Protein AF-0000000079732522 (afdb_homodimer)

Solvent-accessible surface area (backbone atoms only — not comparable to full-atom values): 24934 Å² total; per-residue (Å²): 119,47,48,35,18,36,36,26,45,53,72,59,28,36,17,46,43,41,9,50,35,70,76,63,56,43,46,35,34,41,27,30,88,47,67,70,50,46,62,77,43,44,94,44,33,78,41,73,39,66,51,74,73,66,42,64,78,26,55,31,31,35,44,37,48,55,53,92,46,47,66,64,51,39,73,71,49,79,53,50,64,85,23,36,37,34,36,50,32,72,46,61,52,63,68,67,50,45,75,56,46,57,27,44,72,42,42,36,39,53,33,62,28,15,41,77,35,33,13,15,28,40,29,42,66,68,89,74,46,71,61,55,49,53,56,49,56,58,17,22,50,73,38,79,38,58,72,89,43,49,35,37,42,36,15,44,22,44,28,25,31,34,58,42,32,54,52,39,45,22,44,17,50,31,27,34,75,55,64,39,52,68,69,52,15,40,49,32,26,22,32,19,37,24,17,34,18,48,45,58,73,72,42,90,65,50,51,69,56,51,30,51,71,66,38,47,93,92,38,30,32,47,50,15,46,50,46,47,72,71,50,59,43,51,60,41,49,22,49,14,35,50,39,9,15,51,42,33,49,53,51,23,50,59,54,68,73,100,120,49,48,34,18,35,35,25,46,52,71,61,28,35,16,46,42,40,10,49,34,71,76,65,55,44,46,35,34,40,27,29,85,47,67,69,49,46,62,76,44,45,93,44,32,78,40,75,39,66,52,74,72,66,42,64,79,25,54,31,32,34,43,37,48,57,54,90,47,47,67,64,51,39,74,72,50,78,54,50,63,84,23,36,37,34,35,48,31,72,44,59,50,64,67,67,51,44,76,56,47,57,28,43,72,43,42,35,40,53,33,62,28,15,39,77,35,32,12,14,29,39,28,43,65,69,90,74,45,70,62,54,49,53,55,48,57,57,17,23,50,75,40,78,36,57,73,88,43,48,35,35,42,35,15,44,22,45,30,24,33,35,58,41,33,53,52,40,46,23,44,17,49,31,29,34,74,55,66,39,53,68,68,52,14,41,51,32,26,23,33,17,37,24,16,34,18,49,45,57,73,72,40,88,65,52,52,67,54,51,29,50,72,65,38,46,92,93,39,30,33,48,50,14,46,51,46,46,74,72,50,61,43,51,60,43,48,22,48,14,34,50,39,9,17,53,43,31,48,53,51,24,50,59,55,67,74,97

Radius of gyration: 24.95 Å; Cα contacts (8 Å, |Δi|>4): 1191; chains: 2; bounding box: 40×78×57 Å

Secondary structure (DSSP, 8-state):
--EEEEE--SHHHHHHHHHHHHSS-SEEEEE-S-HHHHHTTGGG-SEEES-GGGGGG-SEEEE-S-HHHHHHHHHH----TTSEEEE--TT--HHHHHTT-SSEEEEEE--GGGGGT-EEEEEESS---HHHHHHHHHHEEEEEE-GGGHHHHIIIIISHHHHHHHHHHHHHHHHHHTT--HHHHHHHHHHHHHHHHHHHHH--S-HHHHHHHH--TT-HHHHHHHHHHTSSHHHHHHHHHHHHHHHHHHHHHHHH--/--EEEEE--SHHHHHHHHHHHHSS-SEEEEE-S-HHHHHTTGGG-SEEES-GGGGGG-SEEEE-S-HHHHHHHHHH----TTSEEEE--TT--HHHHHTT-SSEEEEEE--GGGGGT-EEEEEESS---HHHHHHHHHHEEEEEE-GGGHHHHIIIIISHHHHHHHHHHHHHHHHHHTT--HHHHHHHHHHHHHHHHHHHHH--S-HHHHHHHH--TT-HHHHHHHHHHTSSHHHHHHHHHHHHHHHHHHHHHHHH--

pLDDT: mean 94.99, std 5.72, range [52.25, 98.94]

Foldseek 3Di:
DFEEEEEDCPQQSVLLLLLLLVVVPYAYEYEYCDVVSCVVRVVSHPYYYPDLVVRQVGQEYEYDDEPVCLLVSLQRHAHAQSHEYEYAYQLQAQVNSVVRYNYHYKYKHWENQLNVLAIEMEIEDDDDDPNNVVSNNSRHDYDYDHRVCVLLRCLCRVVVVVVVVVVLVVQLVVCVVVPDDSVVSSVVSVVVVVVVVVCVVPPPDDPVVVLVVVDDVVDDSVVVVCVVVVDCPVVVVVVSSVVSSVVSNVSNVVVVVD/DFEEEEEDCPQQSVLLLLLLLVVVPYAYEYEYCDVVSCVVRVVSHPYYYPDLVVRQPGQEYEYDDEPVCLLVSLQRHAHAQSHEYEYAYQLQAQVNSVVRYNYHYKYKHWESQLNVLAIEMEIEDDDDDPNNVVSNNSRHDYDYDHRVCVLLRCLCRVVVVVVVVVVLVVQLVVVVVVPDDSVVSSVVSVVVVVVVVVCVVPPPDDPVVVLVVVDDVVDPSVVVVCVVVVDCVVVVSVVSSVVSSVVSNVSNVVVVVD

Organism: NCBI:txid1457250

InterPro domains:
  IPR000304 Pyrroline-5-carboxylate reductase-like [MF_01925] (2-251)
  IPR000304 Pyrroline-5-carboxylate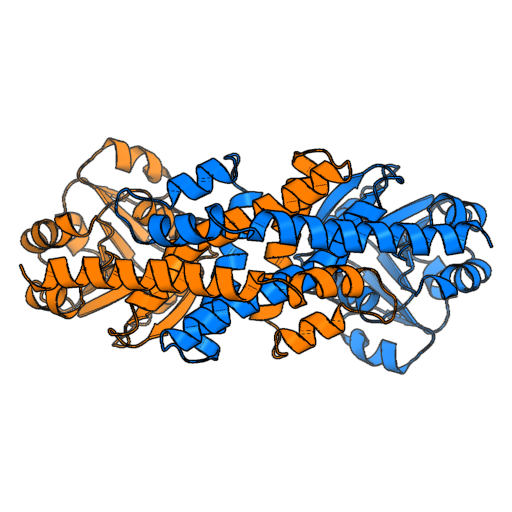 reductase-like [PIRSF000193] (3-253)
  IPR000304 Pyrroline-5-carboxylate reductase-like [TIGR00112] (4-251)
  IPR008927 6-phosphogluconate dehydrogenase-like, C-terminal domain superfamily [SSF48179] (146-255)
  IPR028939 Pyrroline-5-carboxylate reductase, catalytic, N-terminal [PF03807] (4-91)
  IPR029036 Pyrroline-5-carboxylate reductase, dimerisation domain [PF14748] (147-250)
  IPR036291 NAD(P)-binding domain superfamily [SSF51735] (4-144)

Structure (mmCIF, N/CA/C/O backbone):
data_AF-0000000079732522-model_v1
#
loop_
_entity.id
_entity.type
_entity.pdbx_description
1 polymer 'Pyrroline-5-carboxylate reductase'
#
loop_
_atom_site.group_PDB
_atom_site.id
_atom_site.type_symbol
_atom_site.label_atom_id
_atom_site.label_alt_id
_atom_site.label_comp_id
_atom_site.label_asym_id
_atom_site.label_entity_id
_atom_site.label_seq_id
_atom_site.pdbx_PDB_ins_code
_atom_site.Cartn_x
_atom_site.Cartn_y
_atom_site.Cartn_z
_atom_site.occupancy
_atom_site.B_iso_or_equiv
_atom_site.auth_seq_id
_atom_site.auth_comp_id
_atom_site.auth_asym_id
_atom_site.auth_atom_id
_atom_site.pdbx_PDB_model_num
ATOM 1 N N . MET A 1 1 ? 13.75 -6.344 -25.297 1 87.38 1 MET A N 1
ATOM 2 C CA . MET A 1 1 ? 12.453 -6.676 -25.875 1 87.38 1 MET A CA 1
ATOM 3 C C . MET A 1 1 ? 12.25 -8.188 -25.938 1 87.38 1 MET A C 1
ATOM 5 O O . MET A 1 1 ? 13.102 -8.906 -26.469 1 87.38 1 MET A O 1
ATOM 9 N N . VAL A 1 2 ? 11.266 -8.719 -25.188 1 93.56 2 VAL A N 1
ATOM 10 C CA . VAL A 1 2 ? 10.992 -10.148 -25.109 1 93.56 2 VAL A CA 1
ATOM 11 C C . VAL A 1 2 ? 9.656 -10.445 -25.797 1 93.56 2 VAL A C 1
ATOM 13 O O . VAL A 1 2 ? 8.688 -9.703 -25.641 1 93.56 2 VAL A O 1
ATOM 16 N N . HIS A 1 3 ? 9.688 -11.5 -26.656 1 96.69 3 HIS A N 1
ATOM 17 C CA . HIS A 1 3 ? 8.422 -12.023 -27.172 1 96.69 3 HIS A CA 1
ATOM 18 C C . HIS A 1 3 ? 7.832 -13.062 -26.234 1 96.69 3 HIS A C 1
ATOM 20 O O . HIS A 1 3 ? 8.461 -14.094 -25.953 1 96.69 3 HIS A O 1
ATOM 26 N N . VAL A 1 4 ? 6.617 -12.805 -25.75 1 97.88 4 VAL A N 1
ATOM 27 C CA . VAL A 1 4 ? 5.984 -13.695 -24.781 1 97.88 4 VAL A CA 1
ATOM 28 C C . VAL A 1 4 ? 4.566 -14.031 -25.234 1 97.88 4 VAL A C 1
ATOM 30 O O . VAL A 1 4 ? 3.838 -13.164 -25.719 1 97.88 4 VAL A O 1
ATOM 33 N N . SER A 1 5 ? 4.266 -15.312 -25.203 1 98.19 5 SER A N 1
ATOM 34 C CA . SER A 1 5 ? 2.895 -15.773 -25.406 1 98.19 5 SER A CA 1
ATOM 35 C C . SER A 1 5 ? 2.221 -16.094 -24.078 1 98.19 5 SER A C 1
ATOM 37 O O . SER A 1 5 ? 2.801 -16.781 -23.234 1 98.19 5 SER A O 1
ATOM 39 N N . ILE A 1 6 ? 1.02 -15.602 -23.891 1 98.38 6 ILE A N 1
ATOM 40 C CA . ILE A 1 6 ? 0.251 -15.859 -22.688 1 98.38 6 ILE A CA 1
ATOM 41 C C . ILE A 1 6 ? -0.992 -16.672 -23.016 1 98.38 6 ILE A C 1
ATOM 43 O O . ILE A 1 6 ? -1.862 -16.219 -23.766 1 98.38 6 ILE A O 1
ATOM 47 N N . ILE A 1 7 ? -0.99 -17.891 -22.469 1 98 7 ILE A N 1
ATOM 48 C CA . ILE A 1 7 ? -2.107 -18.812 -22.688 1 98 7 ILE A CA 1
ATOM 49 C C . ILE A 1 7 ? -3.094 -18.703 -21.516 1 98 7 ILE A C 1
ATOM 51 O O . ILE A 1 7 ? -2.758 -19.031 -20.375 1 98 7 ILE A O 1
ATOM 55 N N . GLY A 1 8 ? -4.34 -18.359 -21.812 1 96.81 8 GLY A N 1
ATOM 56 C CA . GLY A 1 8 ? -5.312 -18.016 -20.781 1 96.81 8 GLY A CA 1
ATOM 57 C C . GLY A 1 8 ? -5.348 -16.531 -20.484 1 96.81 8 GLY A C 1
ATOM 58 O O . GLY A 1 8 ? -4.395 -15.977 -19.922 1 96.81 8 GLY A O 1
ATOM 59 N N . THR A 1 9 ? -6.469 -15.898 -20.859 1 96 9 THR A N 1
ATOM 60 C CA . THR A 1 9 ? -6.535 -14.453 -20.688 1 96 9 THR A CA 1
ATOM 61 C C . THR A 1 9 ? -7.668 -14.078 -19.734 1 96 9 THR A C 1
ATOM 63 O O . THR A 1 9 ? -8.367 -13.086 -19.953 1 96 9 THR A O 1
ATOM 66 N N . GLY A 1 10 ? -7.875 -15 -18.75 1 91.5 10 GLY A N 1
ATOM 67 C CA . GLY A 1 10 ? -8.766 -14.625 -17.672 1 91.5 10 GLY A CA 1
ATOM 68 C C . GLY A 1 10 ? -8.219 -13.5 -16.812 1 91.5 10 GLY A C 1
ATOM 69 O O . GLY A 1 10 ? -7.527 -12.609 -17.312 1 91.5 10 GLY A O 1
ATOM 70 N N . ASN A 1 11 ? -8.508 -13.453 -15.539 1 89 11 ASN A N 1
ATOM 71 C CA . ASN A 1 11 ? -8.109 -12.352 -14.672 1 89 11 ASN A CA 1
ATOM 72 C C . ASN A 1 11 ? -6.594 -12.203 -14.602 1 89 11 ASN A C 1
ATOM 74 O O . ASN A 1 11 ? -6.051 -11.156 -14.953 1 89 11 ASN A O 1
ATOM 78 N N . MET A 1 12 ? -5.906 -13.312 -14.266 1 92.81 12 MET A N 1
ATOM 79 C CA . MET A 1 12 ? -4.461 -13.219 -14.062 1 92.81 12 MET A CA 1
ATOM 80 C C . MET A 1 12 ? -3.734 -13.078 -15.398 1 92.81 12 MET A C 1
ATOM 82 O O . MET A 1 12 ? -2.83 -12.258 -15.531 1 92.81 12 MET A O 1
ATOM 86 N N . GLY A 1 13 ? -4.129 -13.938 -16.406 1 95.62 13 GLY A N 1
ATOM 87 C CA . GLY A 1 13 ? -3.527 -13.812 -17.719 1 95.62 13 GLY A CA 1
ATOM 88 C C . GLY A 1 13 ? -3.74 -12.445 -18.344 1 95.62 13 GLY A C 1
ATOM 89 O O . GLY A 1 13 ? -2.814 -11.867 -18.922 1 95.62 13 GLY A O 1
ATOM 90 N N . GLY A 1 14 ? -4.965 -11.961 -18.203 1 95.56 14 GLY A N 1
ATOM 91 C CA . GLY A 1 14 ? -5.262 -10.625 -18.688 1 95.56 14 GLY A CA 1
ATOM 92 C C . GLY A 1 14 ? -4.434 -9.547 -18.016 1 95.56 14 GLY A C 1
ATOM 93 O O . GLY A 1 14 ? -3.955 -8.617 -18.672 1 95.56 14 GLY A O 1
ATOM 94 N N . ALA A 1 15 ? -4.254 -9.625 -16.719 1 94.69 15 ALA A N 1
ATOM 95 C CA . ALA A 1 15 ? -3.447 -8.68 -15.961 1 94.69 15 ALA A CA 1
ATOM 96 C C . ALA A 1 15 ? -2.002 -8.672 -16.453 1 94.69 15 ALA A C 1
ATOM 98 O O . ALA A 1 15 ? -1.383 -7.609 -16.562 1 94.69 15 ALA A O 1
ATOM 99 N N . LEU A 1 16 ? -1.5 -9.828 -16.75 1 96.88 16 LEU A N 1
ATOM 100 C CA . LEU A 1 16 ? -0.135 -9.93 -17.266 1 96.88 16 LEU A CA 1
ATOM 101 C C . LEU A 1 16 ? -0.023 -9.312 -18.656 1 96.88 16 LEU A C 1
ATOM 103 O O . LEU A 1 16 ? 0.938 -8.594 -18.938 1 96.88 16 LEU A O 1
ATOM 107 N N . VAL A 1 17 ? -1.032 -9.57 -19.5 1 97.38 17 VAL A N 1
ATOM 108 C CA . VAL A 1 17 ? -1.043 -8.984 -20.844 1 97.38 17 VAL A CA 1
ATOM 109 C C . VAL A 1 17 ? -1.032 -7.465 -20.75 1 97.38 17 VAL A C 1
ATOM 111 O O . VAL A 1 17 ? -0.179 -6.805 -21.344 1 97.38 17 VAL A O 1
ATOM 114 N N . LYS A 1 18 ? -1.931 -6.949 -19.969 1 96.12 18 LYS A N 1
ATOM 115 C CA . LYS A 1 18 ? -2.049 -5.5 -19.812 1 96.12 18 LYS A CA 1
ATOM 116 C C . LYS A 1 18 ? -0.79 -4.91 -19.188 1 96.12 18 LYS A C 1
ATOM 118 O O . LYS A 1 18 ? -0.302 -3.867 -19.625 1 96.12 18 LYS A O 1
ATOM 123 N N . GLY A 1 19 ? -0.28 -5.574 -18.156 1 96.5 19 GLY A N 1
ATOM 124 C CA . GLY A 1 19 ? 0.922 -5.105 -17.484 1 96.5 19 GLY A CA 1
ATOM 125 C C . GLY A 1 19 ? 2.133 -5.047 -18.391 1 96.5 19 GLY A C 1
ATOM 126 O O . GLY A 1 19 ? 2.887 -4.07 -18.375 1 96.5 19 GLY A O 1
ATOM 127 N N . LEU A 1 20 ? 2.332 -6.047 -19.172 1 96.62 20 LEU A N 1
ATOM 128 C CA . LEU A 1 20 ? 3.492 -6.129 -20.062 1 96.62 20 LEU A CA 1
ATOM 129 C C . LEU A 1 20 ? 3.35 -5.164 -21.234 1 96.62 20 LEU A C 1
ATOM 131 O O . LEU A 1 20 ? 4.348 -4.742 -21.812 1 96.62 20 LEU A O 1
ATOM 135 N N . ALA A 1 21 ? 2.143 -4.828 -21.547 1 94.25 21 ALA A N 1
ATOM 136 C CA . ALA A 1 21 ? 1.886 -3.898 -22.641 1 94.25 21 ALA A CA 1
ATOM 137 C C . ALA A 1 21 ? 2.154 -2.457 -22.219 1 94.25 21 ALA A C 1
ATOM 139 O O . ALA A 1 21 ? 2.383 -1.587 -23.062 1 94.25 21 ALA A O 1
ATOM 140 N N . ARG A 1 22 ? 2.064 -2.154 -20.953 1 90.12 22 ARG A N 1
ATOM 141 C CA . ARG A 1 22 ? 2.213 -0.803 -20.422 1 90.12 22 ARG A CA 1
ATOM 142 C C . ARG A 1 22 ? 3.543 -0.191 -20.844 1 90.12 22 ARG A C 1
ATOM 144 O O . ARG A 1 22 ? 3.609 0.993 -21.172 1 90.12 22 ARG A O 1
ATOM 151 N N . GLY A 1 23 ? 4.59 -0.958 -20.734 1 82.62 23 GLY A N 1
ATOM 152 C CA . GLY A 1 23 ? 5.906 -0.437 -21.062 1 82.62 23 GLY A CA 1
ATOM 153 C C . GLY A 1 23 ? 6.148 -0.316 -22.562 1 82.62 23 GLY A C 1
ATOM 154 O O . GLY A 1 23 ? 7.031 0.427 -22.984 1 82.62 23 GLY A O 1
ATOM 155 N N . GLY A 1 24 ? 5.395 -1.09 -23.359 1 82.38 24 GLY A N 1
ATOM 156 C CA . GLY A 1 24 ? 5.523 -1.068 -24.812 1 82.38 24 GLY A CA 1
ATOM 157 C C . GLY A 1 24 ? 6.789 -1.732 -25.312 1 82.38 24 GLY A C 1
ATOM 158 O O . GLY A 1 24 ? 7.125 -1.633 -26.484 1 82.38 24 GLY A O 1
ATOM 159 N N . ASP A 1 25 ? 7.512 -2.389 -24.469 1 88.31 25 ASP A N 1
ATOM 160 C CA . ASP A 1 25 ? 8.836 -2.895 -24.812 1 88.31 25 ASP A CA 1
ATOM 161 C C . ASP A 1 25 ? 8.781 -4.367 -25.203 1 88.31 25 ASP A C 1
ATOM 163 O O . ASP A 1 25 ? 9.75 -4.914 -25.734 1 88.31 25 ASP A O 1
ATOM 167 N N . HIS A 1 26 ? 7.68 -5.051 -24.969 1 95.56 26 HIS A N 1
ATOM 168 C CA . HIS A 1 26 ? 7.586 -6.484 -25.219 1 95.56 26 HIS A CA 1
ATOM 169 C C . HIS A 1 26 ? 6.547 -6.797 -26.281 1 95.56 26 HIS A C 1
ATOM 171 O O . HIS A 1 26 ? 5.617 -6.016 -26.5 1 95.56 26 HIS A O 1
ATOM 177 N N . ARG A 1 27 ? 6.785 -7.867 -27.016 1 96 27 ARG A N 1
ATOM 178 C CA . ARG A 1 27 ? 5.777 -8.43 -27.922 1 96 27 ARG A CA 1
ATOM 179 C C . ARG A 1 27 ? 4.934 -9.477 -27.203 1 96 27 ARG A C 1
ATOM 181 O O . ARG A 1 27 ? 5.449 -10.516 -26.781 1 96 27 ARG A O 1
ATOM 188 N N . VAL A 1 28 ? 3.643 -9.148 -27.141 1 97.38 28 VAL A N 1
ATOM 189 C CA . VAL A 1 28 ? 2.77 -10.039 -26.391 1 97.38 28 VAL A CA 1
ATOM 190 C C . VAL A 1 28 ? 1.763 -10.695 -27.328 1 97.38 28 VAL A C 1
ATOM 192 O O . VAL A 1 28 ? 1.02 -10.008 -28.031 1 97.38 28 VAL A O 1
ATOM 195 N N . THR A 1 29 ? 1.766 -12.023 -27.359 1 97.56 29 THR A N 1
ATOM 196 C CA . THR A 1 29 ? 0.731 -12.805 -28.031 1 97.56 29 THR A CA 1
ATOM 197 C C . THR A 1 29 ? -0.225 -13.414 -27 1 97.56 29 THR A C 1
ATOM 199 O O . THR A 1 29 ? 0.194 -14.172 -26.125 1 97.56 29 THR A O 1
ATOM 202 N N . ALA A 1 30 ? -1.497 -13.023 -27.125 1 98.19 30 ALA A N 1
ATOM 203 C CA . ALA A 1 30 ? -2.512 -13.562 -26.219 1 98.19 30 ALA A CA 1
ATOM 204 C C . ALA A 1 30 ? -3.242 -14.742 -26.859 1 98.19 30 ALA A C 1
ATOM 206 O O . ALA A 1 30 ? -3.691 -14.656 -28.016 1 98.19 30 ALA A O 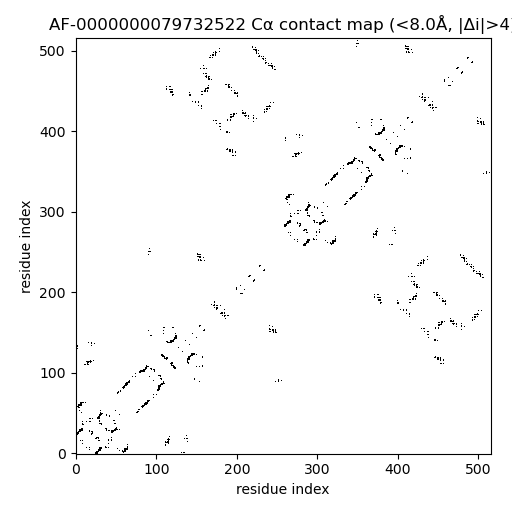1
ATOM 207 N N . ILE A 1 31 ? -3.307 -15.844 -26.109 1 97.94 31 ILE A N 1
ATOM 208 C CA . ILE A 1 31 ? -3.93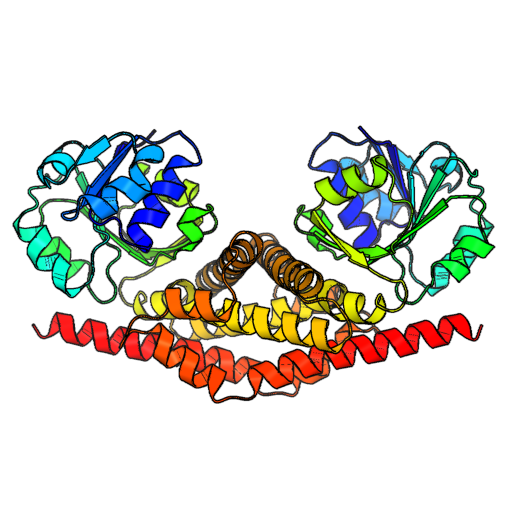2 -17.062 -26.609 1 97.94 31 ILE A CA 1
ATOM 209 C C . ILE A 1 31 ? -5.031 -17.516 -25.656 1 97.94 31 ILE A C 1
ATOM 211 O O . ILE A 1 31 ? -4.805 -17.625 -24.453 1 97.94 31 ILE A O 1
ATOM 215 N N . ASP A 1 32 ? -6.211 -17.719 -26.125 1 97.62 32 ASP A N 1
ATOM 216 C CA . ASP A 1 32 ? -7.355 -18.172 -25.344 1 97.62 32 ASP A CA 1
ATOM 217 C C . ASP A 1 32 ? -8.344 -18.938 -26.219 1 97.62 32 ASP A C 1
ATOM 219 O O . ASP A 1 32 ? -8.539 -18.594 -27.391 1 97.62 32 ASP A O 1
ATOM 223 N N . ALA A 1 33 ? -8.945 -19.969 -25.594 1 94.69 33 ALA A N 1
ATOM 224 C CA . ALA A 1 33 ? -9.938 -20.75 -26.344 1 94.69 33 ALA A CA 1
ATOM 225 C C . ALA A 1 33 ? -11.203 -19.938 -26.578 1 94.69 33 ALA A C 1
ATOM 227 O O . ALA A 1 33 ? -11.953 -20.188 -27.531 1 94.69 33 ALA A O 1
ATOM 228 N N . ASP A 1 34 ? -11.445 -18.969 -25.719 1 95 34 ASP A N 1
ATOM 229 C CA . ASP A 1 34 ? -12.633 -18.125 -25.781 1 95 34 ASP A CA 1
ATOM 230 C C . ASP A 1 34 ? -12.344 -16.828 -26.531 1 95 34 ASP A C 1
ATOM 232 O O . ASP A 1 34 ? -11.688 -15.93 -26 1 95 34 ASP A O 1
ATOM 236 N N . PRO A 1 35 ? -12.992 -16.594 -27.703 1 94.25 35 PRO A N 1
ATOM 237 C CA . PRO A 1 35 ? -12.742 -15.367 -28.469 1 94.25 35 PRO A CA 1
ATOM 238 C C . PRO A 1 35 ? -13.172 -14.102 -27.719 1 94.25 35 PRO A C 1
ATOM 240 O O . PRO A 1 35 ? -12.57 -13.039 -27.891 1 94.25 35 PRO A O 1
ATOM 243 N N . ASP A 1 36 ? -14.164 -14.242 -26.875 1 94.62 36 ASP A N 1
ATOM 244 C CA . ASP A 1 36 ? -14.633 -13.086 -26.125 1 94.62 36 ASP A CA 1
ATOM 245 C C . ASP A 1 36 ? -13.57 -12.617 -25.125 1 94.62 36 ASP A C 1
ATOM 247 O O . ASP A 1 36 ? -13.422 -11.414 -24.891 1 94.62 36 ASP A O 1
ATOM 251 N N . ALA A 1 37 ? -12.867 -13.57 -24.578 1 93.56 37 ALA A N 1
ATOM 252 C CA . ALA A 1 37 ? -11.789 -13.227 -23.656 1 93.56 37 ALA A CA 1
ATOM 253 C C . ALA A 1 37 ? -10.672 -12.469 -24.375 1 93.56 37 ALA A C 1
ATOM 255 O O . ALA A 1 37 ? -10.062 -11.555 -23.812 1 93.56 37 ALA A O 1
ATOM 256 N N . LEU A 1 38 ? -10.461 -12.797 -25.625 1 95.5 38 LEU A N 1
ATOM 257 C CA . LEU A 1 38 ? -9.414 -12.164 -26.422 1 95.5 38 LEU A CA 1
ATOM 258 C C . LEU A 1 38 ? -9.805 -10.742 -26.812 1 95.5 38 LEU A C 1
ATOM 260 O O . LEU A 1 38 ? -8.953 -9.852 -26.875 1 95.5 38 LEU A O 1
ATOM 264 N N . ASP A 1 39 ? -11.07 -10.516 -27.031 1 94.06 39 ASP A N 1
ATOM 265 C CA . ASP A 1 39 ? -11.555 -9.195 -27.391 1 94.06 39 ASP A CA 1
ATOM 266 C C . ASP A 1 39 ? -11.266 -8.18 -26.281 1 94.06 39 ASP A C 1
ATOM 268 O O . ASP A 1 39 ? -10.938 -7.027 -26.547 1 94.06 39 ASP A O 1
ATOM 272 N N . ALA A 1 40 ? -11.32 -8.641 -25.078 1 90.75 40 ALA A N 1
ATOM 273 C CA . ALA A 1 40 ? -11.164 -7.773 -23.922 1 90.75 40 ALA A CA 1
ATOM 274 C C . ALA A 1 40 ? -9.727 -7.293 -23.781 1 90.75 40 ALA A C 1
ATOM 276 O O . ALA A 1 40 ? -9.461 -6.273 -23.125 1 90.75 40 ALA A O 1
ATOM 277 N N . ILE A 1 41 ? -8.766 -7.98 -24.422 1 94.25 41 ILE A N 1
ATOM 278 C CA . ILE A 1 41 ? -7.367 -7.641 -24.203 1 94.25 41 ILE A CA 1
ATOM 279 C C . ILE A 1 41 ? -6.707 -7.309 -25.547 1 94.25 41 ILE A C 1
ATOM 281 O O . ILE A 1 41 ? -5.5 -7.051 -25.609 1 94.25 41 ILE A O 1
ATOM 285 N N . ASP A 1 42 ? -7.395 -7.332 -26.625 1 92.88 42 ASP A N 1
ATOM 286 C CA . ASP A 1 42 ? -6.879 -7.188 -27.984 1 92.88 42 ASP A CA 1
ATOM 287 C C . ASP A 1 42 ? -6.039 -5.922 -28.125 1 92.88 42 ASP A C 1
ATOM 289 O O . ASP A 1 42 ? -4.945 -5.953 -28.688 1 92.88 42 ASP A O 1
ATOM 293 N N . GLU A 1 43 ? -6.508 -4.828 -27.531 1 92.75 43 GLU A N 1
ATOM 294 C CA . GLU A 1 43 ? -5.828 -3.545 -27.672 1 92.75 43 GLU A CA 1
ATOM 295 C C . GLU A 1 43 ? -4.488 -3.547 -26.938 1 92.75 43 GLU A C 1
ATOM 297 O O . GLU A 1 43 ? -3.639 -2.689 -27.188 1 92.75 43 GLU A O 1
ATOM 302 N N . HIS A 1 44 ? -4.277 -4.531 -26.109 1 94.44 44 HIS A N 1
ATOM 303 C CA . HIS A 1 44 ? -3.062 -4.605 -25.297 1 94.44 44 HIS A CA 1
ATOM 304 C C . HIS A 1 44 ? -2.115 -5.676 -25.828 1 94.44 44 HIS A C 1
ATOM 306 O O . HIS A 1 44 ? -1.064 -5.934 -25.25 1 94.44 44 HIS A O 1
ATOM 312 N N . SER A 1 45 ? -2.469 -6.312 -26.906 1 94.94 45 SER A N 1
ATOM 313 C CA . SER A 1 45 ? -1.683 -7.41 -27.453 1 94.94 45 SER A CA 1
ATOM 314 C C . SER A 1 45 ? -1.218 -7.105 -28.875 1 94.94 45 SER A C 1
ATOM 316 O O . SER A 1 45 ? -1.911 -6.414 -29.625 1 94.94 45 SER A O 1
ATOM 318 N N . GLU A 1 46 ? -0.066 -7.598 -29.156 1 94.62 46 GLU A N 1
ATOM 319 C CA . GLU A 1 46 ? 0.399 -7.508 -30.547 1 94.62 46 GLU A CA 1
ATOM 320 C C . GLU A 1 46 ? -0.384 -8.453 -31.453 1 94.62 46 GLU A C 1
ATOM 322 O O . GLU A 1 46 ? -0.652 -8.133 -32.594 1 94.62 46 GLU A O 1
ATOM 327 N N . ALA A 1 47 ? -0.669 -9.656 -30.922 1 95.69 47 ALA A N 1
ATOM 328 C CA . ALA A 1 47 ? -1.447 -10.656 -31.641 1 95.69 47 ALA A CA 1
ATOM 329 C C . ALA A 1 47 ? -2.316 -11.469 -30.688 1 95.69 47 ALA A C 1
ATOM 331 O O . ALA A 1 47 ? -2.004 -11.594 -29.5 1 95.69 47 ALA A O 1
ATOM 332 N N . THR A 1 48 ? -3.418 -11.883 -31.219 1 97.44 48 THR A N 1
ATOM 333 C CA . THR A 1 48 ? -4.289 -12.805 -30.5 1 97.44 48 THR A CA 1
ATOM 334 C C . THR A 1 48 ? -4.543 -14.062 -31.312 1 97.44 48 THR A C 1
ATOM 336 O O . THR A 1 48 ? -4.453 -14.047 -32.531 1 97.44 48 THR A O 1
ATOM 339 N N . SER A 1 49 ? -4.75 -15.203 -30.641 1 97.44 49 SER A N 1
ATOM 340 C CA . SER A 1 49 ? -5.027 -16.453 -31.328 1 97.44 49 SER A CA 1
ATOM 341 C C . SER A 1 49 ? -5.863 -17.391 -30.469 1 97.44 49 SER A C 1
ATOM 343 O O . SER A 1 49 ? -5.773 -17.359 -29.234 1 97.44 49 SER A O 1
ATOM 345 N N . THR A 1 50 ? -6.676 -18.188 -31.109 1 96.81 50 THR A N 1
ATOM 346 C CA . THR A 1 50 ? -7.379 -19.25 -30.406 1 96.81 50 THR A CA 1
ATOM 347 C C . THR A 1 50 ? -6.637 -20.578 -30.562 1 96.81 50 THR A C 1
ATOM 349 O O . THR A 1 50 ? -7.039 -21.594 -30 1 96.81 50 THR A O 1
ATOM 352 N N . ASP A 1 51 ? -5.539 -20.562 -31.312 1 96.12 51 ASP A N 1
ATOM 353 C CA . ASP A 1 51 ? -4.734 -21.734 -31.609 1 96.12 51 ASP A CA 1
ATOM 354 C C . ASP A 1 51 ? -3.471 -21.766 -30.75 1 96.12 51 ASP A C 1
ATOM 356 O O . ASP A 1 51 ? -2.631 -20.875 -30.844 1 96.12 51 ASP A O 1
ATOM 360 N N . LEU A 1 52 ? -3.297 -22.844 -30 1 96.56 52 LEU A N 1
ATOM 361 C CA . LEU A 1 52 ? -2.174 -22.984 -29.094 1 96.56 52 LEU A CA 1
ATOM 362 C C . LEU A 1 52 ? -0.851 -23 -29.844 1 96.56 52 LEU A C 1
ATOM 364 O O . LEU A 1 52 ? 0.204 -22.734 -29.266 1 96.56 52 LEU A O 1
ATOM 368 N N . THR A 1 53 ? -0.844 -23.344 -31.125 1 95.38 53 THR A N 1
ATOM 369 C CA . THR A 1 53 ? 0.378 -23.453 -31.922 1 95.38 53 THR A CA 1
ATOM 370 C C . THR A 1 53 ? 1.061 -22.094 -32.031 1 95.38 53 THR A C 1
ATOM 372 O O . THR A 1 53 ? 2.252 -22.016 -32.344 1 95.38 53 THR A O 1
ATOM 375 N N . ALA A 1 54 ? 0.295 -21.031 -31.781 1 96.12 54 ALA A N 1
ATOM 376 C CA . ALA A 1 54 ? 0.858 -19.688 -31.828 1 96.12 54 ALA A CA 1
ATOM 377 C C . ALA A 1 54 ? 1.954 -19.516 -30.781 1 96.12 54 ALA A C 1
ATOM 379 O O . ALA A 1 54 ? 2.799 -18.625 -30.906 1 96.12 54 ALA A O 1
ATOM 380 N N . ALA A 1 55 ? 1.938 -20.312 -29.75 1 96.69 55 ALA A N 1
ATOM 381 C CA . ALA A 1 55 ? 2.9 -20.203 -28.656 1 96.69 55 ALA A CA 1
ATOM 382 C C . ALA A 1 55 ? 4.281 -20.688 -29.094 1 96.69 55 ALA A C 1
ATOM 384 O O . ALA A 1 55 ? 5.281 -20.391 -28.438 1 96.69 55 ALA A O 1
ATOM 385 N N . GLN A 1 56 ? 4.344 -21.469 -30.156 1 93.62 56 GLN A N 1
ATOM 386 C CA . GLN A 1 56 ? 5.586 -22.109 -30.594 1 93.62 56 GLN A CA 1
ATOM 387 C C . GLN A 1 56 ? 6.605 -21.062 -31.047 1 93.62 56 GLN A C 1
ATOM 389 O O . GLN A 1 56 ? 7.805 -21.344 -31.094 1 93.62 56 GLN A O 1
ATOM 394 N N . ASP A 1 57 ? 6.176 -19.859 -31.297 1 90.31 57 ASP A N 1
ATOM 395 C CA . ASP A 1 57 ? 7.039 -18.844 -31.875 1 90.31 57 ASP A CA 1
ATOM 396 C C . ASP A 1 57 ? 7.656 -17.969 -30.781 1 90.31 57 ASP A C 1
ATOM 398 O O . ASP A 1 57 ? 8.508 -17.125 -31.062 1 90.31 57 ASP A O 1
ATOM 402 N N . SER A 1 58 ? 7.254 -18.109 -29.562 1 96.31 58 SER A N 1
ATOM 403 C CA . SER A 1 58 ? 7.715 -17.25 -28.484 1 96.31 58 SER A CA 1
ATOM 404 C C . SER A 1 58 ? 8.758 -17.953 -27.625 1 96.31 58 SER A C 1
ATOM 406 O O . SER A 1 58 ? 8.562 -19.109 -27.219 1 96.31 58 SER A O 1
ATOM 408 N N . PRO A 1 59 ? 9.867 -17.25 -27.328 1 96.88 59 PRO A N 1
ATOM 409 C CA . PRO A 1 59 ? 10.844 -17.844 -26.422 1 96.88 59 PRO A CA 1
ATOM 410 C C . PRO A 1 59 ? 10.281 -18.094 -25.016 1 96.88 59 PRO A C 1
ATOM 412 O O . PRO A 1 59 ? 10.734 -19.016 -24.328 1 96.88 59 PRO A O 1
ATOM 415 N N . VAL A 1 60 ? 9.312 -17.328 -24.594 1 97.62 60 VAL A N 1
ATOM 416 C CA . VAL A 1 60 ? 8.672 -17.453 -23.297 1 97.62 60 VAL A CA 1
ATOM 417 C C . VAL A 1 60 ? 7.172 -17.672 -23.469 1 97.62 60 VAL A C 1
ATOM 419 O O . VAL A 1 60 ? 6.52 -16.938 -24.219 1 97.62 60 VAL A O 1
ATOM 422 N N . VAL A 1 61 ? 6.695 -18.688 -22.828 1 98.12 61 VAL A N 1
ATOM 423 C CA . VAL A 1 61 ? 5.27 -19 -22.828 1 98.12 61 VAL A CA 1
ATOM 424 C C . VAL A 1 61 ? 4.754 -19.047 -21.391 1 98.12 61 VAL A C 1
ATOM 426 O O . VAL A 1 61 ? 5.332 -19.719 -20.531 1 98.12 61 VAL A O 1
ATOM 429 N N . VAL A 1 62 ? 3.691 -18.266 -21.109 1 98.31 62 VAL A N 1
ATOM 430 C CA . VAL A 1 62 ? 3.072 -18.266 -19.781 1 98.31 62 VAL A CA 1
ATOM 431 C C . VAL A 1 62 ? 1.762 -19.047 -19.828 1 98.31 62 VAL A C 1
ATOM 433 O O . VAL A 1 62 ? 0.884 -18.766 -20.641 1 98.31 62 VAL A O 1
ATOM 436 N N . LEU A 1 63 ? 1.686 -20 -19.031 1 97.88 63 LEU A N 1
ATOM 437 C CA . LEU A 1 63 ? 0.465 -20.781 -18.875 1 97.88 63 LEU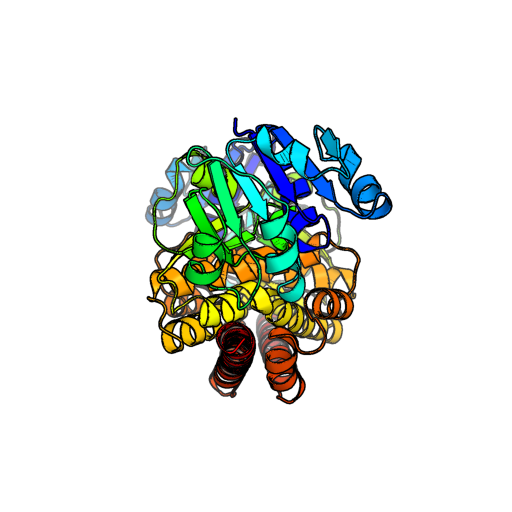 A CA 1
ATOM 438 C C . LEU A 1 63 ? -0.387 -20.25 -17.734 1 97.88 63 LEU A C 1
ATOM 440 O O . LEU A 1 63 ? -0.147 -20.578 -16.562 1 97.88 63 LEU A O 1
ATOM 444 N N . ALA A 1 64 ? -1.386 -19.438 -18.047 1 96.56 64 ALA A N 1
ATOM 445 C CA . ALA A 1 64 ? -2.248 -18.766 -17.078 1 96.56 64 ALA A CA 1
ATOM 446 C C . ALA A 1 64 ? -3.66 -19.344 -17.109 1 96.56 64 ALA A C 1
ATOM 448 O O . ALA A 1 64 ? -4.629 -18.625 -17.328 1 96.56 64 ALA A O 1
ATOM 449 N N . VAL A 1 65 ? -3.785 -20.625 -16.828 1 93.88 65 VAL A N 1
ATOM 450 C CA . VAL A 1 65 ? -5.066 -21.312 -16.812 1 93.88 65 VAL A CA 1
ATOM 451 C C . VAL A 1 65 ? -5.312 -21.906 -15.422 1 93.88 65 VAL A C 1
ATOM 453 O O . VAL A 1 65 ? -4.414 -21.906 -14.578 1 93.88 65 VAL A O 1
ATOM 456 N N . LYS A 1 66 ? -6.492 -22.297 -15.211 1 88.19 66 LYS A N 1
ATOM 457 C CA . LYS A 1 66 ? -6.844 -22.922 -13.93 1 88.19 66 LYS A CA 1
ATOM 458 C C . LYS A 1 66 ? -6.062 -24.219 -13.711 1 88.19 66 LYS A C 1
ATOM 460 O O . LYS A 1 66 ? -5.684 -24.891 -14.672 1 88.19 66 LYS A O 1
ATOM 465 N N . PRO A 1 67 ? -5.902 -24.562 -12.461 1 89 67 PRO A N 1
ATOM 466 C CA . PRO A 1 67 ? -5.109 -25.75 -12.148 1 89 67 PRO A CA 1
ATOM 467 C C . PRO A 1 67 ? -5.648 -27.016 -12.828 1 89 67 PRO A C 1
ATOM 469 O O . PRO A 1 67 ? -4.871 -27.812 -13.352 1 89 67 PRO A O 1
ATOM 472 N N . ASP A 1 68 ? -6.945 -27.156 -12.938 1 86.75 68 ASP A N 1
ATOM 473 C CA . ASP A 1 68 ? -7.555 -28.375 -13.477 1 86.75 68 ASP A CA 1
ATOM 474 C C . ASP A 1 68 ? -7.422 -28.422 -14.992 1 86.75 68 ASP A C 1
ATOM 476 O O . ASP A 1 68 ? -7.633 -29.484 -15.602 1 86.75 68 ASP A O 1
ATOM 480 N N . THR A 1 69 ? -6.941 -27.359 -15.602 1 92.25 69 THR A N 1
ATOM 481 C CA . THR A 1 69 ? -6.832 -27.281 -17.047 1 92.25 69 THR A CA 1
ATOM 482 C C . THR A 1 69 ? -5.379 -27.438 -17.484 1 92.25 69 THR A C 1
ATOM 484 O O . THR A 1 69 ? -5.098 -27.609 -18.672 1 92.25 69 THR A O 1
ATOM 487 N N . VAL A 1 70 ? -4.457 -27.422 -16.609 1 93.75 70 VAL A N 1
ATOM 488 C CA . VAL A 1 70 ? -3.029 -27.375 -16.906 1 93.75 70 VAL A CA 1
ATOM 489 C C . VAL A 1 70 ? -2.629 -28.625 -17.688 1 93.75 70 VAL A C 1
ATOM 491 O O . VAL A 1 70 ? -2.02 -28.531 -18.75 1 93.75 70 VAL A O 1
ATOM 494 N N . ALA A 1 71 ? -3.039 -29.766 -17.234 1 92.5 71 ALA A N 1
ATOM 495 C CA . ALA A 1 71 ? -2.641 -31.016 -17.859 1 92.5 71 ALA A CA 1
ATOM 496 C C . ALA A 1 71 ? -3.154 -31.094 -19.297 1 92.5 71 ALA A C 1
ATOM 498 O O . ALA A 1 71 ? -2.424 -31.516 -20.203 1 92.5 71 ALA A O 1
ATOM 499 N N . VAL A 1 72 ? -4.359 -30.672 -19.484 1 93.69 72 VAL A N 1
ATOM 500 C CA . VAL A 1 72 ? -5.004 -30.75 -20.781 1 93.69 72 VAL A CA 1
ATOM 501 C C . VAL A 1 72 ? -4.281 -29.828 -21.766 1 93.69 72 VAL A C 1
ATOM 503 O O . VAL A 1 72 ? -4.016 -30.219 -22.906 1 93.69 72 VAL A O 1
ATOM 506 N N . VAL A 1 73 ? -3.934 -28.672 -21.375 1 95.81 73 VAL A N 1
ATOM 507 C CA . VAL A 1 73 ? -3.262 -27.719 -22.234 1 95.81 73 VAL A CA 1
ATOM 508 C C . VAL A 1 73 ? -1.852 -28.203 -22.562 1 95.81 73 VAL A C 1
ATOM 510 O O . VAL A 1 73 ? -1.392 -28.078 -23.703 1 95.81 73 VAL A O 1
ATOM 513 N N . LEU A 1 74 ? -1.2 -28.781 -21.594 1 95.5 74 LEU A N 1
ATOM 514 C CA . LEU A 1 74 ? 0.172 -29.234 -21.781 1 95.5 74 LEU A CA 1
ATOM 515 C C . LEU A 1 74 ? 0.234 -30.359 -22.812 1 95.5 74 LEU A C 1
ATOM 517 O O . LEU A 1 74 ? 1.221 -30.5 -23.531 1 95.5 74 LEU A O 1
ATOM 521 N N . GLU A 1 75 ? -0.789 -31.141 -22.859 1 93.88 75 GLU A N 1
ATOM 522 C CA . GLU A 1 75 ? -0.847 -32.25 -23.812 1 93.88 75 GLU A CA 1
ATOM 523 C C . GLU A 1 75 ? -0.9 -31.734 -25.25 1 93.88 75 GLU A C 1
ATOM 525 O O . GLU A 1 75 ? -0.413 -32.406 -26.172 1 93.88 75 GLU A O 1
ATOM 530 N N . GLU A 1 76 ? -1.417 -30.594 -25.344 1 94.12 76 GLU A N 1
ATOM 531 C CA . GLU A 1 76 ? -1.612 -30.031 -26.672 1 94.12 76 GLU A CA 1
ATOM 532 C C . GLU A 1 76 ? -0.46 -29.109 -27.062 1 94.12 76 GLU A C 1
ATOM 534 O O . GLU A 1 76 ? -0.285 -28.781 -28.234 1 94.12 76 GLU A O 1
ATOM 539 N N . LEU A 1 77 ? 0.268 -28.719 -26.094 1 94.81 77 LEU A N 1
ATOM 540 C CA . LEU A 1 77 ? 1.347 -27.766 -26.297 1 94.81 77 LEU A CA 1
ATOM 541 C C . LEU A 1 77 ? 2.646 -28.469 -26.656 1 94.81 77 LEU A C 1
ATOM 543 O O . LEU A 1 77 ? 3.066 -29.391 -25.953 1 94.81 77 LEU A O 1
ATOM 547 N N . ASP A 1 78 ? 3.191 -28.25 -27.812 1 94.19 78 ASP A N 1
ATOM 548 C CA . ASP A 1 78 ? 4.48 -28.797 -28.234 1 94.19 78 ASP A CA 1
ATOM 549 C C . ASP A 1 78 ? 5.562 -27.719 -28.203 1 94.19 78 ASP A C 1
ATOM 551 O O . ASP A 1 78 ? 5.793 -27.031 -29.203 1 94.19 78 ASP A O 1
ATOM 555 N N . LEU A 1 79 ? 6.227 -27.625 -27.031 1 96.88 79 LEU A N 1
ATOM 556 C CA . LEU A 1 79 ? 7.273 -26.625 -26.875 1 96.88 79 LEU A CA 1
ATOM 557 C C . LEU A 1 79 ? 8.656 -27.266 -26.938 1 96.88 79 LEU A C 1
ATOM 559 O O . LEU A 1 79 ? 8.844 -28.391 -26.484 1 96.88 79 LEU A O 1
ATOM 563 N N . SER A 1 80 ? 9.562 -26.562 -27.469 1 95.25 80 SER A N 1
ATOM 564 C CA . SER A 1 80 ? 10.922 -27.078 -27.594 1 95.25 80 SER A CA 1
ATOM 565 C C . SER A 1 80 ? 11.727 -26.812 -26.328 1 95.25 80 SER A C 1
ATOM 567 O O . SER A 1 80 ? 11.328 -26.016 -25.484 1 95.25 80 SER A O 1
ATOM 569 N N . GLY A 1 81 ? 12.852 -27.438 -26.234 1 94.81 81 GLY A N 1
ATOM 570 C CA . GLY A 1 81 ? 13.75 -27.266 -25.109 1 94.81 81 GLY A CA 1
ATOM 571 C C . GLY A 1 81 ? 14.383 -25.891 -25.047 1 94.81 81 GLY A C 1
ATOM 572 O O . GLY A 1 81 ? 14.945 -25.5 -24.016 1 94.81 81 GLY A O 1
ATOM 573 N N . ASP A 1 82 ? 14.25 -25.141 -26.109 1 94.88 82 ASP A N 1
ATOM 574 C CA . ASP A 1 82 ? 14.828 -23.797 -26.172 1 94.88 82 ASP A CA 1
ATOM 575 C C . ASP A 1 82 ? 13.867 -22.766 -25.594 1 94.88 82 ASP A C 1
ATOM 577 O O . ASP A 1 82 ? 14.242 -21.609 -25.375 1 94.88 82 ASP A O 1
ATOM 581 N N . GLN A 1 83 ? 12.609 -23.172 -25.312 1 96.56 83 GLN A N 1
ATOM 582 C CA . GLN A 1 83 ? 11.602 -22.266 -24.781 1 96.56 83 GLN A CA 1
ATOM 583 C C . GLN A 1 83 ? 11.477 -22.406 -23.266 1 96.56 83 GLN A C 1
ATOM 585 O O . GLN A 1 83 ? 11.914 -23.422 -22.703 1 96.56 83 GLN A O 1
ATOM 590 N N . THR A 1 84 ? 11.055 -21.391 -22.688 1 96.81 84 THR A N 1
ATOM 591 C CA . THR A 1 84 ? 10.734 -21.406 -21.266 1 96.81 84 THR A CA 1
ATOM 592 C C . THR A 1 84 ? 9.227 -21.328 -21.047 1 96.81 84 THR A C 1
ATOM 594 O O . THR A 1 84 ? 8.562 -20.453 -21.594 1 96.81 84 THR A O 1
ATOM 597 N N . LEU A 1 85 ? 8.711 -22.328 -20.297 1 97.06 85 LEU A N 1
ATOM 598 C CA . LEU A 1 85 ? 7.305 -22.328 -19.906 1 97.06 85 LEU A CA 1
ATOM 599 C C . LEU A 1 85 ? 7.141 -21.828 -18.469 1 97.06 85 LEU A C 1
ATOM 601 O O . LEU A 1 85 ? 7.66 -22.438 -17.531 1 97.06 85 LEU A O 1
ATOM 605 N N . VAL A 1 86 ? 6.414 -20.719 -18.328 1 97.44 86 VAL A N 1
ATOM 606 C CA . VAL A 1 86 ? 6.117 -20.141 -17.031 1 97.44 86 VAL A CA 1
ATOM 607 C C . VAL A 1 86 ? 4.715 -20.562 -16.594 1 97.44 86 VAL A C 1
ATOM 609 O O . VAL A 1 86 ? 3.732 -20.266 -17.281 1 97.44 86 VAL A O 1
ATOM 612 N N . THR A 1 87 ? 4.637 -21.203 -15.508 1 96.5 87 THR A N 1
ATOM 613 C CA . THR A 1 87 ? 3.34 -21.625 -14.992 1 96.5 87 THR A CA 1
ATOM 614 C C . THR A 1 87 ? 2.965 -20.797 -13.758 1 96.5 87 THR A C 1
ATOM 616 O O . THR A 1 87 ? 3.836 -20.406 -12.984 1 96.5 87 THR A O 1
ATOM 619 N N . ILE A 1 88 ? 1.634 -20.531 -13.555 1 95.12 88 ILE A N 1
ATOM 620 C CA . ILE A 1 88 ? 1.211 -19.703 -12.438 1 95.12 88 ILE A CA 1
ATOM 621 C C . ILE A 1 88 ? 0.047 -20.359 -11.711 1 95.12 88 ILE A C 1
ATOM 623 O O . ILE A 1 88 ? -0.592 -19.734 -10.859 1 95.12 88 ILE A O 1
ATOM 627 N N . ALA A 1 89 ? -0.295 -21.625 -12.062 1 88.75 89 ALA A N 1
ATOM 628 C CA . ALA A 1 89 ? -1.446 -22.312 -11.484 1 88.75 89 ALA A CA 1
ATOM 629 C C . ALA A 1 89 ? -1.163 -22.734 -10.047 1 88.75 89 ALA A C 1
ATOM 631 O O . ALA A 1 89 ? -0.182 -23.422 -9.781 1 88.75 89 ALA A O 1
ATOM 632 N N . ALA A 1 90 ? -2.107 -22.344 -9.172 1 85.12 90 ALA A N 1
ATOM 633 C CA . ALA A 1 90 ? -1.979 -22.719 -7.762 1 85.12 90 ALA A CA 1
ATOM 634 C C . ALA A 1 90 ? -2.051 -24.234 -7.586 1 85.12 90 ALA A C 1
ATOM 636 O O . ALA A 1 90 ? -2.877 -24.906 -8.211 1 85.12 90 ALA A O 1
ATOM 637 N N . GLY A 1 91 ? -1.098 -24.766 -6.844 1 88 91 GLY A N 1
ATOM 638 C CA . GLY A 1 91 ? -1.158 -26.156 -6.449 1 88 91 GLY A CA 1
ATOM 639 C C . GLY A 1 91 ? -0.501 -27.094 -7.445 1 88 91 GLY A C 1
ATOM 640 O O . GLY A 1 91 ? -0.369 -28.297 -7.191 1 88 91 GLY A O 1
ATOM 641 N N . VAL A 1 92 ? -0.125 -26.609 -8.633 1 91.69 92 VAL A N 1
ATOM 642 C CA . VAL A 1 92 ? 0.505 -27.438 -9.648 1 91.69 92 VAL A CA 1
ATOM 643 C C . VAL A 1 92 ? 2.023 -27.312 -9.562 1 91.69 92 VAL A C 1
ATOM 645 O O . VAL A 1 92 ? 2.576 -26.234 -9.812 1 91.69 92 VAL A O 1
ATOM 648 N N . SER A 1 93 ? 2.654 -28.328 -9.273 1 93.31 93 SER A N 1
ATOM 649 C CA . SER A 1 93 ? 4.086 -28.281 -9 1 93.31 93 SER A CA 1
ATOM 650 C C . SER A 1 93 ? 4.895 -28.203 -10.289 1 93.31 93 SER A C 1
ATOM 652 O O . SER A 1 93 ? 4.402 -28.562 -11.367 1 93.31 93 SER A O 1
ATOM 654 N N . THR A 1 94 ? 6.102 -27.734 -10.164 1 94.5 94 THR A N 1
ATOM 655 C CA . THR A 1 94 ? 7.027 -27.688 -11.289 1 94.5 94 THR A CA 1
ATOM 656 C C . THR A 1 94 ? 7.305 -29.094 -11.82 1 94.5 94 THR A C 1
ATOM 658 O O . THR A 1 94 ? 7.438 -29.297 -13.031 1 94.5 94 THR A O 1
ATOM 661 N N . ASP A 1 95 ? 7.441 -30.078 -10.906 1 93.19 95 ASP A N 1
ATOM 662 C CA . ASP A 1 95 ? 7.691 -31.453 -11.305 1 93.19 95 ASP A CA 1
ATOM 663 C C . ASP A 1 95 ? 6.566 -31.984 -12.188 1 93.19 95 ASP A C 1
ATOM 665 O O . ASP A 1 95 ? 6.824 -32.656 -13.188 1 93.19 95 ASP A O 1
ATOM 669 N N . PHE A 1 96 ? 5.383 -31.688 -11.789 1 93.31 96 PHE A N 1
ATOM 670 C CA . PHE A 1 96 ? 4.211 -32.125 -12.555 1 93.31 96 PHE A CA 1
ATOM 671 C C . PHE A 1 96 ? 4.27 -31.578 -13.977 1 93.31 96 PHE A C 1
ATOM 673 O O . PHE A 1 96 ? 4.027 -32.312 -14.93 1 93.31 96 PHE A O 1
ATOM 680 N N . VAL A 1 97 ? 4.617 -30.344 -14.133 1 95.06 97 VAL A N 1
ATOM 681 C CA . VAL A 1 97 ? 4.637 -29.672 -15.422 1 95.06 97 VAL A CA 1
ATOM 682 C C . VAL A 1 97 ? 5.844 -30.156 -16.234 1 95.06 97 VAL A C 1
ATOM 684 O O . VAL A 1 97 ? 5.719 -30.469 -17.422 1 95.06 97 VAL A O 1
ATOM 687 N N . SER A 1 98 ? 6.98 -30.234 -15.586 1 95 98 SER A N 1
ATOM 688 C CA . SER A 1 98 ? 8.227 -30.609 -16.25 1 95 98 SER A CA 1
ATOM 689 C C . SER A 1 98 ? 8.133 -32 -16.859 1 95 98 SER A C 1
ATOM 691 O O . SER A 1 98 ? 8.758 -32.312 -17.875 1 95 98 SER A O 1
ATOM 693 N N . ALA A 1 99 ? 7.344 -32.844 -16.312 1 94.62 99 ALA A N 1
ATOM 694 C CA . ALA A 1 99 ? 7.172 -34.219 -16.781 1 94.62 99 ALA A CA 1
ATOM 695 C C . ALA A 1 99 ? 6.383 -34.25 -18.094 1 94.62 99 ALA A C 1
ATOM 697 O O . ALA A 1 99 ? 6.355 -35.25 -18.781 1 94.62 99 ALA A O 1
ATOM 698 N N . ARG A 1 100 ? 5.875 -33.125 -18.516 1 95.44 100 ARG A N 1
ATOM 699 C CA . ARG A 1 100 ? 4.93 -33.125 -19.625 1 95.44 100 ARG A CA 1
ATOM 700 C C . ARG A 1 100 ? 5.367 -32.188 -20.734 1 95.44 100 ARG A C 1
ATOM 702 O O . ARG A 1 100 ? 4.605 -31.906 -21.656 1 95.44 100 ARG A O 1
ATOM 709 N N . THR A 1 101 ? 6.5 -31.641 -20.625 1 96.44 101 THR A N 1
ATOM 710 C CA . THR A 1 101 ? 6.992 -30.719 -21.625 1 96.44 101 THR A CA 1
ATOM 711 C C . THR A 1 101 ? 8.516 -30.781 -21.734 1 96.44 101 THR A C 1
ATOM 713 O O . THR A 1 101 ? 9.188 -31.188 -20.797 1 96.44 101 THR A O 1
ATOM 716 N N . ASP A 1 102 ? 9.055 -30.438 -22.891 1 96.25 102 ASP A N 1
ATOM 717 C CA . ASP A 1 102 ? 10.5 -30.375 -23.094 1 96.25 102 ASP A CA 1
ATOM 718 C C . ASP A 1 102 ? 11.047 -29 -22.734 1 96.25 102 ASP A C 1
ATOM 720 O O . ASP A 1 102 ? 12.258 -28.828 -22.609 1 96.25 102 ASP A O 1
ATOM 724 N N . ALA A 1 103 ? 10.141 -28.047 -22.562 1 96.19 103 ALA A N 1
ATOM 725 C CA . ALA A 1 103 ? 10.562 -26.672 -22.25 1 96.19 103 ALA A CA 1
ATOM 726 C C . ALA A 1 103 ? 11.125 -26.578 -20.844 1 96.19 103 ALA A C 1
ATOM 728 O O . ALA A 1 103 ? 10.852 -27.438 -20 1 96.19 103 ALA A O 1
ATOM 729 N N . THR A 1 104 ? 12.008 -25.594 -20.672 1 95.62 104 THR A N 1
ATOM 730 C CA . THR A 1 104 ? 12.406 -25.25 -19.312 1 95.62 104 THR A CA 1
ATOM 731 C C . THR A 1 104 ? 11.219 -24.672 -18.547 1 95.62 104 THR A C 1
ATOM 733 O O . THR A 1 104 ? 10.523 -23.781 -19.031 1 95.62 104 THR A O 1
ATOM 736 N N . VAL A 1 105 ? 11 -25.219 -17.297 1 96.38 105 VAL A N 1
ATOM 737 C CA . VAL A 1 105 ? 9.797 -24.844 -16.562 1 96.38 105 VAL A CA 1
ATOM 738 C C . VAL A 1 105 ? 10.164 -23.922 -15.398 1 96.38 105 VAL A C 1
ATOM 740 O O . VAL A 1 105 ? 11.109 -24.203 -14.656 1 96.38 105 VAL A O 1
ATOM 743 N N . VAL A 1 106 ? 9.484 -22.797 -15.305 1 96.56 106 VAL A N 1
ATOM 744 C CA . VAL A 1 106 ? 9.562 -21.859 -14.18 1 96.56 106 VAL A CA 1
ATOM 745 C C . VAL A 1 106 ? 8.172 -21.656 -13.586 1 96.56 106 VAL A C 1
ATOM 747 O O . VAL A 1 106 ? 7.195 -21.469 -14.32 1 96.56 106 VAL A O 1
ATOM 750 N N . ARG A 1 107 ? 8.031 -21.75 -12.297 1 96.94 107 ARG A N 1
ATOM 751 C CA . ARG A 1 107 ? 6.758 -21.531 -11.625 1 96.94 107 ARG A CA 1
ATOM 752 C C . ARG A 1 107 ? 6.754 -20.188 -10.891 1 96.94 107 ARG A C 1
ATOM 754 O O . ARG A 1 107 ? 7.715 -19.859 -10.195 1 96.94 107 ARG A O 1
ATOM 761 N N . ILE A 1 108 ? 5.672 -19.438 -11.078 1 97.25 108 ILE A N 1
ATOM 762 C CA . ILE A 1 108 ? 5.551 -18.156 -10.422 1 97.25 108 ILE A CA 1
ATOM 763 C C . ILE A 1 108 ? 4.195 -18.047 -9.719 1 97.25 108 ILE A C 1
ATOM 765 O O . ILE A 1 108 ? 3.205 -18.609 -10.188 1 97.25 108 ILE A O 1
ATOM 769 N N . MET A 1 109 ? 4.18 -17.469 -8.57 1 97.12 109 MET A N 1
ATOM 770 C CA . MET A 1 109 ? 2.949 -17.047 -7.906 1 97.12 109 MET A CA 1
ATOM 771 C C . MET A 1 109 ? 2.768 -15.539 -8 1 97.12 109 MET A C 1
ATOM 773 O O . MET A 1 109 ? 3.279 -14.797 -7.16 1 97.12 109 MET A O 1
ATOM 777 N N . PRO A 1 110 ? 2.082 -15.117 -8.984 1 97.44 110 PRO A N 1
ATOM 778 C CA . PRO A 1 110 ? 1.851 -13.68 -9.164 1 97.44 110 PRO A CA 1
ATOM 779 C C . PRO A 1 110 ? 0.552 -13.203 -8.516 1 97.44 110 PRO A C 1
ATOM 781 O O . PRO A 1 110 ? -0.105 -13.969 -7.809 1 97.44 110 PRO A O 1
ATOM 784 N N . ASN A 1 111 ? 0.239 -11.945 -8.656 1 96.94 111 ASN A N 1
ATOM 785 C CA . ASN A 1 111 ? -1.076 -11.43 -8.289 1 96.94 111 ASN A CA 1
ATOM 786 C C . ASN A 1 111 ? -1.564 -10.383 -9.289 1 96.94 111 ASN A C 1
ATOM 788 O O . ASN A 1 111 ? -0.844 -10.023 -10.219 1 96.94 111 ASN A O 1
ATOM 792 N N . LEU A 1 112 ? -2.732 -9.969 -9.188 1 94.94 112 LEU A N 1
ATOM 793 C CA . LEU A 1 112 ? -3.447 -9.188 -10.18 1 94.94 112 LEU A CA 1
ATOM 794 C C . LEU A 1 112 ? -2.832 -7.797 -10.32 1 94.94 112 LEU A C 1
ATOM 796 O O . LEU A 1 112 ? -3.078 -7.098 -11.305 1 94.94 112 LEU A O 1
ATOM 800 N N . ALA A 1 113 ? -2.051 -7.395 -9.391 1 97.25 113 ALA A N 1
ATOM 801 C CA . ALA A 1 113 ? -1.446 -6.066 -9.438 1 97.25 113 ALA A CA 1
ATOM 802 C C . ALA A 1 113 ? -0.436 -5.961 -10.578 1 97.25 113 ALA A C 1
ATOM 804 O O . ALA A 1 113 ? 0.078 -4.879 -10.867 1 97.25 113 ALA A O 1
ATOM 805 N N . ALA A 1 114 ? -0.194 -7.098 -11.281 1 96.69 114 ALA A N 1
ATOM 806 C CA . ALA A 1 114 ? 0.63 -7.086 -12.484 1 96.69 114 ALA A CA 1
ATOM 807 C C . ALA A 1 114 ? 0.086 -6.098 -13.508 1 96.69 114 ALA A C 1
ATOM 809 O O . ALA A 1 114 ? 0.852 -5.488 -14.258 1 96.69 114 ALA A O 1
ATOM 810 N N . GLU A 1 115 ? -1.207 -5.934 -13.516 1 94.88 115 GLU A N 1
ATOM 811 C CA . GLU A 1 115 ? -1.882 -5.07 -14.477 1 94.88 115 GLU A CA 1
ATOM 812 C C . GLU A 1 115 ? -1.337 -3.646 -14.414 1 94.88 115 GLU A C 1
ATOM 814 O O . GLU A 1 115 ? -1.226 -2.975 -15.445 1 94.88 115 GLU A O 1
ATOM 819 N N . THR A 1 116 ? -0.894 -3.209 -13.203 1 94.69 116 THR A N 1
ATOM 820 C CA . THR A 1 116 ? -0.472 -1.826 -13.016 1 94.69 116 THR A CA 1
ATOM 821 C C . THR A 1 116 ? 1.035 -1.746 -12.789 1 94.69 116 THR A C 1
ATOM 823 O O . THR A 1 116 ? 1.555 -0.696 -12.406 1 94.69 116 THR A O 1
ATOM 826 N N . GLY A 1 117 ? 1.659 -2.844 -12.906 1 96.25 117 GLY A N 1
ATOM 827 C CA . GLY A 1 117 ? 3.104 -2.854 -12.727 1 96.25 117 GLY A CA 1
ATOM 828 C C . GLY A 1 117 ? 3.521 -2.945 -11.266 1 96.25 117 GLY A C 1
ATOM 829 O O . GLY A 1 117 ? 4.668 -2.652 -10.93 1 96.25 117 GLY A O 1
ATOM 830 N N . ASP A 1 118 ? 2.576 -3.295 -10.352 1 97.62 118 ASP A N 1
ATOM 831 C CA . ASP A 1 118 ? 2.848 -3.354 -8.922 1 97.62 118 ASP A CA 1
ATOM 832 C C . ASP A 1 118 ? 2.76 -4.789 -8.398 1 97.62 118 ASP A C 1
ATOM 834 O O . ASP A 1 118 ? 2.447 -5.016 -7.23 1 97.62 118 ASP A O 1
ATOM 838 N N . MET A 1 119 ? 3.053 -5.746 -9.219 1 98.31 119 MET A N 1
ATOM 839 C CA . MET A 1 119 ? 2.941 -7.172 -8.914 1 98.31 119 MET A CA 1
ATOM 840 C C . MET A 1 119 ? 3.893 -7.562 -7.789 1 98.31 119 MET A C 1
ATOM 842 O O . MET A 1 119 ? 5.035 -7.102 -7.75 1 98.31 119 MET A O 1
ATOM 846 N N . ALA A 1 120 ? 3.395 -8.312 -6.852 1 98.81 120 ALA A N 1
ATOM 847 C CA . ALA A 1 120 ? 4.223 -9.141 -5.984 1 98.81 120 ALA A CA 1
ATOM 848 C C . ALA A 1 120 ? 4.215 -10.594 -6.445 1 98.81 120 ALA A C 1
ATOM 850 O O . ALA A 1 120 ? 3.148 -11.195 -6.605 1 98.81 120 ALA A O 1
ATOM 851 N N . ALA A 1 121 ? 5.414 -11.133 -6.656 1 98.5 121 ALA A N 1
ATOM 852 C CA . ALA A 1 121 ? 5.457 -12.5 -7.168 1 98.5 121 ALA A CA 1
ATOM 853 C C . ALA A 1 121 ? 6.555 -13.305 -6.48 1 98.5 121 ALA A C 1
ATOM 855 O O . ALA A 1 121 ? 7.594 -12.758 -6.102 1 98.5 121 ALA A O 1
ATOM 856 N N . ALA A 1 122 ? 6.301 -14.539 -6.262 1 98.38 122 ALA A N 1
ATOM 857 C CA . ALA A 1 122 ? 7.316 -15.531 -5.914 1 98.38 122 ALA A CA 1
ATOM 858 C C . ALA A 1 122 ? 7.633 -16.438 -7.102 1 98.38 122 ALA A C 1
ATOM 860 O O . ALA A 1 122 ? 6.73 -16.828 -7.848 1 98.38 122 ALA A O 1
ATOM 861 N N . VAL A 1 123 ? 8.859 -16.641 -7.309 1 97.81 123 VAL A N 1
ATOM 862 C CA . VAL A 1 123 ? 9.32 -17.469 -8.422 1 97.81 123 VAL A CA 1
ATOM 863 C C . VAL A 1 123 ? 10.188 -18.594 -7.891 1 97.81 123 VAL A C 1
ATOM 865 O O . VAL A 1 123 ? 11.039 -18.391 -7.02 1 97.81 123 VAL A O 1
ATOM 868 N N . THR A 1 124 ? 9.922 -19.781 -8.383 1 95.62 124 THR A N 1
ATOM 869 C CA . THR A 1 124 ? 10.742 -20.906 -7.934 1 95.62 124 THR A CA 1
ATOM 870 C C . THR A 1 124 ? 12.195 -20.719 -8.383 1 95.62 124 THR A C 1
ATOM 872 O O . THR A 1 124 ? 12.453 -20.234 -9.477 1 95.62 124 THR A O 1
ATOM 875 N N . GLN A 1 125 ? 13.047 -21.156 -7.457 1 88.75 125 GLN A N 1
ATOM 876 C CA . GLN A 1 125 ? 14.461 -21.141 -7.809 1 88.75 125 GLN A CA 1
ATOM 877 C C . GLN A 1 125 ? 14.734 -21.984 -9.047 1 88.75 125 GLN A C 1
ATOM 879 O O . GLN A 1 125 ? 14.047 -22.984 -9.273 1 88.75 125 GLN A O 1
ATOM 884 N N . GLY A 1 126 ? 15.531 -21.625 -9.82 1 79.81 126 GLY A N 1
ATOM 885 C CA . GLY A 1 126 ? 15.898 -22.297 -11.055 1 79.81 126 GLY A CA 1
ATOM 886 C C . GLY A 1 126 ? 16.547 -21.375 -12.07 1 79.81 126 GLY A C 1
ATOM 887 O O . GLY A 1 126 ? 17.156 -20.359 -11.703 1 79.81 126 GLY A O 1
ATOM 888 N N . GLU A 1 127 ? 16.547 -21.781 -13.195 1 78.38 127 GLU A N 1
ATOM 889 C CA . GLU A 1 127 ? 17.156 -20.969 -14.242 1 78.38 127 GLU A CA 1
ATOM 890 C C . GLU A 1 127 ? 16.234 -19.828 -14.656 1 78.38 127 GLU A C 1
ATOM 892 O O . GLU A 1 127 ? 15.375 -20 -15.531 1 78.38 127 GLU A O 1
ATOM 897 N N . LEU A 1 128 ? 16.281 -18.797 -13.922 1 88.81 128 LEU A N 1
ATOM 898 C CA . LEU A 1 128 ? 15.617 -17.578 -14.375 1 88.81 128 LEU A CA 1
ATOM 899 C C . LEU A 1 128 ? 16.406 -16.906 -15.492 1 88.81 128 LEU A C 1
ATOM 901 O O . LEU A 1 128 ? 17.469 -16.344 -15.25 1 88.81 128 LEU A O 1
ATOM 905 N N . THR A 1 129 ? 15.945 -17.094 -16.688 1 91.31 129 THR A N 1
ATOM 906 C CA . THR A 1 129 ? 16.625 -16.453 -17.812 1 91.31 129 THR A CA 1
ATOM 907 C C . THR A 1 129 ? 16.5 -14.938 -17.734 1 91.31 129 THR A C 1
ATOM 909 O O . THR A 1 129 ? 15.664 -14.414 -17 1 91.31 129 THR A O 1
ATOM 912 N N . ASP A 1 130 ? 17.328 -14.266 -18.453 1 93.06 130 ASP A N 1
ATOM 913 C CA . ASP A 1 130 ? 17.281 -12.812 -18.516 1 93.06 130 ASP A CA 1
ATOM 914 C C . ASP A 1 130 ? 15.93 -12.336 -19.047 1 93.06 130 ASP A C 1
ATOM 916 O O . ASP A 1 130 ? 15.414 -11.305 -18.609 1 93.06 130 ASP A O 1
ATOM 920 N N . ASP A 1 131 ? 15.383 -13.125 -19.922 1 94.5 131 ASP A N 1
ATOM 921 C CA . ASP A 1 131 ? 14.078 -12.773 -20.484 1 94.5 131 ASP A CA 1
ATOM 922 C C . ASP A 1 131 ? 13 -12.773 -19.422 1 94.5 131 ASP A C 1
ATOM 924 O O . ASP A 1 131 ? 12.203 -11.836 -19.328 1 94.5 131 ASP A O 1
ATOM 928 N N . ILE A 1 132 ? 13.016 -13.789 -18.594 1 94.81 132 ILE A N 1
ATOM 929 C CA . ILE A 1 132 ? 12 -13.914 -17.562 1 94.81 132 ILE A CA 1
ATOM 930 C C . ILE A 1 132 ? 12.164 -12.789 -16.531 1 94.81 132 ILE A C 1
ATOM 932 O O . ILE A 1 132 ? 11.18 -12.172 -16.125 1 94.81 132 ILE A O 1
ATOM 936 N N . ARG A 1 133 ? 13.391 -12.531 -16.219 1 95.44 133 ARG A N 1
ATOM 937 C CA . ARG A 1 133 ? 13.672 -11.461 -15.266 1 95.44 133 ARG A CA 1
ATOM 938 C C . ARG A 1 133 ? 13.18 -10.117 -15.789 1 95.44 133 ARG A C 1
ATOM 940 O O . ARG A 1 133 ? 12.547 -9.352 -15.062 1 95.44 133 ARG A O 1
ATOM 947 N N . GLU A 1 134 ? 13.492 -9.891 -17.016 1 95.44 134 GLU A N 1
ATOM 948 C CA . GLU A 1 134 ? 13.062 -8.641 -17.641 1 95.44 134 GLU A CA 1
ATOM 949 C C . GLU A 1 134 ? 11.547 -8.508 -17.641 1 95.44 134 GLU A C 1
ATOM 951 O O . GLU A 1 134 ? 11.016 -7.434 -17.344 1 95.44 134 GLU A O 1
ATOM 956 N N . LEU A 1 135 ? 10.844 -9.562 -17.938 1 96.25 135 LEU A N 1
ATOM 957 C CA . LEU A 1 135 ? 9.391 -9.555 -17.953 1 96.25 135 LEU A CA 1
ATOM 958 C C . LEU A 1 135 ? 8.828 -9.289 -16.547 1 96.25 135 LEU A C 1
ATOM 960 O O . LEU A 1 135 ? 7.934 -8.461 -16.391 1 96.25 135 LEU A O 1
ATOM 964 N N . LEU A 1 136 ? 9.398 -9.992 -15.555 1 96.38 136 LEU A N 1
ATOM 965 C CA . LEU A 1 136 ? 8.914 -9.867 -14.18 1 96.38 136 LEU A CA 1
ATOM 966 C C . LEU A 1 136 ? 9.211 -8.484 -13.617 1 96.38 136 LEU A C 1
ATOM 968 O O . LEU A 1 136 ? 8.375 -7.891 -12.938 1 96.38 136 LEU A O 1
ATOM 972 N N . ASP A 1 137 ? 10.383 -7.926 -13.992 1 96 137 ASP A N 1
ATOM 973 C CA . ASP A 1 137 ? 10.781 -6.594 -13.547 1 96 137 ASP A CA 1
ATOM 974 C C . ASP A 1 137 ? 9.836 -5.527 -14.086 1 96 137 ASP A C 1
ATOM 976 O O . ASP A 1 137 ? 9.602 -4.504 -13.43 1 96 137 ASP A O 1
ATOM 980 N N . ASP A 1 138 ? 9.312 -5.797 -15.219 1 96.44 138 ASP A N 1
ATOM 981 C CA . ASP A 1 138 ? 8.461 -4.805 -15.875 1 96.44 138 ASP A CA 1
ATOM 982 C C . ASP A 1 138 ? 7.078 -4.758 -15.234 1 96.44 138 ASP A C 1
ATOM 984 O O . ASP A 1 138 ? 6.348 -3.775 -15.398 1 96.44 138 ASP A O 1
ATOM 988 N N . VAL A 1 139 ? 6.707 -5.832 -14.492 1 97.06 139 VAL A N 1
ATOM 989 C CA . VAL A 1 139 ? 5.332 -5.859 -14.008 1 97.06 139 VAL A CA 1
ATOM 990 C C . VAL A 1 139 ? 5.328 -5.824 -12.477 1 97.06 139 VAL A C 1
ATOM 992 O O . VAL A 1 139 ? 4.266 -5.84 -11.852 1 97.06 139 VAL A O 1
ATOM 995 N N . GLY A 1 140 ? 6.477 -5.824 -11.836 1 97.56 140 GLY A N 1
ATOM 996 C CA . GLY A 1 140 ? 6.488 -5.707 -10.383 1 97.56 140 GLY A CA 1
ATOM 997 C C . GLY A 1 140 ? 7.773 -6.215 -9.758 1 97.56 140 GLY A C 1
ATOM 998 O O . GLY A 1 140 ? 8.844 -6.148 -10.375 1 97.56 140 GLY A O 1
ATOM 999 N N . GLU A 1 141 ? 7.688 -6.594 -8.453 1 98.31 141 GLU A N 1
ATOM 1000 C CA . GLU A 1 141 ? 8.789 -7.168 -7.691 1 98.31 141 GLU A CA 1
ATOM 1001 C C . GLU A 1 141 ? 8.602 -8.672 -7.5 1 98.31 141 GLU A C 1
ATOM 1003 O O . GLU A 1 141 ? 7.473 -9.156 -7.434 1 98.31 141 GLU A O 1
ATOM 1008 N N . PHE A 1 142 ? 9.758 -9.336 -7.441 1 98.12 142 PHE A N 1
ATOM 1009 C CA . PHE A 1 142 ? 9.641 -10.773 -7.215 1 98.12 142 PHE A CA 1
ATOM 1010 C C . PHE A 1 142 ? 10.789 -11.273 -6.34 1 98.12 142 PHE A C 1
ATOM 1012 O O . PHE A 1 142 ? 11.828 -10.617 -6.234 1 98.12 142 PHE A O 1
ATOM 1019 N N . VAL A 1 143 ? 10.5 -12.398 -5.672 1 98.19 143 VAL A N 1
ATOM 1020 C CA . VAL A 1 143 ? 11.531 -13.086 -4.902 1 98.19 143 VAL A CA 1
ATOM 1021 C C . VAL A 1 143 ? 11.688 -14.516 -5.41 1 98.19 143 VAL A C 1
ATOM 1023 O O . VAL A 1 143 ? 10.727 -15.125 -5.883 1 98.19 143 VAL A O 1
ATOM 1026 N N . GLU A 1 144 ? 12.906 -15 -5.363 1 97.94 144 GLU A N 1
ATOM 1027 C CA . GLU A 1 144 ? 13.164 -16.391 -5.68 1 97.94 144 GLU A CA 1
ATOM 1028 C C . GLU A 1 144 ? 13.047 -17.281 -4.438 1 97.94 144 GLU A C 1
ATOM 1030 O O . GLU A 1 144 ? 13.664 -16.984 -3.408 1 97.94 144 GLU A O 1
ATOM 1035 N N . ILE A 1 145 ? 12.25 -18.344 -4.562 1 98.06 145 ILE A N 1
ATOM 1036 C CA . ILE A 1 145 ? 12 -19.203 -3.406 1 98.06 145 ILE A CA 1
ATOM 1037 C C . ILE A 1 145 ? 12.148 -20.672 -3.807 1 98.06 145 ILE A C 1
ATOM 1039 O O . ILE A 1 145 ? 12.227 -20.984 -4.996 1 98.06 145 ILE A O 1
ATOM 1043 N N . ASP A 1 146 ? 12.172 -21.516 -2.74 1 97.12 146 ASP A N 1
ATOM 1044 C CA . ASP A 1 146 ? 12.094 -22.953 -2.977 1 97.12 146 ASP A CA 1
ATOM 1045 C C . ASP A 1 146 ? 10.664 -23.375 -3.301 1 97.12 146 ASP A C 1
ATOM 1047 O O . ASP A 1 146 ? 9.703 -22.766 -2.824 1 97.12 146 ASP A O 1
ATOM 1051 N N . GLU A 1 147 ? 10.555 -24.453 -4.039 1 96.25 147 GLU A N 1
ATOM 1052 C CA . GLU A 1 147 ? 9.266 -25 -4.441 1 96.25 147 GLU A CA 1
ATOM 1053 C C . GLU A 1 147 ? 8.367 -25.266 -3.232 1 96.25 147 GLU A C 1
ATOM 1055 O O . GLU A 1 147 ? 7.152 -25.078 -3.301 1 96.25 147 GLU A O 1
ATOM 1060 N N . ASP A 1 148 ? 8.938 -25.625 -2.129 1 96.25 148 ASP A N 1
ATOM 1061 C CA . ASP A 1 148 ? 8.141 -26.031 -0.971 1 96.25 148 ASP A CA 1
ATOM 1062 C C . ASP A 1 148 ? 7.578 -24.812 -0.244 1 96.25 148 ASP A C 1
ATOM 1064 O O . ASP A 1 148 ? 6.785 -24.953 0.688 1 96.25 148 ASP A O 1
ATOM 1068 N N . LEU A 1 149 ? 7.953 -23.594 -0.703 1 98 149 LEU A N 1
ATOM 1069 C CA . LEU A 1 149 ? 7.477 -22.359 -0.076 1 98 149 LEU A CA 1
ATOM 1070 C C . LEU A 1 149 ? 6.387 -21.719 -0.92 1 98 149 LEU A C 1
ATOM 1072 O O . LEU A 1 149 ? 5.965 -20.594 -0.637 1 98 149 LEU A O 1
ATOM 1076 N N . MET A 1 150 ? 5.902 -22.406 -1.964 1 97.56 150 MET A N 1
ATOM 1077 C CA . MET A 1 150 ? 4.91 -21.844 -2.871 1 97.56 150 MET A CA 1
ATOM 1078 C C . MET A 1 150 ? 3.566 -21.672 -2.174 1 97.56 150 MET A C 1
ATOM 1080 O O . MET A 1 150 ? 2.822 -20.734 -2.465 1 97.56 150 MET A O 1
ATOM 1084 N N . ASP A 1 151 ? 3.301 -22.516 -1.204 1 97.69 151 ASP A N 1
ATOM 1085 C CA . ASP A 1 151 ? 2.018 -22.422 -0.518 1 97.69 151 ASP A CA 1
ATOM 1086 C C . ASP A 1 151 ? 1.954 -21.156 0.337 1 97.69 151 ASP A C 1
ATOM 1088 O O . ASP A 1 151 ? 0.961 -20.422 0.301 1 97.69 151 ASP A O 1
ATOM 1092 N N . ILE A 1 152 ? 3.025 -20.906 1.083 1 98.62 152 ILE A N 1
ATOM 1093 C CA . ILE A 1 152 ? 3.041 -19.703 1.912 1 98.62 152 ILE A CA 1
ATOM 1094 C C . ILE A 1 152 ? 3.076 -18.453 1.022 1 98.62 152 ILE A C 1
ATOM 1096 O O . ILE A 1 152 ? 2.457 -17.438 1.341 1 98.62 152 ILE A O 1
ATOM 1100 N N . SER A 1 153 ? 3.729 -18.516 -0.096 1 98.38 153 SER A N 1
ATOM 1101 C CA . SER A 1 153 ? 3.746 -17.406 -1.033 1 98.38 153 SER A CA 1
ATOM 1102 C C . SER A 1 153 ? 2.361 -17.156 -1.626 1 98.38 153 SER A C 1
ATOM 1104 O O . SER A 1 153 ? 1.946 -16.016 -1.791 1 98.38 153 SER A O 1
ATOM 1106 N N . THR A 1 154 ? 1.682 -18.219 -1.941 1 97 154 THR A N 1
ATOM 1107 C CA . THR A 1 154 ? 0.305 -18.094 -2.408 1 97 154 THR A CA 1
ATOM 1108 C C . THR A 1 154 ? -0.548 -17.344 -1.388 1 97 154 THR A C 1
ATOM 1110 O O . THR A 1 154 ? -1.366 -16.5 -1.755 1 97 154 THR A O 1
ATOM 1113 N N . ALA A 1 155 ? -0.296 -17.625 -0.145 1 98.38 155 ALA A N 1
ATOM 1114 C CA . ALA A 1 155 ? -1.053 -16.984 0.925 1 98.38 155 ALA A CA 1
ATOM 1115 C C . ALA A 1 155 ? -0.68 -15.508 1.047 1 98.38 155 ALA A C 1
ATOM 1117 O O . ALA A 1 155 ? -1.557 -14.641 1.118 1 98.38 155 ALA A O 1
ATOM 1118 N N . VAL A 1 156 ? 0.599 -15.172 1.008 1 98.75 156 VAL A N 1
ATOM 1119 C CA . VAL A 1 156 ? 1.096 -13.828 1.285 1 98.75 156 VAL A CA 1
ATOM 1120 C C . VAL A 1 156 ? 0.791 -12.914 0.104 1 98.75 156 VAL A C 1
ATOM 1122 O O . VAL A 1 156 ? 0.226 -11.828 0.28 1 98.75 156 VAL A O 1
ATOM 1125 N N . ASN A 1 157 ? 1.121 -13.328 -1.116 1 98.44 157 ASN A N 1
ATOM 1126 C CA . ASN A 1 157 ? 1.011 -12.383 -2.227 1 98.44 157 ASN A CA 1
ATOM 1127 C C . ASN A 1 157 ? -0.098 -12.789 -3.195 1 98.44 157 ASN A C 1
ATOM 1129 O O . ASN A 1 157 ? -0.566 -11.969 -3.986 1 98.44 157 ASN A O 1
ATOM 1133 N N . GLY A 1 158 ? -0.523 -14.008 -3.215 1 96.44 158 GLY A N 1
ATOM 1134 C CA . GLY A 1 158 ? -1.65 -14.406 -4.039 1 96.44 158 GLY A CA 1
ATOM 1135 C C . GLY A 1 158 ? -2.992 -14.016 -3.451 1 96.44 158 GLY A C 1
ATOM 1136 O O . GLY A 1 158 ? -3.771 -13.305 -4.09 1 96.44 158 GLY A O 1
ATOM 1137 N N . SER A 1 159 ? -3.189 -14.461 -2.229 1 97.06 159 SER A N 1
ATOM 1138 C CA . SER A 1 159 ? -4.414 -14.148 -1.501 1 97.06 159 SER A CA 1
ATOM 1139 C C . SER A 1 159 ? -4.309 -12.797 -0.796 1 97.06 159 SER A C 1
ATOM 1141 O O . SER A 1 159 ? -5.324 -12.156 -0.515 1 97.06 159 SER A O 1
ATOM 1143 N N . GLY A 1 160 ? -3.098 -12.391 -0.545 1 98.44 160 GLY A N 1
ATOM 1144 C CA . GLY A 1 160 ? -2.752 -11.219 0.25 1 98.44 160 GLY A CA 1
ATOM 1145 C C . GLY A 1 160 ? -3.527 -9.977 -0.148 1 98.44 160 GLY A C 1
ATOM 1146 O O . GLY A 1 160 ? -4.035 -9.258 0.711 1 98.44 160 GLY A O 1
ATOM 1147 N N . PRO A 1 161 ? -3.656 -9.703 -1.436 1 98.62 161 PRO A N 1
ATOM 1148 C CA . PRO A 1 161 ? -4.379 -8.5 -1.855 1 98.62 161 PRO A CA 1
ATOM 1149 C C . PRO A 1 161 ? -5.777 -8.406 -1.244 1 98.62 161 PRO A C 1
ATOM 1151 O O . PRO A 1 161 ? -6.219 -7.324 -0.863 1 98.62 161 PRO A O 1
ATOM 1154 N N . ALA A 1 162 ? -6.488 -9.477 -1.128 1 98.5 162 ALA A N 1
ATOM 1155 C CA . ALA A 1 162 ? -7.824 -9.469 -0.53 1 98.5 162 ALA A CA 1
ATOM 1156 C C . ALA A 1 162 ? -7.766 -9.016 0.926 1 98.5 162 ALA A C 1
ATOM 1158 O O . ALA A 1 162 ? -8.617 -8.25 1.375 1 98.5 162 ALA A O 1
ATOM 1159 N N . PHE A 1 163 ? -6.766 -9.516 1.7 1 98.88 163 PHE A N 1
ATOM 1160 C CA . PHE A 1 163 ? -6.594 -9.109 3.09 1 98.88 163 PHE A CA 1
ATOM 1161 C C . PHE A 1 163 ? -6.316 -7.613 3.186 1 98.88 163 PHE A C 1
ATOM 1163 O O . PHE A 1 163 ? -6.855 -6.934 4.062 1 98.88 163 PHE A O 1
ATOM 1170 N N . VAL A 1 164 ? -5.52 -7.148 2.266 1 98.94 164 VAL A N 1
ATOM 1171 C CA . VAL A 1 164 ? -5.148 -5.734 2.268 1 98.94 164 VAL A CA 1
ATOM 1172 C C . VAL A 1 164 ? -6.359 -4.883 1.901 1 98.94 164 VAL A C 1
ATOM 1174 O O . VAL A 1 164 ? -6.594 -3.832 2.504 1 98.94 164 VAL A O 1
ATOM 1177 N N . PHE A 1 165 ? -7.172 -5.332 0.867 1 98.81 165 PHE A N 1
ATOM 1178 C CA . PHE A 1 165 ? -8.414 -4.633 0.55 1 98.81 165 PHE A CA 1
ATOM 1179 C C . PHE A 1 165 ? -9.289 -4.492 1.79 1 98.81 165 PHE A C 1
ATOM 1181 O O . PHE A 1 165 ? -9.805 -3.408 2.068 1 98.81 165 PHE A O 1
ATOM 1188 N N . TYR A 1 166 ? -9.391 -5.543 2.518 1 98.88 166 TYR A N 1
ATOM 1189 C CA . TYR A 1 166 ? -10.18 -5.578 3.744 1 98.88 166 TYR A CA 1
ATOM 1190 C C . TYR A 1 166 ? -9.664 -4.555 4.75 1 98.88 166 TYR A C 1
ATOM 1192 O O . TYR A 1 166 ? -10.453 -3.824 5.359 1 98.88 166 TYR A O 1
ATOM 1200 N N . LEU A 1 167 ? -8.383 -4.438 4.93 1 98.94 167 LEU A N 1
ATOM 1201 C CA . LEU A 1 167 ? -7.766 -3.52 5.875 1 98.94 167 LEU A CA 1
ATOM 1202 C C . LEU A 1 167 ? -7.914 -2.076 5.41 1 98.94 167 LEU A C 1
ATOM 1204 O O . LEU A 1 167 ? -8.156 -1.18 6.223 1 98.94 167 LEU A O 1
ATOM 1208 N N . ILE A 1 168 ? -7.746 -1.826 4.082 1 98.88 168 ILE A N 1
ATOM 1209 C CA . ILE A 1 168 ? -7.992 -0.501 3.52 1 98.88 168 ILE A CA 1
ATOM 1210 C C . ILE A 1 168 ? -9.438 -0.088 3.783 1 98.88 168 ILE A C 1
ATOM 1212 O O . ILE A 1 168 ? -9.703 1.058 4.156 1 98.88 168 ILE A O 1
ATOM 1216 N N . GLY A 1 169 ? -10.367 -1.084 3.594 1 98.81 169 GLY A N 1
ATOM 1217 C CA . GLY A 1 169 ? -11.766 -0.828 3.879 1 98.81 169 GLY A CA 1
ATOM 1218 C C . GLY A 1 169 ? -12.016 -0.399 5.312 1 98.81 169 GLY A C 1
ATOM 1219 O O . GLY A 1 169 ? -12.836 0.486 5.566 1 98.81 169 GLY A O 1
ATOM 1220 N N . ALA A 1 170 ? -11.336 -1.001 6.25 1 98.81 170 ALA A N 1
ATOM 1221 C CA . ALA A 1 170 ? -11.477 -0.653 7.664 1 98.81 170 ALA A CA 1
ATOM 1222 C C . ALA A 1 170 ? -11.039 0.785 7.918 1 98.81 170 ALA A C 1
ATOM 1224 O O . ALA A 1 170 ? -11.727 1.54 8.609 1 98.81 170 ALA A O 1
ATOM 1225 N N . MET A 1 171 ? -9.891 1.186 7.402 1 98.81 171 MET A N 1
ATOM 1226 C CA . MET A 1 171 ? -9.398 2.549 7.586 1 98.81 171 MET A CA 1
ATOM 1227 C C . MET A 1 171 ? -10.312 3.555 6.891 1 98.81 171 MET A C 1
ATOM 1229 O O . MET A 1 171 ? -10.555 4.645 7.41 1 98.81 171 MET A O 1
ATOM 1233 N N . LYS A 1 172 ? -10.742 3.168 5.652 1 98.81 172 LYS A N 1
ATOM 1234 C CA . LYS A 1 172 ? -11.719 3.992 4.949 1 98.81 172 LYS A CA 1
ATOM 1235 C C . LYS A 1 172 ? -12.953 4.238 5.812 1 98.81 172 LYS A C 1
ATOM 1237 O O . LYS A 1 172 ? -13.414 5.375 5.938 1 98.81 172 LYS A O 1
ATOM 1242 N N . GLU A 1 173 ? -13.484 3.17 6.418 1 98.81 173 GLU A N 1
ATOM 1243 C CA . GLU A 1 173 ? -14.664 3.277 7.27 1 98.81 173 GLU A CA 1
ATOM 1244 C C . GLU A 1 173 ? -14.398 4.188 8.469 1 98.81 173 GLU A C 1
ATOM 1246 O O . GLU A 1 173 ? -15.273 4.965 8.867 1 98.81 173 GLU A O 1
ATOM 1251 N N . ALA A 1 174 ? -13.25 4.09 9.07 1 98.88 174 ALA A N 1
ATOM 1252 C CA . ALA A 1 174 ? -12.875 4.984 10.164 1 98.88 174 ALA A CA 1
ATOM 1253 C C . ALA A 1 174 ? -12.922 6.445 9.711 1 98.88 174 ALA A C 1
ATOM 1255 O O . ALA A 1 174 ? -13.406 7.309 10.445 1 98.88 174 ALA A O 1
ATOM 1256 N N . GLY A 1 175 ? -12.336 6.738 8.5 1 98.88 175 GLY A N 1
ATOM 1257 C CA . GLY A 1 175 ? -12.406 8.078 7.941 1 98.88 175 GLY A CA 1
ATOM 1258 C C . GLY A 1 175 ? -13.828 8.578 7.77 1 98.88 175 GLY A C 1
ATOM 1259 O O . GLY A 1 175 ? -14.133 9.727 8.102 1 98.88 175 GLY A O 1
ATOM 1260 N N . ILE A 1 176 ? -14.672 7.715 7.281 1 98.81 176 ILE A N 1
ATOM 1261 C CA . ILE A 1 176 ? -16.078 8.062 7.078 1 98.81 176 ILE A CA 1
ATOM 1262 C C . ILE A 1 176 ? -16.734 8.336 8.422 1 98.81 176 ILE A C 1
ATOM 1264 O O . ILE A 1 176 ? -17.469 9.32 8.57 1 98.81 176 ILE A O 1
ATOM 1268 N N . GLU A 1 177 ? -16.469 7.531 9.398 1 98.62 177 GLU A N 1
ATOM 1269 C CA . GLU A 1 177 ? -17.016 7.73 10.734 1 98.62 177 GLU A CA 1
ATOM 1270 C C . GLU A 1 177 ? -16.578 9.07 11.32 1 98.62 177 GLU A C 1
ATOM 1272 O O . GLU A 1 177 ? -17.312 9.703 12.07 1 98.62 177 GLU A O 1
ATOM 1277 N N . GLY A 1 178 ? -15.383 9.438 10.969 1 98.38 178 GLY A N 1
ATOM 1278 C CA . GLY A 1 178 ? -14.844 10.711 11.438 1 98.38 178 GLY A CA 1
ATOM 1279 C C . GLY A 1 178 ? -15.383 11.906 10.672 1 98.38 178 GLY A C 1
ATOM 1280 O O . GLY A 1 178 ? -15.094 13.047 11.016 1 98.38 178 GLY A O 1
ATOM 1281 N N . GLY A 1 179 ? -16.109 11.648 9.555 1 98.56 179 GLY A N 1
ATOM 1282 C CA . GLY A 1 179 ? -16.797 12.742 8.898 1 98.56 179 GLY A CA 1
ATOM 1283 C C . GLY A 1 179 ? -16.391 12.938 7.457 1 98.56 179 GLY A C 1
ATOM 1284 O O . GLY A 1 179 ? -17 13.727 6.73 1 98.56 179 GLY A O 1
ATOM 1285 N N . LEU A 1 180 ? -15.383 12.258 6.98 1 98.69 180 LEU A N 1
ATOM 1286 C CA . LEU A 1 180 ? -14.984 12.359 5.582 1 98.69 180 LEU A CA 1
ATOM 1287 C C . LEU A 1 180 ? -16.047 11.758 4.668 1 98.69 180 LEU A C 1
ATOM 1289 O O . LEU A 1 180 ? -16.703 10.789 5.035 1 98.69 180 LEU A O 1
ATOM 1293 N N . ASP A 1 181 ? -16.172 12.359 3.516 1 98 181 ASP A N 1
ATOM 1294 C CA . ASP A 1 181 ? -17.016 11.656 2.555 1 98 181 ASP A CA 1
ATOM 1295 C C . ASP A 1 181 ? -16.328 10.398 2.039 1 98 181 ASP A C 1
ATOM 1297 O O . ASP A 1 181 ? -15.109 10.242 2.186 1 98 181 ASP A O 1
ATOM 1301 N N . PRO A 1 182 ? -17.078 9.469 1.48 1 98 182 PRO A N 1
ATOM 1302 C CA . PRO A 1 182 ? -16.547 8.156 1.109 1 98 182 PRO A CA 1
ATOM 1303 C C . PRO A 1 182 ? -15.375 8.25 0.13 1 98 182 PRO A C 1
ATOM 1305 O O . PRO A 1 182 ? -14.391 7.512 0.261 1 98 182 PRO A O 1
ATOM 1308 N N . GLU A 1 183 ? -15.398 9.125 -0.821 1 97.75 183 GLU A N 1
ATOM 1309 C CA . GLU A 1 183 ? -14.336 9.258 -1.812 1 97.75 183 GLU A CA 1
ATOM 1310 C C . GLU A 1 183 ? -13.055 9.805 -1.183 1 97.75 183 GLU A C 1
ATOM 1312 O O . GLU A 1 183 ? -11.961 9.328 -1.479 1 97.75 183 GLU A O 1
ATOM 1317 N N . GLN A 1 184 ? -13.203 10.844 -0.302 1 98.31 184 GLN A N 1
ATOM 1318 C CA . GLN A 1 184 ? -12.07 11.391 0.439 1 98.31 184 GLN A CA 1
ATOM 1319 C C . GLN A 1 184 ? -11.406 10.328 1.303 1 98.31 184 GLN A C 1
ATOM 1321 O O . GLN A 1 184 ? -10.188 10.164 1.274 1 98.31 184 GLN A O 1
ATOM 1326 N N . ALA A 1 185 ? -12.281 9.602 2.002 1 98.81 185 ALA A N 1
ATOM 1327 C CA . ALA A 1 185 ? -11.797 8.578 2.926 1 98.81 185 ALA A CA 1
ATOM 1328 C C . ALA A 1 185 ? -11.055 7.477 2.182 1 98.81 185 ALA A C 1
ATOM 1330 O O . ALA A 1 185 ? -9.992 7.023 2.629 1 98.81 185 ALA A O 1
ATOM 1331 N N . GLU A 1 186 ? -11.594 7.059 1.05 1 98.62 186 GLU A N 1
ATOM 1332 C CA . GLU A 1 186 ? -10.977 5.996 0.262 1 98.62 186 GLU A CA 1
ATOM 1333 C C . GLU A 1 186 ? -9.617 6.434 -0.286 1 98.62 186 GLU A C 1
ATOM 1335 O O . GLU A 1 186 ? -8.641 5.688 -0.202 1 98.62 186 GLU A O 1
ATOM 1340 N N . THR A 1 187 ? -9.57 7.641 -0.819 1 98.62 187 THR A N 1
ATOM 1341 C CA . THR A 1 187 ? -8.328 8.164 -1.392 1 98.62 187 THR A CA 1
ATOM 1342 C C . THR A 1 187 ? -7.246 8.273 -0.325 1 98.62 187 THR A C 1
ATOM 1344 O O . THR A 1 187 ? -6.125 7.793 -0.521 1 98.62 187 THR A O 1
ATOM 1347 N N . LEU A 1 188 ? -7.586 8.836 0.819 1 98.88 188 LEU A N 1
ATOM 1348 C CA . LEU A 1 188 ? -6.602 9.016 1.881 1 98.88 188 LEU A CA 1
ATOM 1349 C C . LEU A 1 188 ? -6.129 7.676 2.424 1 98.88 188 LEU A C 1
ATOM 1351 O O . LEU A 1 188 ? -4.93 7.461 2.605 1 98.88 188 LEU A O 1
ATOM 1355 N N . ALA A 1 189 ? -7.078 6.758 2.645 1 98.88 189 ALA A N 1
ATOM 1356 C CA . ALA A 1 189 ? -6.727 5.449 3.191 1 98.88 189 ALA A CA 1
ATOM 1357 C C . ALA A 1 189 ? -5.828 4.676 2.229 1 98.88 189 ALA A C 1
ATOM 1359 O O . ALA A 1 189 ? -4.723 4.27 2.59 1 98.88 189 ALA A O 1
ATOM 1360 N N . ALA A 1 190 ? -6.281 4.535 0.96 1 98.88 190 ALA A N 1
ATOM 1361 C CA . ALA A 1 190 ? -5.555 3.738 -0.025 1 98.88 190 ALA A CA 1
ATOM 1362 C C . ALA A 1 190 ? -4.176 4.332 -0.3 1 98.88 190 ALA A C 1
ATOM 1364 O O . ALA A 1 190 ? -3.18 3.607 -0.359 1 98.88 190 ALA A O 1
ATOM 1365 N N . GLN A 1 191 ? -4.098 5.648 -0.439 1 98.88 191 GLN A N 1
ATOM 1366 C CA . GLN A 1 191 ? -2.822 6.305 -0.713 1 98.88 191 GLN A CA 1
ATOM 1367 C C . GLN A 1 191 ? -1.868 6.164 0.47 1 98.88 191 GLN A C 1
ATOM 1369 O O . GLN A 1 191 ? -0.655 6.051 0.285 1 98.88 191 GLN A O 1
ATOM 1374 N N . THR A 1 192 ? -2.43 6.227 1.696 1 98.88 192 THR A N 1
ATOM 1375 C CA . THR A 1 192 ? -1.614 6.012 2.887 1 98.88 192 THR A CA 1
ATOM 1376 C C . THR A 1 192 ? -1.021 4.605 2.889 1 98.88 192 THR A C 1
ATOM 1378 O O . THR A 1 192 ? 0.161 4.426 3.188 1 98.88 192 THR A O 1
ATOM 1381 N N . PHE A 1 193 ? -1.809 3.572 2.539 1 98.94 193 PHE A N 1
ATOM 1382 C CA . PHE A 1 193 ? -1.31 2.207 2.42 1 98.94 193 PHE A CA 1
ATOM 1383 C C . PHE A 1 193 ? -0.202 2.125 1.376 1 98.94 193 PHE A C 1
ATOM 1385 O O . PHE A 1 193 ? 0.844 1.519 1.62 1 98.94 193 PHE A O 1
ATOM 1392 N N . LYS A 1 194 ? -0.438 2.717 0.234 1 98.75 194 LYS A N 1
ATOM 1393 C CA . LYS A 1 194 ? 0.526 2.684 -0.862 1 98.75 194 LYS A CA 1
ATOM 1394 C C . LYS A 1 194 ? 1.853 3.314 -0.448 1 98.75 194 LYS A C 1
ATOM 1396 O O . LYS A 1 194 ? 2.914 2.713 -0.625 1 98.75 194 LYS A O 1
ATOM 1401 N N . GLY A 1 195 ? 1.791 4.508 0.12 1 98.56 195 GLY A N 1
ATOM 1402 C CA . GLY A 1 195 ? 2.994 5.207 0.537 1 98.56 195 GLY A CA 1
ATOM 1403 C C . GLY A 1 195 ? 3.76 4.484 1.63 1 98.56 195 GLY A C 1
ATOM 1404 O O . GLY A 1 195 ? 4.992 4.441 1.61 1 98.56 195 GLY A O 1
ATOM 1405 N N . ALA A 1 196 ? 3.037 3.951 2.621 1 98.62 196 ALA A N 1
ATOM 1406 C CA . ALA A 1 196 ? 3.68 3.203 3.697 1 98.62 196 ALA A CA 1
ATOM 1407 C C . ALA A 1 196 ? 4.391 1.964 3.158 1 98.62 196 ALA A C 1
ATOM 1409 O O . ALA A 1 196 ? 5.52 1.666 3.555 1 98.62 196 ALA A O 1
ATOM 1410 N N . ALA A 1 197 ? 3.709 1.279 2.254 1 98.75 197 ALA A N 1
ATOM 1411 C CA . ALA A 1 197 ? 4.305 0.087 1.655 1 98.75 197 ALA A CA 1
ATOM 1412 C C . ALA A 1 197 ? 5.57 0.436 0.879 1 98.75 197 ALA A C 1
ATOM 1414 O O . ALA A 1 197 ? 6.586 -0.256 0.99 1 98.75 197 ALA A O 1
ATOM 1415 N N . GLU A 1 198 ? 5.484 1.479 0.123 1 98.12 198 GLU A N 1
ATOM 1416 C CA . GLU A 1 198 ? 6.66 1.948 -0.607 1 98.12 198 GLU A CA 1
ATOM 1417 C C . GLU A 1 198 ? 7.809 2.264 0.343 1 98.12 198 GLU A C 1
ATOM 1419 O O . GLU A 1 198 ? 8.969 1.953 0.05 1 98.12 198 GLU A O 1
ATOM 1424 N N . THR A 1 199 ? 7.5 2.895 1.436 1 97.5 199 THR A N 1
ATOM 1425 C CA . THR A 1 199 ? 8.516 3.227 2.43 1 97.5 199 THR A CA 1
ATOM 1426 C C . THR A 1 199 ? 9.203 1.964 2.938 1 97.5 199 THR A C 1
ATOM 1428 O O . THR A 1 199 ? 10.438 1.914 3.02 1 97.5 199 THR A O 1
ATOM 1431 N N . VAL A 1 200 ? 8.445 0.914 3.23 1 98.06 200 VAL A N 1
ATOM 1432 C CA . VAL A 1 200 ? 9.008 -0.337 3.73 1 98.06 200 VAL A CA 1
ATOM 1433 C C . VAL A 1 200 ? 9.914 -0.959 2.67 1 98.06 200 VAL A C 1
ATOM 1435 O O . VAL A 1 200 ? 10.969 -1.515 2.99 1 98.06 200 VAL A O 1
ATOM 1438 N N . LEU A 1 201 ? 9.539 -0.848 1.363 1 97.62 201 LEU A N 1
ATOM 1439 C CA . LEU A 1 201 ? 10.289 -1.448 0.264 1 97.62 201 LEU A CA 1
ATOM 1440 C C . LEU A 1 201 ? 11.617 -0.731 0.056 1 97.62 201 LEU A C 1
ATOM 1442 O O . LEU A 1 201 ? 12.594 -1.339 -0.394 1 97.62 201 LEU A O 1
ATOM 1446 N N . ARG A 1 202 ? 11.664 0.546 0.444 1 95.25 202 ARG A N 1
ATOM 1447 C CA . ARG A 1 202 ? 12.812 1.354 0.05 1 95.25 202 ARG A CA 1
ATOM 1448 C C . ARG A 1 202 ? 13.695 1.67 1.252 1 95.25 202 ARG A C 1
ATOM 1450 O O . 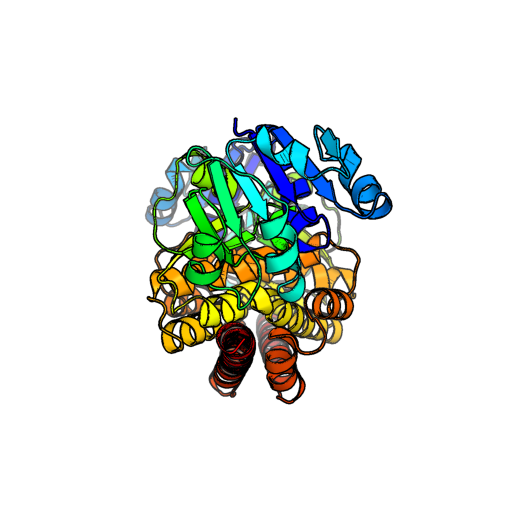ARG A 1 202 ? 14.828 2.127 1.093 1 95.25 202 ARG A O 1
ATOM 1457 N N . ASP A 1 203 ? 13.125 1.516 2.389 1 92.56 203 ASP A N 1
ATOM 1458 C CA . ASP A 1 203 ? 13.828 1.889 3.609 1 92.56 203 ASP A CA 1
ATOM 1459 C C . ASP A 1 203 ? 14.453 0.666 4.281 1 92.56 203 ASP A C 1
ATOM 1461 O O . ASP A 1 203 ? 13.82 -0.392 4.359 1 92.56 203 ASP A O 1
ATOM 1465 N N . ASP A 1 204 ? 15.664 0.754 4.797 1 93.19 204 ASP A N 1
ATOM 1466 C CA . ASP A 1 204 ? 16.359 -0.366 5.418 1 93.19 204 ASP A CA 1
ATOM 1467 C C . ASP A 1 204 ? 15.945 -0.532 6.879 1 93.19 204 ASP A C 1
ATOM 1469 O O . ASP A 1 204 ? 16.25 -1.553 7.504 1 93.19 204 ASP A O 1
ATOM 1473 N N . ARG A 1 205 ? 15.273 0.494 7.434 1 93.06 205 ARG A N 1
ATOM 1474 C CA . ARG A 1 205 ? 14.828 0.409 8.82 1 93.06 205 ARG A CA 1
ATOM 1475 C C . ARG A 1 205 ? 13.766 -0.669 8.984 1 93.06 205 ARG A C 1
ATOM 1477 O O . ARG A 1 205 ? 13.023 -0.972 8.047 1 93.06 205 ARG A O 1
ATOM 1484 N N . SER A 1 206 ? 13.703 -1.277 10.148 1 96.88 206 SER A N 1
ATOM 1485 C CA . SER A 1 206 ? 12.664 -2.25 10.484 1 96.88 206 SER A CA 1
ATOM 1486 C C . SER A 1 206 ? 11.297 -1.584 10.594 1 96.88 206 SER A C 1
ATOM 1488 O O . SER A 1 206 ? 11.203 -0.361 10.727 1 96.88 206 SER A O 1
ATOM 1490 N N . VAL A 1 207 ? 10.32 -2.381 10.531 1 96.38 207 VAL A N 1
ATOM 1491 C CA . VAL A 1 207 ? 8.945 -1.918 10.68 1 96.38 207 VAL A CA 1
ATOM 1492 C C . VAL A 1 207 ? 8.789 -1.174 12 1 96.38 207 VAL A C 1
ATOM 1494 O O . VAL A 1 207 ? 8.188 -0.1 12.055 1 96.38 207 VAL A O 1
ATOM 1497 N N . ASP A 1 208 ? 9.359 -1.694 13.047 1 96 208 ASP A N 1
ATOM 1498 C CA . ASP A 1 208 ? 9.266 -1.07 14.359 1 96 208 ASP A CA 1
ATOM 1499 C C . ASP A 1 208 ? 9.953 0.293 14.367 1 96 208 ASP A C 1
ATOM 1501 O O . ASP A 1 208 ? 9.453 1.242 14.977 1 96 208 ASP A O 1
ATOM 1505 N N . GLU A 1 209 ? 11.055 0.362 13.734 1 95.75 209 GLU A N 1
ATOM 1506 C CA . GLU A 1 209 ? 11.773 1.632 13.648 1 95.75 209 GLU A CA 1
ATOM 1507 C C . GLU A 1 209 ? 10.977 2.66 12.852 1 95.75 209 GLU A C 1
ATOM 1509 O O . GLU A 1 209 ? 10.984 3.848 13.18 1 95.75 209 GLU A O 1
ATOM 1514 N N . LEU A 1 210 ? 10.328 2.225 11.82 1 96.19 210 LEU A N 1
ATOM 1515 C CA . LEU A 1 210 ? 9.508 3.113 11.008 1 96.19 210 LEU A CA 1
ATOM 1516 C C . LEU A 1 210 ? 8.312 3.629 11.797 1 96.19 210 LEU A C 1
ATOM 1518 O O . LEU A 1 210 ? 7.953 4.805 11.695 1 96.19 210 LEU A O 1
ATOM 1522 N N . ILE A 1 211 ? 7.699 2.699 12.602 1 96.88 211 ILE A N 1
ATOM 1523 C CA . ILE A 1 211 ? 6.586 3.105 13.453 1 96.88 211 ILE A CA 1
ATOM 1524 C C . ILE A 1 211 ? 7.059 4.164 14.445 1 96.88 211 ILE A C 1
ATOM 1526 O O . ILE A 1 211 ? 6.391 5.188 14.633 1 96.88 211 ILE A O 1
ATOM 1530 N N . ASP A 1 212 ? 8.211 3.975 14.977 1 92.81 212 ASP A N 1
ATOM 1531 C CA . ASP A 1 212 ? 8.773 4.914 15.938 1 92.81 212 ASP A CA 1
ATOM 1532 C C . ASP A 1 212 ? 9.016 6.281 15.297 1 92.81 212 ASP A C 1
ATOM 1534 O O . ASP A 1 212 ? 8.836 7.316 15.945 1 92.81 212 ASP A O 1
ATOM 1538 N N . ALA A 1 213 ? 9.43 6.262 14.078 1 88.19 213 ALA A N 1
ATOM 1539 C CA . ALA A 1 213 ? 9.742 7.492 13.352 1 88.19 213 ALA A CA 1
ATOM 1540 C C . ALA A 1 213 ? 8.484 8.328 13.125 1 88.19 213 ALA A C 1
ATOM 1542 O O . ALA A 1 213 ? 8.562 9.555 13 1 88.19 213 ALA A O 1
ATOM 1543 N N . VAL A 1 214 ? 7.34 7.695 13.047 1 90.5 214 VAL A N 1
ATOM 1544 C CA . VAL A 1 214 ? 6.078 8.398 12.828 1 90.5 214 VAL A CA 1
ATOM 1545 C C . VAL A 1 214 ? 5.484 8.82 14.172 1 90.5 214 VAL A C 1
ATOM 1547 O O . VAL A 1 214 ? 4.684 9.75 14.234 1 90.5 214 VAL A O 1
ATOM 1550 N N . CYS A 1 215 ? 5.926 8.078 15.25 1 88.06 215 CYS A N 1
ATOM 1551 C CA . CYS A 1 215 ? 5.391 8.328 16.578 1 88.06 215 CYS A CA 1
ATOM 1552 C C . CYS A 1 215 ? 6.16 9.438 17.281 1 88.06 215 CYS A C 1
ATOM 1554 O O . CYS A 1 215 ? 7.391 9.406 17.344 1 88.06 215 CYS A O 1
ATOM 1556 N N . SER A 1 216 ? 5.543 10.531 17.672 1 79.56 216 SER A N 1
ATOM 1557 C CA . SER A 1 216 ? 6.121 11.539 18.562 1 79.56 216 SER A CA 1
ATOM 1558 C C . SER A 1 216 ? 5.527 11.438 19.969 1 79.56 216 SER A C 1
ATOM 1560 O O . SER A 1 216 ? 4.383 11.016 20.141 1 79.56 216 SER A O 1
ATOM 1562 N N . PRO A 1 217 ? 6.383 11.711 20.953 1 80.38 217 PRO A N 1
ATOM 1563 C CA . PRO A 1 217 ? 5.832 11.656 22.312 1 80.38 217 PRO A CA 1
ATOM 1564 C C . PRO A 1 217 ? 4.605 12.555 22.484 1 80.38 217 PRO A C 1
ATOM 1566 O O . PRO A 1 217 ? 4.648 13.742 22.156 1 80.38 217 PRO A O 1
ATOM 1569 N N . GLY A 1 218 ? 3.514 11.914 22.969 1 81.75 218 GLY A N 1
ATOM 1570 C CA . GLY A 1 218 ? 2.289 12.656 23.219 1 81.75 218 GLY A CA 1
ATOM 1571 C C . GLY A 1 218 ? 1.521 12.977 21.953 1 81.75 218 GLY A C 1
ATOM 1572 O O . GLY A 1 218 ? 0.545 13.734 21.984 1 81.75 218 GLY A O 1
ATOM 1573 N N . GLY A 1 219 ? 1.984 12.391 20.844 1 88.5 219 GLY A N 1
ATOM 1574 C CA . GLY A 1 219 ? 1.34 12.672 19.562 1 88.5 219 GLY A CA 1
ATOM 1575 C C . GLY A 1 219 ? 0.1 11.828 19.328 1 88.5 219 GLY A C 1
ATOM 1576 O O . GLY A 1 219 ? -0.368 11.133 20.234 1 88.5 219 GLY A O 1
ATOM 1577 N N . THR A 1 220 ? -0.503 11.961 18.188 1 94.06 220 THR A N 1
ATOM 1578 C CA . THR A 1 220 ? -1.74 11.273 17.844 1 94.06 220 THR A CA 1
ATOM 1579 C C . THR A 1 220 ? -1.475 9.805 17.547 1 94.06 220 THR A C 1
ATOM 1581 O O . THR A 1 220 ? -2.234 8.93 17.969 1 94.06 220 THR A O 1
ATOM 1584 N N . THR A 1 221 ? -0.379 9.516 16.906 1 95.81 221 THR A N 1
ATOM 1585 C CA . THR A 1 221 ? -0.053 8.188 16.406 1 95.81 221 THR A CA 1
ATOM 1586 C C . THR A 1 221 ? 0.053 7.18 17.547 1 95.81 221 THR A C 1
ATOM 1588 O O . THR A 1 221 ? -0.417 6.043 17.422 1 95.81 221 THR A O 1
ATOM 1591 N N . ILE A 1 222 ? 0.682 7.598 18.672 1 95.88 222 ILE A N 1
ATOM 1592 C CA . ILE A 1 222 ? 0.942 6.688 19.781 1 95.88 222 ILE A CA 1
ATOM 1593 C C . ILE A 1 222 ? -0.38 6.195 20.359 1 95.88 222 ILE A C 1
ATOM 1595 O O . ILE A 1 222 ? -0.481 5.047 20.812 1 95.88 222 ILE A O 1
ATOM 1599 N N . GLU A 1 223 ? -1.405 7.004 20.375 1 96.81 223 GLU A N 1
ATOM 1600 C CA . GLU A 1 223 ? -2.701 6.613 20.922 1 96.81 223 GLU A CA 1
ATOM 1601 C C . GLU A 1 223 ? -3.359 5.535 20.062 1 96.81 223 GLU A C 1
ATOM 1603 O O . GLU A 1 223 ? -3.945 4.586 20.594 1 96.81 223 GLU A O 1
ATOM 1608 N N . GLY A 1 224 ? -3.289 5.684 18.75 1 98.19 224 GLY A N 1
ATOM 1609 C CA . GLY A 1 224 ? -3.787 4.641 17.859 1 98.19 224 GLY A CA 1
ATOM 1610 C C . GLY A 1 224 ? -2.996 3.352 17.953 1 98.19 224 GLY A C 1
ATOM 1611 O O . GLY A 1 224 ? -3.572 2.262 17.953 1 98.19 224 GLY A O 1
ATOM 1612 N N . MET A 1 225 ? -1.669 3.469 18.109 1 98.31 225 MET A N 1
ATOM 1613 C CA . MET A 1 225 ? -0.8 2.297 18.188 1 98.31 225 MET A CA 1
ATOM 1614 C C . MET A 1 225 ? -1.065 1.509 19.469 1 98.31 225 MET A C 1
ATOM 1616 O O . MET A 1 225 ? -0.966 0.281 19.469 1 98.31 225 MET A O 1
ATOM 1620 N N . LYS A 1 226 ? -1.384 2.229 20.562 1 97.75 226 LYS A N 1
ATOM 1621 C CA . LYS A 1 226 ? -1.744 1.551 21.812 1 97.75 226 LYS A CA 1
ATOM 1622 C C . LYS A 1 226 ? -2.922 0.604 21.594 1 97.75 226 LYS A C 1
ATOM 1624 O O . LYS A 1 226 ? -2.928 -0.515 22.109 1 97.75 226 LYS A O 1
ATOM 1629 N N . VAL A 1 227 ? -3.891 1.04 20.812 1 98.62 227 VAL A N 1
ATOM 1630 C CA . VAL A 1 227 ? -5.066 0.226 20.531 1 98.62 227 VAL A CA 1
ATOM 1631 C C . VAL A 1 227 ? -4.652 -1.025 19.766 1 98.62 227 VAL A C 1
ATOM 1633 O O . VAL A 1 227 ? -5 -2.145 20.141 1 98.62 227 VAL A O 1
ATOM 1636 N N . LEU A 1 228 ? -3.848 -0.884 18.703 1 98.69 228 LEU A N 1
ATOM 1637 C CA . LEU A 1 228 ? -3.445 -2.002 17.844 1 98.69 228 LEU A CA 1
ATOM 1638 C C . LEU A 1 228 ? -2.559 -2.975 18.625 1 98.69 228 LEU A C 1
ATOM 1640 O O . LEU A 1 228 ? -2.785 -4.188 18.594 1 98.69 228 LEU A O 1
ATOM 1644 N N . ARG A 1 229 ? -1.578 -2.42 19.344 1 98.12 229 ARG A N 1
ATOM 1645 C CA . ARG A 1 229 ? -0.63 -3.26 20.062 1 98.12 229 ARG A CA 1
ATOM 1646 C C . ARG A 1 229 ? -1.309 -3.967 21.234 1 98.12 229 ARG A C 1
ATOM 1648 O O . ARG A 1 229 ? -0.856 -5.023 21.672 1 98.12 229 ARG A O 1
ATOM 1655 N N . GLY A 1 230 ? -2.355 -3.373 21.734 1 98.31 230 GLY A N 1
ATOM 1656 C CA . GLY A 1 230 ? -3.105 -3.98 22.828 1 98.31 230 GLY A CA 1
ATOM 1657 C C . GLY A 1 230 ? -4.184 -4.934 22.344 1 98.31 230 GLY A C 1
ATOM 1658 O O . GLY A 1 230 ? -4.922 -5.5 23.156 1 98.31 230 GLY A O 1
ATOM 1659 N N . SER A 1 231 ? -4.352 -5.172 21.062 1 98.5 231 SER A N 1
ATOM 1660 C CA . SER A 1 231 ? -5.383 -6.016 20.469 1 98.5 231 SER A CA 1
ATOM 1661 C C . SER A 1 231 ? -4.785 -7.301 19.906 1 98.5 231 SER A C 1
ATOM 1663 O O . SER A 1 231 ? -3.596 -7.566 20.078 1 98.5 231 SER A O 1
ATOM 1665 N N . ASP A 1 232 ? -5.625 -8.078 19.203 1 98.38 232 ASP A N 1
ATOM 1666 C CA . ASP A 1 232 ? -5.16 -9.312 18.578 1 98.38 232 ASP A CA 1
ATOM 1667 C C . ASP A 1 232 ? -5.07 -9.164 17.062 1 98.38 232 ASP A C 1
ATOM 1669 O O . ASP A 1 232 ? -5.109 -10.164 16.344 1 98.38 232 ASP A O 1
ATOM 1673 N N . VAL A 1 233 ? -4.988 -7.957 16.641 1 98.81 233 VAL A N 1
ATOM 1674 C CA . VAL A 1 233 ? -5.004 -7.695 15.211 1 98.81 233 VAL A CA 1
ATOM 1675 C C . VAL A 1 233 ? -3.838 -8.422 14.539 1 98.81 233 VAL A C 1
ATOM 1677 O O . VAL A 1 233 ? -4.027 -9.133 13.547 1 98.81 233 VAL A O 1
ATOM 1680 N N . GLU A 1 234 ? -2.621 -8.25 15.094 1 98.69 234 GLU A N 1
ATOM 1681 C CA . GLU A 1 234 ? -1.45 -8.906 14.523 1 98.69 234 GLU A CA 1
ATOM 1682 C C . GLU A 1 234 ? -1.651 -10.422 14.438 1 98.69 234 GLU A C 1
ATOM 1684 O O . GLU A 1 234 ? -1.438 -11.023 13.383 1 98.69 234 GLU A O 1
ATOM 1689 N N . ALA A 1 235 ? -2.111 -11.016 15.492 1 98.75 235 ALA A N 1
ATOM 1690 C CA . ALA A 1 235 ? -2.312 -12.461 15.555 1 98.75 235 ALA A CA 1
ATOM 1691 C C . ALA A 1 235 ? -3.357 -12.914 14.539 1 98.75 235 ALA A C 1
ATOM 1693 O O . ALA A 1 235 ? -3.219 -13.977 13.93 1 98.75 235 ALA A O 1
ATOM 1694 N N . LYS A 1 236 ? -4.383 -12.141 14.352 1 98.88 236 LYS A N 1
ATOM 1695 C CA . LYS A 1 236 ? -5.469 -12.523 13.453 1 98.88 236 LYS A CA 1
ATOM 1696 C C . LYS A 1 236 ? -5.051 -12.391 12 1 98.88 236 LYS A C 1
ATOM 1698 O O . LYS A 1 236 ? -5.477 -13.172 11.148 1 98.88 236 LYS A O 1
ATOM 1703 N N . VAL A 1 237 ? -4.258 -11.383 11.688 1 98.88 237 VAL A N 1
ATOM 1704 C CA . VAL A 1 237 ? -3.715 -11.266 10.336 1 98.88 237 VAL A CA 1
ATOM 1705 C C . VAL A 1 237 ? -2.816 -12.461 10.031 1 98.88 237 VAL A C 1
ATOM 1707 O O . VAL A 1 237 ? -2.92 -13.062 8.961 1 98.88 237 VAL A O 1
ATOM 1710 N N . ILE A 1 238 ? -1.942 -12.812 10.992 1 98.88 238 ILE A N 1
ATOM 1711 C CA . ILE A 1 238 ? -1.07 -13.969 10.836 1 98.88 238 ILE A CA 1
ATOM 1712 C C . ILE A 1 238 ? -1.914 -15.227 10.625 1 98.88 238 ILE A C 1
ATOM 1714 O O . ILE A 1 238 ? -1.666 -16 9.695 1 98.88 238 ILE A O 1
ATOM 1718 N N . GLU A 1 239 ? -2.936 -15.391 11.445 1 98.88 239 GLU A N 1
ATOM 1719 C CA . GLU A 1 239 ? -3.818 -16.547 11.359 1 98.88 239 GLU A CA 1
ATOM 1720 C C . GLU A 1 239 ? -4.496 -16.625 9.992 1 98.88 239 GLU A C 1
ATOM 1722 O O . GLU A 1 239 ? -4.664 -17.703 9.43 1 98.88 239 GLU A O 1
ATOM 1727 N N . ALA A 1 240 ? -4.941 -15.484 9.445 1 98.88 240 ALA A N 1
ATOM 1728 C CA . ALA A 1 240 ? -5.586 -15.43 8.141 1 98.88 240 ALA A CA 1
ATOM 1729 C C . ALA A 1 240 ? -4.645 -15.922 7.043 1 98.88 240 ALA A C 1
ATOM 1731 O O . ALA A 1 240 ? -5.043 -16.719 6.188 1 98.88 240 ALA A O 1
ATOM 1732 N N . VAL A 1 241 ? -3.402 -15.477 7.055 1 98.88 241 VAL A N 1
ATOM 1733 C CA . VAL A 1 241 ? -2.406 -15.875 6.062 1 98.88 241 VAL A CA 1
ATOM 1734 C C . VAL A 1 241 ? -2.139 -17.375 6.176 1 98.88 241 VAL A C 1
ATOM 1736 O O . VAL A 1 241 ? -2.107 -18.078 5.168 1 98.88 241 VAL A O 1
ATOM 1739 N N . LEU A 1 242 ? -1.985 -17.844 7.406 1 98.69 242 LEU A N 1
ATOM 1740 C CA . LEU A 1 242 ? -1.671 -19.25 7.613 1 98.69 242 LEU A CA 1
ATOM 1741 C C . LEU A 1 242 ? -2.855 -20.141 7.234 1 98.69 242 LEU A C 1
ATOM 1743 O O . LEU A 1 242 ? -2.672 -21.25 6.746 1 98.69 242 LEU A O 1
ATOM 1747 N N . ALA A 1 243 ? -4.086 -19.656 7.434 1 98.5 243 ALA A N 1
ATOM 1748 C CA . ALA A 1 243 ? -5.266 -20.375 6.98 1 98.5 243 ALA A CA 1
ATOM 1749 C C . ALA A 1 243 ? -5.273 -20.516 5.461 1 98.5 243 ALA A C 1
ATOM 1751 O O . ALA A 1 243 ? -5.605 -21.578 4.93 1 98.5 243 ALA A O 1
ATOM 1752 N N . ALA A 1 244 ? -4.953 -19.453 4.766 1 98 244 ALA A N 1
ATOM 1753 C CA . ALA A 1 244 ? -4.848 -19.5 3.309 1 98 244 ALA A CA 1
ATOM 1754 C C . ALA A 1 244 ? -3.74 -20.453 2.867 1 98 244 ALA A C 1
ATOM 1756 O O . ALA A 1 244 ? -3.896 -21.172 1.886 1 98 244 ALA A O 1
ATOM 1757 N N . GLU A 1 245 ? -2.615 -20.422 3.553 1 98.12 245 GLU A N 1
ATOM 1758 C CA . GLU A 1 245 ? -1.521 -21.344 3.26 1 98.12 245 GLU A CA 1
ATOM 1759 C C . GLU A 1 245 ? -1.975 -22.797 3.385 1 98.12 245 GLU A C 1
ATOM 1761 O O . GLU A 1 245 ? -1.684 -23.625 2.518 1 98.12 245 GLU A O 1
ATOM 1766 N N . GLN A 1 246 ? -2.627 -23.094 4.496 1 97.44 246 GLN A N 1
ATOM 1767 C CA . GLN A 1 246 ? -3.104 -24.438 4.742 1 97.44 246 GLN A CA 1
ATOM 1768 C C . GLN A 1 246 ? -4.016 -24.922 3.617 1 97.44 246 GLN A C 1
ATOM 1770 O O . GLN A 1 246 ? -3.904 -26.062 3.16 1 97.44 246 GLN A O 1
ATOM 1775 N N . ARG A 1 247 ? -4.898 -24.078 3.195 1 95.44 247 ARG A N 1
ATOM 1776 C CA . ARG A 1 247 ? -5.785 -24.438 2.092 1 95.44 247 ARG A CA 1
ATOM 1777 C C . ARG A 1 247 ? -4.996 -24.672 0.81 1 95.44 247 ARG A C 1
ATOM 1779 O O . ARG A 1 247 ? -5.32 -25.578 0.031 1 95.44 247 ARG A O 1
ATOM 1786 N N . SER A 1 248 ? -4.008 -23.828 0.561 1 94.38 248 SER A N 1
ATOM 1787 C CA . SER A 1 248 ? -3.139 -24.016 -0.597 1 94.38 248 SER A CA 1
ATOM 1788 C C . SER A 1 248 ? -2.475 -25.391 -0.566 1 94.38 248 SER A C 1
ATOM 1790 O O . SER A 1 248 ? -2.395 -26.062 -1.592 1 94.38 248 SER A O 1
ATOM 1792 N N . GLU A 1 249 ? -2.027 -25.797 0.59 1 95.19 249 GLU A N 1
ATOM 1793 C CA . GLU A 1 249 ? -1.426 -27.125 0.761 1 95.19 249 GLU A CA 1
ATOM 1794 C C . GLU A 1 249 ? -2.422 -28.234 0.428 1 95.19 249 GLU A C 1
ATOM 1796 O O . GLU A 1 249 ? -2.064 -29.219 -0.21 1 95.19 249 GLU A O 1
ATOM 1801 N N . GLU A 1 250 ? -3.619 -28.031 0.883 1 93.44 250 GLU A N 1
ATOM 1802 C CA . GLU A 1 250 ? -4.664 -29.016 0.615 1 93.44 250 GLU A CA 1
ATOM 1803 C C . GLU A 1 250 ? -4.93 -29.141 -0.881 1 93.44 250 GLU A C 1
ATOM 1805 O O . GLU A 1 250 ? -5.09 -30.25 -1.398 1 93.44 250 GLU A O 1
ATOM 1810 N N . ILE A 1 251 ? -5.02 -28.031 -1.552 1 88.06 251 ILE A N 1
ATOM 1811 C CA . ILE A 1 251 ? -5.238 -28.016 -2.994 1 88.06 251 ILE A CA 1
ATOM 1812 C C . ILE A 1 251 ? -4.09 -28.734 -3.699 1 88.06 251 ILE A C 1
ATOM 1814 O O . ILE A 1 251 ? -4.312 -29.531 -4.609 1 88.06 251 ILE A O 1
ATOM 1818 N N . ALA A 1 252 ? -2.865 -28.453 -3.318 1 88.81 252 ALA A N 1
ATOM 1819 C CA . ALA A 1 252 ? -1.683 -29.062 -3.918 1 88.81 252 ALA A CA 1
ATOM 1820 C C . ALA A 1 252 ? -1.713 -30.578 -3.762 1 88.81 252 ALA A C 1
ATOM 1822 O O . ALA A 1 252 ? -1.318 -31.312 -4.672 1 88.81 252 ALA A O 1
ATOM 1823 N N . GLU A 1 253 ? -2.139 -31.047 -2.613 1 87.5 253 GLU A N 1
ATOM 1824 C CA . GLU A 1 253 ? -2.217 -32.5 -2.338 1 87.5 253 GLU A CA 1
ATOM 1825 C C . GLU A 1 253 ? -3.221 -33.156 -3.26 1 87.5 253 GLU A C 1
ATOM 1827 O O . GLU A 1 253 ? -3.043 -34.344 -3.623 1 87.5 253 GLU A O 1
ATOM 1832 N N . GLU A 1 254 ? -4.234 -32.438 -3.525 1 79.56 254 GLU A N 1
ATOM 1833 C CA . GLU A 1 254 ? -5.242 -32.969 -4.434 1 79.56 254 GLU A CA 1
ATOM 1834 C C . GLU A 1 254 ? -4.66 -33.219 -5.82 1 79.56 254 GLU A C 1
ATOM 1836 O O . GLU A 1 254 ? -5.09 -34.125 -6.527 1 79.56 254 GLU A O 1
ATOM 1841 N N . PHE A 1 255 ? -3.693 -32.469 -6.301 1 76.31 255 PHE A N 1
ATOM 1842 C CA . PHE A 1 255 ? -3.057 -32.656 -7.602 1 76.31 255 PHE A CA 1
ATOM 1843 C C . PHE A 1 255 ? -2.018 -33.75 -7.559 1 76.31 255 PHE A C 1
ATOM 1845 O O . PHE A 1 255 ? -1.783 -34.438 -8.562 1 76.31 255 PHE A O 1
ATOM 1852 N N . HIS A 1 256 ? -1.336 -33.875 -6.445 1 67.88 256 HIS A N 1
ATOM 1853 C CA . HIS A 1 256 ? -0.344 -34.969 -6.332 1 67.88 256 HIS A CA 1
ATOM 1854 C C . HIS A 1 256 ? -1.007 -36.312 -6.332 1 67.88 256 HIS A C 1
ATOM 1856 O O . HIS A 1 256 ? -0.401 -37.312 -6.758 1 67.88 256 HIS A O 1
ATOM 1862 N N . ASP A 1 257 ? -2.123 -36.469 -5.777 1 56.38 257 ASP A N 1
ATOM 1863 C CA . ASP A 1 257 ? -2.791 -37.781 -5.676 1 56.38 257 ASP A CA 1
ATOM 1864 C C . ASP A 1 257 ? -3.393 -38.188 -7.02 1 56.38 257 ASP A C 1
ATOM 1866 O O . ASP A 1 257 ? -3.734 -39.344 -7.219 1 56.38 257 ASP A O 1
ATOM 1870 N N . ASP A 1 258 ? -3.465 -37.406 -7.863 1 52.25 258 ASP A N 1
ATOM 1871 C CA . ASP A 1 258 ? -4.012 -37.844 -9.141 1 52.25 258 ASP A CA 1
ATOM 1872 C C . ASP A 1 258 ? -2.9 -38.281 -10.094 1 52.25 258 ASP A C 1
ATOM 1874 O O . ASP A 1 258 ? -1.814 -37.688 -10.102 1 52.25 258 ASP A O 1
ATOM 1878 N N . MET B 1 1 ? 6.914 25.109 -13.289 1 87 1 MET B N 1
ATOM 1879 C CA . MET B 1 1 ? 8.031 25.266 -12.359 1 87 1 MET B CA 1
ATOM 1880 C C . MET B 1 1 ? 7.688 26.266 -11.25 1 87 1 MET B C 1
ATOM 1882 O O . MET B 1 1 ? 7.281 27.391 -11.531 1 87 1 MET B O 1
ATOM 1886 N N . VAL B 1 2 ? 7.605 25.797 -9.984 1 93.44 2 VAL B N 1
ATOM 1887 C CA . VAL B 1 2 ? 7.242 26.625 -8.844 1 93.44 2 VAL B CA 1
ATOM 1888 C C . VAL B 1 2 ? 8.453 26.812 -7.934 1 93.44 2 VAL B C 1
ATOM 1890 O O . VAL B 1 2 ? 9.219 25.875 -7.703 1 93.44 2 VAL B O 1
ATOM 1893 N N . HIS B 1 3 ? 8.68 28.094 -7.539 1 96.62 3 HIS B N 1
ATOM 1894 C CA . HIS B 1 3 ? 9.656 28.359 -6.484 1 96.62 3 HIS B CA 1
ATOM 1895 C C . HIS B 1 3 ? 9.023 28.234 -5.102 1 96.62 3 HIS B C 1
ATOM 1897 O O . HIS B 1 3 ? 8.078 28.969 -4.789 1 96.62 3 HIS B O 1
ATOM 1903 N N . VAL B 1 4 ? 9.555 27.344 -4.285 1 97.81 4 VAL B N 1
ATOM 1904 C CA . VAL B 1 4 ? 8.977 27.094 -2.967 1 97.81 4 VAL B CA 1
ATOM 1905 C C . VAL B 1 4 ? 10.07 27.141 -1.905 1 97.81 4 VAL B C 1
ATOM 1907 O O . VAL B 1 4 ? 11.172 26.609 -2.115 1 97.81 4 VAL B O 1
ATOM 1910 N N . SER B 1 5 ? 9.805 27.859 -0.849 1 98.12 5 SER B N 1
ATOM 1911 C CA . SER B 1 5 ? 10.656 27.844 0.338 1 98.12 5 SER B CA 1
ATOM 1912 C C . SER B 1 5 ? 10.047 26.953 1.43 1 98.12 5 SER B C 1
ATOM 1914 O O . SER B 1 5 ? 8.859 27.078 1.739 1 98.12 5 SER B O 1
ATOM 1916 N N . ILE B 1 6 ? 10.852 26.109 1.996 1 98.38 6 ILE B N 1
ATOM 1917 C CA . ILE B 1 6 ? 10.406 25.219 3.072 1 98.38 6 ILE B CA 1
ATOM 1918 C C . ILE B 1 6 ? 11.148 25.562 4.363 1 98.38 6 ILE B C 1
ATOM 1920 O O . ILE B 1 6 ? 12.375 25.438 4.438 1 98.38 6 ILE B O 1
ATOM 1924 N N . ILE B 1 7 ? 10.344 26.031 5.32 1 98 7 ILE B N 1
ATOM 1925 C CA . ILE B 1 7 ? 10.891 26.406 6.625 1 98 7 ILE B CA 1
ATOM 1926 C C . ILE B 1 7 ? 10.742 25.234 7.598 1 98 7 ILE B C 1
ATOM 1928 O O . ILE B 1 7 ? 9.625 24.828 7.93 1 98 7 ILE B O 1
ATOM 1932 N N . GLY B 1 8 ? 11.844 24.766 8.164 1 96.81 8 GLY B N 1
ATOM 1933 C CA . GLY B 1 8 ? 11.875 23.531 8.922 1 96.81 8 GLY B CA 1
ATOM 1934 C C . GLY B 1 8 ? 12.203 22.312 8.078 1 96.81 8 GLY B C 1
ATOM 1935 O O . GLY B 1 8 ? 11.391 21.906 7.238 1 96.81 8 GLY B O 1
ATOM 1936 N N . THR B 1 9 ? 13.391 21.75 8.328 1 96 9 THR B N 1
ATOM 1937 C CA . THR B 1 9 ? 13.812 20.641 7.484 1 96 9 THR B CA 1
ATOM 1938 C C . THR B 1 9 ? 13.992 19.375 8.312 1 96 9 THR B C 1
ATOM 1940 O O . THR B 1 9 ? 14.93 18.594 8.086 1 96 9 THR B O 1
ATOM 1943 N N . GLY B 1 10 ? 13.133 19.281 9.359 1 91.62 10 GLY B N 1
ATOM 1944 C CA . GLY B 1 10 ? 13.07 18.016 10.07 1 91.62 10 GLY B CA 1
ATOM 1945 C C . GLY B 1 10 ? 12.523 16.875 9.219 1 91.62 10 GLY B C 1
ATOM 1946 O O . GLY B 1 10 ? 12.734 16.844 8.008 1 91.62 10 GLY B O 1
ATOM 1947 N N . ASN B 1 11 ? 11.836 15.922 9.781 1 89.12 11 ASN B N 1
ATOM 1948 C CA . ASN B 1 11 ? 11.359 14.75 9.062 1 89.12 11 ASN B CA 1
ATOM 1949 C C . ASN B 1 11 ? 10.406 15.133 7.934 1 89.12 11 ASN B C 1
ATOM 1951 O O . ASN B 1 11 ? 10.664 14.836 6.766 1 89.12 11 ASN B O 1
ATOM 1955 N N . MET B 1 12 ? 9.359 15.891 8.289 1 92.94 12 MET B N 1
ATOM 1956 C CA . MET B 1 12 ? 8.336 16.188 7.289 1 92.94 12 MET B CA 1
ATOM 1957 C C . MET B 1 12 ? 8.844 17.219 6.285 1 92.94 12 MET B C 1
ATOM 1959 O O . MET B 1 12 ? 8.648 17.062 5.078 1 92.94 12 MET B 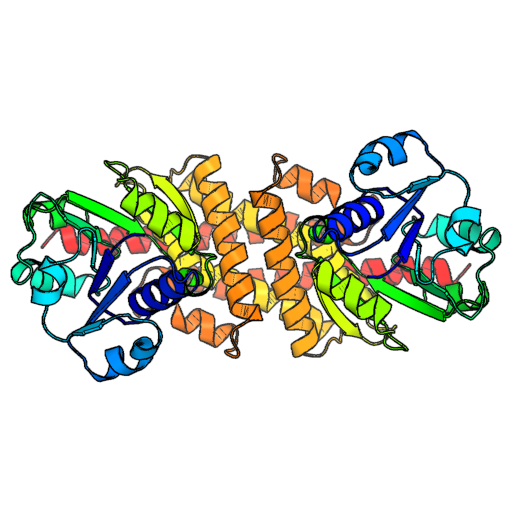O 1
ATOM 1963 N N . GLY B 1 13 ? 9.492 18.328 6.801 1 95.69 13 GLY B N 1
ATOM 1964 C CA . GLY B 1 13 ? 10.062 19.297 5.891 1 95.69 13 GLY B CA 1
ATOM 1965 C C . GLY B 1 13 ? 11.102 18.719 4.957 1 95.69 13 GLY B C 1
ATOM 1966 O O . GLY B 1 13 ? 11.117 19.016 3.762 1 95.69 13 GLY B O 1
ATOM 1967 N N . GLY B 1 14 ? 11.945 17.875 5.539 1 95.62 14 GLY B N 1
ATOM 1968 C CA . GLY B 1 14 ? 12.938 17.188 4.723 1 95.62 14 GLY B CA 1
ATOM 1969 C C . GLY B 1 14 ? 12.312 16.297 3.658 1 95.62 14 GLY B C 1
ATOM 1970 O O . GLY B 1 14 ? 12.781 16.266 2.518 1 95.62 14 GLY B O 1
ATOM 1971 N N . ALA B 1 15 ? 11.281 15.57 3.982 1 94.75 15 ALA B N 1
ATOM 1972 C CA . ALA B 1 15 ? 10.57 14.711 3.037 1 94.75 15 ALA B CA 1
ATOM 1973 C C . ALA B 1 15 ? 9.992 15.523 1.881 1 94.75 15 ALA B C 1
ATOM 1975 O O . ALA B 1 15 ? 10.047 15.094 0.726 1 94.75 15 ALA B O 1
ATOM 1976 N N . LEU B 1 16 ? 9.477 16.688 2.193 1 96.88 16 LEU B N 1
ATOM 1977 C CA . LEU B 1 16 ? 8.93 17.562 1.157 1 96.88 16 LEU B CA 1
ATOM 1978 C C . LEU B 1 16 ? 10.031 18.078 0.245 1 96.88 16 LEU B C 1
ATOM 1980 O O . LEU B 1 16 ? 9.867 18.109 -0.976 1 96.88 16 LEU B O 1
ATOM 1984 N N . VAL B 1 17 ? 11.18 18.453 0.853 1 97.38 17 VAL B N 1
ATOM 1985 C CA . VAL B 1 17 ? 12.312 18.938 0.066 1 97.38 17 VAL B CA 1
ATOM 1986 C C . VAL B 1 17 ? 12.766 17.844 -0.904 1 97.38 17 VAL B C 1
ATOM 1988 O O . VAL B 1 17 ? 12.867 18.078 -2.109 1 97.38 17 VAL B O 1
ATOM 1991 N N . LYS B 1 18 ? 12.969 16.672 -0.382 1 96.19 18 LYS B N 1
ATOM 1992 C CA . LYS B 1 18 ? 13.438 15.562 -1.195 1 96.19 18 LYS B CA 1
ATOM 1993 C C . LYS B 1 18 ? 12.406 15.188 -2.256 1 96.19 18 LYS B C 1
ATOM 1995 O O . LYS B 1 18 ? 12.758 14.938 -3.41 1 96.19 18 LYS B O 1
ATOM 2000 N N . GLY B 1 19 ? 11.148 15.133 -1.854 1 96.5 19 GLY B N 1
ATOM 2001 C CA . GLY B 1 19 ? 10.078 14.797 -2.781 1 96.5 19 GLY B CA 1
ATOM 2002 C C . GLY B 1 19 ? 9.969 15.766 -3.941 1 96.5 19 GLY B C 1
ATOM 2003 O O . GLY B 1 19 ? 9.805 15.352 -5.09 1 96.5 19 GLY B O 1
ATOM 2004 N N . LEU B 1 20 ? 10.023 17.016 -3.67 1 96.62 20 LEU B N 1
ATOM 2005 C CA . LEU B 1 20 ? 9.867 18.047 -4.691 1 96.62 20 LEU B CA 1
ATOM 2006 C C . LEU B 1 20 ? 11.102 18.125 -5.586 1 96.62 20 LEU B C 1
ATOM 2008 O O . LEU B 1 20 ? 11.023 18.562 -6.734 1 96.62 20 LEU B O 1
ATOM 2012 N N . ALA B 1 21 ? 12.203 17.672 -5.066 1 94.25 21 ALA B N 1
ATOM 2013 C CA . ALA B 1 21 ? 13.445 17.672 -5.836 1 94.25 21 ALA B CA 1
ATOM 2014 C C . ALA B 1 21 ? 13.477 16.516 -6.828 1 94.25 21 ALA B C 1
ATOM 2016 O O . ALA B 1 21 ? 14.219 16.562 -7.816 1 94.25 21 ALA B O 1
ATOM 2017 N N . ARG B 1 22 ? 12.766 15.453 -6.566 1 90.12 22 ARG B N 1
ATOM 2018 C CA . ARG B 1 22 ? 12.773 14.242 -7.387 1 90.12 22 ARG B CA 1
ATOM 2019 C C . ARG B 1 22 ? 12.43 14.562 -8.836 1 90.12 22 ARG B C 1
ATOM 2021 O O . ARG B 1 22 ? 13.031 14.008 -9.758 1 90.12 22 ARG B O 1
ATOM 2028 N N . GLY B 1 23 ? 11.43 15.375 -9.031 1 82.69 23 GLY B N 1
ATOM 2029 C CA . GLY B 1 23 ? 11 15.688 -10.383 1 82.69 23 GLY B CA 1
ATOM 2030 C C . GLY B 1 23 ? 11.922 16.656 -11.094 1 82.69 23 GLY B C 1
ATOM 2031 O O . GLY B 1 23 ? 11.914 16.734 -12.32 1 82.69 23 GLY B O 1
ATOM 2032 N N . GLY B 1 24 ? 12.688 17.453 -10.312 1 82.62 24 GLY B N 1
ATOM 2033 C CA . GLY B 1 24 ? 13.617 18.422 -10.875 1 82.62 24 GLY B CA 1
ATOM 2034 C C . GLY B 1 24 ? 12.922 19.625 -11.477 1 82.62 24 GLY B C 1
ATOM 2035 O O . GLY B 1 24 ? 13.562 20.438 -12.148 1 82.62 24 GLY B O 1
ATOM 2036 N N . ASP B 1 25 ? 11.656 19.766 -11.281 1 88.06 25 ASP B N 1
ATOM 2037 C CA . ASP B 1 25 ? 10.883 20.781 -11.977 1 88.06 25 ASP B CA 1
ATOM 2038 C C . ASP B 1 25 ? 10.68 22.016 -11.094 1 88.06 25 ASP B C 1
ATOM 2040 O O . ASP B 1 25 ? 10.219 23.062 -11.57 1 88.06 25 ASP B O 1
ATOM 2044 N N . HIS B 1 26 ? 11.008 21.953 -9.82 1 95.5 26 HIS B N 1
ATOM 2045 C CA . HIS B 1 26 ? 10.742 23.047 -8.898 1 95.5 26 HIS B CA 1
ATOM 2046 C C . HIS B 1 26 ? 12.031 23.609 -8.312 1 95.5 26 HIS B C 1
ATOM 2048 O O . HIS B 1 26 ? 13.047 22.906 -8.258 1 95.5 26 HIS B O 1
ATOM 2054 N N . ARG B 1 27 ? 12.023 24.891 -8.016 1 95.88 27 ARG B N 1
ATOM 2055 C CA . ARG B 1 27 ? 13.086 25.5 -7.23 1 95.88 27 ARG B CA 1
ATOM 2056 C C . ARG B 1 27 ? 12.766 25.453 -5.738 1 95.88 27 ARG B C 1
ATOM 2058 O O . ARG B 1 27 ? 11.797 26.078 -5.289 1 95.88 27 ARG B O 1
ATOM 2065 N N . VAL B 1 28 ? 13.664 24.75 -5.039 1 97.31 28 VAL B N 1
ATOM 2066 C CA . VAL B 1 28 ? 13.383 24.547 -3.619 1 97.31 28 VAL B CA 1
ATOM 2067 C C . VAL B 1 28 ? 14.445 25.266 -2.785 1 97.31 28 VAL B C 1
ATOM 2069 O O . VAL B 1 28 ? 15.641 25 -2.936 1 97.31 28 VAL B O 1
ATOM 2072 N N . THR B 1 29 ? 14.016 26.188 -1.939 1 97.62 29 THR B N 1
ATOM 2073 C CA . THR B 1 29 ? 14.859 26.797 -0.916 1 97.62 29 THR B CA 1
ATOM 2074 C C . THR B 1 29 ? 14.547 26.203 0.459 1 97.62 29 THR B C 1
ATOM 2076 O O . THR B 1 29 ? 13.414 26.297 0.933 1 97.62 29 THR B O 1
ATOM 2079 N N . ALA B 1 30 ? 15.57 25.594 1.053 1 98.19 30 ALA B N 1
ATOM 2080 C CA . ALA B 1 30 ? 15.398 25.016 2.387 1 98.19 30 ALA B CA 1
ATOM 2081 C C . ALA B 1 30 ? 15.898 25.984 3.461 1 98.19 30 ALA B C 1
ATOM 2083 O O . ALA B 1 30 ? 17 26.516 3.357 1 98.19 30 ALA B O 1
ATOM 2084 N N . ILE B 1 31 ? 15.047 26.203 4.457 1 97.94 31 ILE B N 1
ATOM 2085 C CA . ILE B 1 31 ? 15.375 27.141 5.527 1 97.94 31 ILE B CA 1
ATOM 2086 C C . ILE B 1 31 ? 15.25 26.453 6.883 1 97.94 31 ILE B C 1
ATOM 2088 O O . ILE B 1 31 ? 14.234 25.812 7.168 1 97.94 31 ILE B O 1
ATOM 2092 N N . ASP B 1 32 ? 16.25 26.484 7.68 1 97.69 32 ASP B N 1
ATOM 2093 C CA . ASP B 1 32 ? 16.281 25.906 9.016 1 97.69 32 ASP B CA 1
ATOM 2094 C C . ASP B 1 32 ? 17.25 26.656 9.93 1 97.69 32 ASP B C 1
ATOM 2096 O O . ASP B 1 32 ? 18.312 27.109 9.477 1 97.69 32 ASP B O 1
ATOM 2100 N N . ALA B 1 33 ? 16.844 26.734 11.211 1 94.69 33 ALA B N 1
ATOM 2101 C CA . ALA B 1 33 ? 17.719 27.406 12.164 1 94.69 33 ALA B CA 1
ATOM 2102 C C . ALA B 1 33 ? 18.969 26.562 12.445 1 94.69 33 ALA B C 1
ATOM 2104 O O . ALA B 1 33 ? 20.016 27.094 12.828 1 94.69 33 ALA B O 1
ATOM 2105 N N . ASP B 1 34 ? 18.859 25.266 12.25 1 95.06 34 ASP B N 1
ATOM 2106 C CA . ASP B 1 34 ? 19.953 24.328 12.5 1 95.06 34 ASP B CA 1
ATOM 2107 C C . ASP B 1 34 ? 20.719 24.031 11.219 1 95.06 34 ASP B C 1
ATOM 2109 O O . ASP B 1 34 ? 20.25 23.297 10.352 1 95.06 34 ASP B O 1
ATOM 2113 N N . PRO B 1 35 ? 22.016 24.406 11.164 1 94.25 35 PRO B N 1
ATOM 2114 C CA . PRO B 1 35 ? 22.812 24.156 9.961 1 94.25 35 PRO B CA 1
ATOM 2115 C C . PRO B 1 35 ? 23 22.672 9.664 1 94.25 35 PRO B C 1
ATOM 2117 O O . PRO B 1 35 ? 23.094 22.281 8.5 1 94.25 35 PRO B O 1
ATOM 2120 N N . ASP B 1 36 ? 23 21.891 10.695 1 94.69 36 ASP B N 1
ATOM 2121 C CA . ASP B 1 36 ? 23.172 20.453 10.492 1 94.69 36 ASP B CA 1
ATOM 2122 C C . ASP B 1 36 ? 21.969 19.859 9.758 1 94.69 36 ASP B C 1
ATOM 2124 O O . ASP B 1 36 ? 22.125 18.938 8.945 1 94.69 36 ASP B O 1
ATOM 2128 N N . ALA B 1 37 ? 20.812 20.375 10.07 1 93.62 37 ALA B N 1
ATOM 2129 C CA . ALA B 1 37 ? 19.609 19.922 9.383 1 93.62 37 ALA B CA 1
ATOM 2130 C C . ALA B 1 37 ? 19.656 20.266 7.895 1 93.62 37 ALA B C 1
ATOM 2132 O O . ALA B 1 37 ? 19.188 19.5 7.055 1 93.62 37 ALA B O 1
ATOM 2133 N N . LEU B 1 38 ? 20.281 21.391 7.578 1 95.56 38 LEU B N 1
ATOM 2134 C CA . LEU B 1 38 ? 20.375 21.844 6.199 1 95.56 38 LEU B CA 1
ATOM 2135 C C . LEU B 1 38 ? 21.391 21 5.422 1 95.56 38 LEU B C 1
ATOM 2137 O O . LEU B 1 38 ? 21.203 20.734 4.23 1 95.56 38 LEU B O 1
ATOM 2141 N N . ASP B 1 39 ? 22.422 20.547 6.074 1 94.19 39 ASP B N 1
ATOM 2142 C CA . ASP B 1 39 ? 23.438 19.719 5.438 1 94.19 39 ASP B CA 1
ATOM 2143 C C . ASP B 1 39 ? 22.828 18.406 4.93 1 94.19 39 ASP B C 1
ATOM 2145 O O . ASP B 1 39 ? 23.203 17.922 3.861 1 94.19 39 ASP B O 1
ATOM 2149 N N . ALA B 1 40 ? 21.891 17.922 5.633 1 90.88 40 ALA B N 1
ATOM 2150 C CA . ALA B 1 40 ? 21.281 16.641 5.328 1 90.88 40 ALA B CA 1
ATOM 2151 C C . ALA B 1 40 ? 20.438 16.719 4.059 1 90.88 40 ALA B C 1
ATOM 2153 O O . ALA B 1 40 ? 20.172 15.695 3.42 1 90.88 40 ALA B O 1
ATOM 2154 N N . ILE B 1 41 ? 20.031 17.938 3.645 1 94.31 41 ILE B N 1
ATOM 2155 C CA . ILE B 1 41 ? 19.109 18.047 2.518 1 94.31 41 ILE B CA 1
ATOM 2156 C C . ILE B 1 41 ? 19.734 18.906 1.429 1 94.31 41 ILE B C 1
ATOM 2158 O O . ILE B 1 41 ? 19.094 19.203 0.411 1 94.31 41 ILE B O 1
ATOM 2162 N N . ASP B 1 42 ? 20.922 19.375 1.594 1 93.06 42 ASP B N 1
ATOM 2163 C CA . ASP B 1 42 ? 21.578 20.344 0.721 1 93.06 42 ASP B CA 1
ATOM 2164 C C . ASP B 1 42 ? 21.578 19.859 -0.729 1 93.06 42 ASP B C 1
ATOM 2166 O O . ASP B 1 42 ? 21.266 20.641 -1.642 1 93.06 42 ASP B O 1
ATOM 2170 N N . GLU B 1 43 ? 21.844 18.594 -0.933 1 92.94 43 GLU B N 1
ATOM 2171 C CA . GLU B 1 43 ? 21.938 18.047 -2.283 1 92.94 43 GLU B CA 1
ATOM 2172 C C . GLU B 1 43 ? 20.594 18.031 -2.982 1 92.94 43 GLU B C 1
ATOM 2174 O O . GLU B 1 43 ? 20.516 17.906 -4.207 1 92.94 43 GLU B O 1
ATOM 2179 N N . HIS B 1 44 ? 19.531 18.219 -2.227 1 94.5 44 HIS B N 1
ATOM 2180 C CA . HIS B 1 44 ? 18.188 18.172 -2.775 1 94.5 44 HIS B CA 1
ATOM 2181 C C . HIS B 1 44 ? 17.594 19.578 -2.902 1 94.5 44 HIS B C 1
ATOM 2183 O O . HIS B 1 44 ? 16.422 19.719 -3.289 1 94.5 44 HIS B O 1
ATOM 2189 N N . SER B 1 45 ? 18.344 20.578 -2.57 1 95 45 SER B N 1
ATOM 2190 C CA . SER B 1 45 ? 17.844 21.953 -2.568 1 95 45 SER B CA 1
ATOM 2191 C C . SER B 1 45 ? 18.641 22.828 -3.533 1 95 45 SER B C 1
ATOM 2193 O O . SER B 1 45 ? 19.828 22.609 -3.74 1 95 45 SER B O 1
ATOM 2195 N N . GLU B 1 46 ? 17.938 23.734 -4.098 1 94.69 46 GLU B N 1
ATOM 2196 C CA . GLU B 1 46 ? 18.625 24.734 -4.906 1 94.69 46 GLU B CA 1
ATOM 2197 C C . GLU B 1 46 ? 19.438 25.703 -4.027 1 94.69 46 GLU B C 1
ATOM 2199 O O . GLU B 1 46 ? 20.516 26.141 -4.414 1 94.69 46 GLU B O 1
ATOM 2204 N N . ALA B 1 47 ? 18.828 26.062 -2.891 1 95.75 47 ALA B N 1
ATOM 2205 C CA . ALA B 1 47 ? 19.484 26.938 -1.924 1 95.75 47 ALA B CA 1
ATOM 2206 C C . ALA B 1 47 ? 19.094 26.578 -0.495 1 95.75 47 ALA B C 1
ATOM 2208 O O . ALA B 1 47 ? 18.031 25.984 -0.266 1 95.75 47 ALA B O 1
ATOM 2209 N N . THR B 1 48 ? 20.016 26.828 0.374 1 97.44 48 THR B N 1
ATOM 2210 C CA . THR B 1 48 ? 19.75 26.672 1.8 1 97.44 48 THR B CA 1
ATOM 2211 C C . THR B 1 48 ? 20.047 27.969 2.545 1 97.44 48 THR B C 1
ATOM 2213 O O . THR B 1 48 ? 20.844 28.781 2.084 1 97.44 48 THR B O 1
ATOM 2216 N N . SER B 1 49 ? 19.312 28.219 3.643 1 97.44 49 SER B N 1
ATOM 2217 C CA . SER B 1 49 ? 19.547 29.422 4.441 1 97.44 49 SER B CA 1
ATOM 2218 C C . SER B 1 49 ? 19.156 29.203 5.898 1 97.44 49 SER B C 1
ATOM 2220 O O . SER B 1 49 ? 18.266 28.406 6.191 1 97.44 49 SER B O 1
ATOM 2222 N N . THR B 1 50 ? 19.828 29.875 6.777 1 96.88 50 THR B N 1
ATOM 2223 C CA . THR B 1 50 ? 19.422 29.906 8.18 1 96.88 50 THR B CA 1
ATOM 2224 C C . THR B 1 50 ? 18.609 31.156 8.477 1 96.88 50 THR B C 1
ATOM 2226 O O . THR B 1 50 ? 18.125 31.344 9.594 1 96.88 50 THR B O 1
ATOM 2229 N N . ASP B 1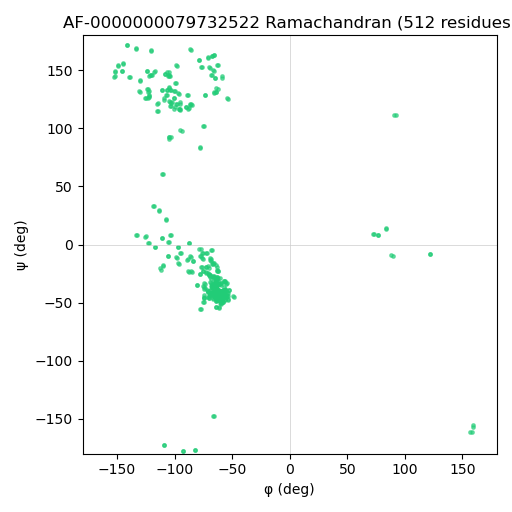 51 ? 18.438 32 7.469 1 96.19 51 ASP B N 1
ATOM 2230 C CA . ASP B 1 51 ? 17.734 33.281 7.59 1 96.19 51 ASP B CA 1
ATOM 2231 C C . ASP B 1 51 ? 16.328 33.188 7 1 96.19 51 ASP B C 1
ATOM 2233 O O . ASP B 1 51 ? 16.172 32.906 5.805 1 96.19 51 ASP B O 1
ATOM 2237 N N . LEU B 1 52 ? 15.336 33.469 7.805 1 96.62 52 LEU B N 1
ATOM 2238 C CA . LEU B 1 52 ? 13.938 33.375 7.41 1 96.62 52 LEU B CA 1
ATOM 2239 C C . LEU B 1 52 ? 13.625 34.344 6.27 1 96.62 52 LEU B C 1
ATOM 2241 O O . LEU B 1 52 ? 12.641 34.125 5.543 1 96.62 52 LEU B O 1
ATOM 2245 N N . THR B 1 53 ? 14.391 35.406 6.09 1 95.5 53 THR B N 1
ATOM 2246 C CA . THR B 1 53 ? 14.133 36.406 5.062 1 95.5 53 THR B CA 1
ATOM 2247 C C . THR B 1 53 ? 14.258 35.812 3.668 1 95.5 53 THR B C 1
ATOM 2249 O O . THR B 1 53 ? 13.75 36.375 2.695 1 95.5 53 THR B O 1
ATOM 2252 N N . ALA B 1 54 ? 14.922 34.656 3.592 1 96.19 54 ALA B N 1
ATOM 2253 C CA . ALA B 1 54 ? 15.062 33.969 2.311 1 96.19 54 ALA B CA 1
ATOM 2254 C C . ALA B 1 54 ? 13.703 33.531 1.76 1 96.19 54 ALA B C 1
ATOM 2256 O O . ALA B 1 54 ? 13.562 33.312 0.559 1 96.19 54 ALA B O 1
ATOM 2257 N N . ALA B 1 55 ? 12.727 33.406 2.611 1 96.69 55 ALA B N 1
ATOM 2258 C CA . ALA B 1 55 ? 11.398 32.969 2.215 1 96.69 55 ALA B CA 1
ATOM 2259 C C . ALA B 1 55 ? 10.656 34.031 1.44 1 96.69 55 ALA B C 1
ATOM 2261 O O . ALA B 1 55 ? 9.664 33.781 0.765 1 96.69 55 ALA B O 1
ATOM 2262 N N . GLN B 1 56 ? 11.094 35.281 1.562 1 93.69 56 GLN B N 1
ATOM 2263 C CA . GLN B 1 56 ? 10.383 36.438 0.991 1 93.69 56 GLN B CA 1
ATOM 2264 C C . GLN B 1 56 ? 10.414 36.375 -0.534 1 93.69 56 GLN B C 1
ATOM 2266 O O . GLN B 1 56 ? 9.578 37 -1.193 1 93.69 56 GLN B O 1
ATOM 2271 N N . ASP B 1 57 ? 11.266 35.594 -1.098 1 90.25 57 ASP B N 1
ATOM 2272 C CA . ASP B 1 57 ? 11.461 35.562 -2.543 1 90.25 57 ASP B CA 1
ATOM 2273 C C . ASP B 1 57 ? 10.617 34.469 -3.197 1 90.25 57 ASP B C 1
ATOM 2275 O O . ASP B 1 57 ? 10.562 34.375 -4.426 1 90.25 57 ASP B O 1
ATOM 2279 N N . SER B 1 58 ? 9.984 33.656 -2.441 1 96.19 58 SER B N 1
ATOM 2280 C CA . SER B 1 58 ? 9.234 32.531 -2.984 1 96.19 58 SER B CA 1
ATOM 2281 C C . SER B 1 58 ? 7.734 32.781 -2.979 1 96.19 58 SER B C 1
ATOM 2283 O O . SER B 1 58 ? 7.188 33.25 -1.971 1 96.19 58 SER B O 1
ATOM 2285 N N . PRO B 1 59 ? 7.07 32.5 -4.109 1 96.75 59 PRO B N 1
ATOM 2286 C CA . PRO B 1 59 ? 5.613 32.656 -4.117 1 96.75 59 PRO B CA 1
ATOM 2287 C C . PRO B 1 59 ? 4.914 31.719 -3.135 1 96.75 59 PRO B C 1
ATOM 2289 O O . PRO B 1 59 ? 3.832 32.031 -2.637 1 96.75 59 PRO B O 1
ATOM 2292 N N . VAL B 1 60 ? 5.5 30.594 -2.848 1 97.56 60 VAL B N 1
ATOM 2293 C CA . VAL B 1 60 ? 4.957 29.609 -1.915 1 97.56 60 VAL B CA 1
ATOM 2294 C C . VAL B 1 60 ? 5.957 29.344 -0.791 1 97.56 60 VAL B C 1
ATOM 2296 O O . VAL B 1 60 ? 7.141 29.125 -1.045 1 97.56 60 VAL B O 1
ATOM 2299 N N . VAL B 1 61 ? 5.465 29.469 0.408 1 98.06 61 VAL B N 1
ATOM 2300 C CA . VAL B 1 61 ? 6.258 29.172 1.598 1 98.06 61 VAL B CA 1
ATOM 2301 C C . VAL B 1 61 ? 5.57 28.094 2.426 1 98.06 61 VAL B C 1
ATOM 2303 O O . VAL B 1 61 ? 4.379 28.203 2.729 1 98.06 61 VAL B O 1
ATOM 2306 N N . VAL B 1 62 ? 6.309 27.031 2.744 1 98.25 62 VAL B N 1
ATOM 2307 C CA . VAL B 1 62 ? 5.785 25.953 3.576 1 98.25 62 VAL B CA 1
ATOM 2308 C C . VAL B 1 62 ? 6.367 26.047 4.984 1 98.25 62 VAL B C 1
ATOM 2310 O O . VAL B 1 62 ? 7.59 26.094 5.152 1 98.25 62 VAL B O 1
ATOM 2313 N N . LEU B 1 63 ? 5.539 26.125 5.898 1 97.81 63 LEU B N 1
ATOM 2314 C CA . LEU B 1 63 ? 5.938 26.141 7.305 1 97.81 63 LEU B CA 1
ATOM 2315 C C . LEU B 1 63 ? 5.863 24.734 7.898 1 97.81 63 LEU B C 1
ATOM 2317 O O . LEU B 1 63 ? 4.789 24.281 8.305 1 97.81 63 LEU B O 1
ATOM 2321 N N . ALA B 1 64 ? 6.996 24.062 7.973 1 96.5 64 ALA B N 1
ATOM 2322 C CA . ALA B 1 64 ? 7.098 22.688 8.43 1 96.5 64 ALA B CA 1
ATOM 2323 C C . ALA B 1 64 ? 7.816 22.609 9.781 1 96.5 64 ALA B C 1
ATOM 2325 O O . ALA B 1 64 ? 8.836 21.922 9.906 1 96.5 64 ALA B O 1
ATOM 2326 N N . VAL B 1 65 ? 7.273 23.234 10.781 1 93.94 65 VAL B N 1
ATOM 2327 C CA . VAL B 1 65 ? 7.832 23.25 12.133 1 93.94 65 VAL B CA 1
ATOM 2328 C C . VAL B 1 65 ? 6.824 22.656 13.109 1 93.94 65 VAL B C 1
ATOM 2330 O O . VAL B 1 65 ? 5.668 22.422 12.758 1 93.94 65 VAL B O 1
ATOM 2333 N N . LYS B 1 66 ? 7.289 22.391 14.258 1 88.25 66 LYS B N 1
ATOM 2334 C CA . LYS B 1 66 ? 6.414 21.859 15.297 1 88.25 66 LYS B CA 1
ATOM 2335 C C . LYS B 1 66 ? 5.32 22.859 15.672 1 88.25 66 LYS B C 1
ATOM 2337 O O . LYS B 1 66 ? 5.512 24.062 15.539 1 88.25 66 LYS B O 1
ATOM 2342 N N . PRO B 1 67 ? 4.23 22.328 16.156 1 89.06 67 PRO B N 1
ATOM 2343 C CA . PRO B 1 67 ? 3.102 23.203 16.484 1 89.06 67 PRO B CA 1
ATOM 2344 C C . PRO B 1 67 ? 3.479 24.312 17.469 1 89.06 67 PRO B C 1
ATOM 2346 O O . PRO B 1 67 ? 3.072 25.453 17.297 1 89.06 67 PRO B O 1
ATOM 2349 N N . ASP B 1 68 ? 4.316 24.031 18.438 1 86.88 68 ASP B N 1
ATOM 2350 C CA . ASP B 1 68 ? 4.656 24.984 19.484 1 86.88 68 ASP B CA 1
ATOM 2351 C C . ASP B 1 68 ? 5.609 26.062 18.953 1 86.88 68 ASP B C 1
ATOM 2353 O O . ASP B 1 68 ? 5.809 27.094 19.609 1 86.88 68 ASP B O 1
ATOM 2357 N N . THR B 1 69 ? 6.094 25.906 17.734 1 92.31 69 THR B N 1
ATOM 2358 C CA . THR B 1 69 ? 7.059 26.828 17.172 1 92.31 69 THR B CA 1
ATOM 2359 C C . THR B 1 69 ? 6.391 27.734 16.125 1 92.31 69 THR B C 1
ATOM 2361 O O . THR B 1 69 ? 6.973 28.719 15.688 1 92.31 69 THR B O 1
ATOM 2364 N N . VAL B 1 70 ? 5.203 27.453 15.75 1 93.75 70 VAL B N 1
ATOM 2365 C CA . VAL B 1 70 ? 4.52 28.125 14.648 1 93.75 70 VAL B CA 1
ATOM 2366 C C . VAL B 1 70 ? 4.379 29.609 14.938 1 93.75 70 VAL B C 1
ATOM 2368 O O . VAL B 1 70 ? 4.762 30.453 14.125 1 93.75 70 VAL B O 1
ATOM 2371 N N . ALA B 1 71 ? 3.93 29.938 16.109 1 92.5 71 ALA B N 1
ATOM 2372 C CA . ALA B 1 71 ? 3.684 31.328 16.469 1 92.5 71 ALA B CA 1
ATOM 2373 C C . ALA B 1 71 ? 4.973 32.156 16.422 1 92.5 71 ALA B C 1
ATOM 2375 O O . ALA B 1 71 ? 4.996 33.25 15.898 1 92.5 71 ALA B O 1
ATOM 2376 N N . VAL B 1 72 ? 6.016 31.562 16.906 1 93.75 72 VAL B N 1
ATOM 2377 C CA . VAL B 1 72 ? 7.301 32.25 17 1 93.75 72 VAL B CA 1
ATOM 2378 C C . VAL B 1 72 ? 7.844 32.5 15.602 1 93.75 72 VAL B C 1
ATOM 2380 O O . VAL B 1 72 ? 8.328 33.625 15.32 1 93.75 72 VAL B O 1
ATOM 2383 N N . VAL B 1 73 ? 7.734 31.578 14.734 1 95.81 73 VAL B N 1
ATOM 2384 C CA . VAL B 1 73 ? 8.242 31.719 13.367 1 95.81 73 VAL B CA 1
ATOM 2385 C C . VAL B 1 73 ? 7.402 32.75 12.617 1 95.81 73 VAL B C 1
ATOM 2387 O O . VAL B 1 73 ? 7.941 33.562 11.867 1 95.81 73 VAL B O 1
ATOM 2390 N N . LEU B 1 74 ? 6.137 32.75 12.836 1 95.5 74 LEU B N 1
ATOM 2391 C CA . LEU B 1 74 ? 5.242 33.656 12.125 1 95.5 74 LEU B CA 1
ATOM 2392 C C . LEU B 1 74 ? 5.523 35.094 12.508 1 95.5 74 LEU B C 1
ATOM 2394 O O . LEU B 1 74 ? 5.355 36 11.688 1 95.5 74 LEU B O 1
ATOM 2398 N N . GLU B 1 75 ? 5.938 35.281 13.703 1 94 75 GLU B N 1
ATOM 2399 C CA . GLU B 1 75 ? 6.258 36.656 14.172 1 94 75 GLU B CA 1
ATOM 2400 C C . GLU B 1 75 ? 7.465 37.219 13.438 1 94 75 GLU B C 1
ATOM 2402 O O . GLU B 1 75 ? 7.566 38.438 13.242 1 94 75 GLU B O 1
ATOM 2407 N N . GLU B 1 76 ? 8.258 36.312 13.031 1 94.19 76 GLU B N 1
ATOM 2408 C CA . GLU B 1 76 ? 9.5 36.75 12.391 1 94.19 76 GLU B CA 1
ATOM 2409 C C . GLU B 1 76 ? 9.359 36.75 10.875 1 94.19 76 GLU B C 1
ATOM 2411 O O . GLU B 1 76 ? 10.18 37.375 10.18 1 94.19 76 GLU B O 1
ATOM 2416 N N . LEU B 1 77 ? 8.359 36.094 10.414 1 94.88 77 LEU B N 1
ATOM 2417 C CA . LEU B 1 77 ? 8.156 35.969 8.977 1 94.88 77 LEU B CA 1
ATOM 2418 C C . LEU B 1 77 ? 7.344 37.125 8.422 1 94.88 77 LEU B C 1
ATOM 2420 O O . LEU B 1 77 ? 6.27 37.438 8.938 1 94.88 77 LEU B O 1
ATOM 2424 N N . ASP B 1 78 ? 7.887 37.938 7.539 1 94.19 78 ASP B N 1
ATOM 2425 C CA . ASP B 1 78 ? 7.188 39 6.859 1 94.19 78 ASP B CA 1
ATOM 2426 C C . ASP B 1 78 ? 6.848 38.625 5.418 1 94.19 78 ASP B C 1
ATOM 2428 O O . ASP B 1 78 ? 7.648 38.875 4.508 1 94.19 78 ASP B O 1
ATOM 2432 N N . LEU B 1 79 ? 5.633 38.062 5.254 1 96.88 79 LEU B N 1
ATOM 2433 C CA . LEU B 1 79 ? 5.191 37.625 3.93 1 96.88 79 LEU B CA 1
ATOM 2434 C C . LEU B 1 79 ? 4.145 38.594 3.375 1 96.88 79 LEU B C 1
ATOM 2436 O O . LEU B 1 79 ? 3.33 39.125 4.125 1 96.88 79 LEU B O 1
ATOM 2440 N N . SER B 1 80 ? 4.176 38.781 2.119 1 95.12 80 SER B N 1
ATOM 2441 C CA . SER B 1 80 ? 3.221 39.688 1.483 1 95.12 80 SER B CA 1
ATOM 2442 C C . SER B 1 80 ? 1.923 38.969 1.141 1 95.12 80 SER B C 1
ATOM 2444 O O . SER B 1 80 ? 1.87 37.719 1.149 1 95.12 80 SER B O 1
ATOM 2446 N N . GLY B 1 81 ? 0.931 39.719 0.79 1 94.81 81 GLY B N 1
ATOM 2447 C CA . GLY B 1 81 ? -0.363 39.156 0.408 1 94.81 81 GLY B CA 1
ATOM 2448 C C . GLY B 1 81 ? -0.331 38.406 -0.91 1 94.81 81 GLY B C 1
ATOM 2449 O O . GLY B 1 81 ? -1.266 37.688 -1.234 1 94.81 81 GLY B O 1
ATOM 2450 N N . ASP B 1 82 ? 0.748 38.562 -1.638 1 94.81 82 ASP B N 1
ATOM 2451 C CA . ASP B 1 82 ? 0.888 37.906 -2.928 1 94.81 82 ASP B CA 1
ATOM 2452 C C . ASP B 1 82 ? 1.444 36.5 -2.756 1 94.81 82 ASP B C 1
ATOM 2454 O O . ASP B 1 82 ? 1.454 35.688 -3.703 1 94.81 82 ASP B O 1
ATOM 2458 N N . GLN B 1 83 ? 1.919 36.156 -1.538 1 96.5 83 GLN B N 1
ATOM 2459 C CA . GLN B 1 83 ? 2.492 34.844 -1.262 1 96.5 83 GLN B CA 1
ATOM 2460 C C . GLN B 1 83 ? 1.465 33.906 -0.614 1 96.5 83 GLN B C 1
ATOM 2462 O O . GLN B 1 83 ? 0.455 34.375 -0.082 1 96.5 83 GLN B O 1
ATOM 2467 N N . THR B 1 84 ? 1.677 32.688 -0.817 1 96.81 84 THR B N 1
ATOM 2468 C CA . THR B 1 84 ? 0.88 31.688 -0.141 1 96.81 84 THR B CA 1
ATOM 2469 C C . THR B 1 84 ? 1.71 30.953 0.917 1 96.81 84 THR B C 1
ATOM 2471 O O . THR B 1 84 ? 2.816 30.5 0.635 1 96.81 84 THR B O 1
ATOM 2474 N N . LEU B 1 85 ? 1.181 30.953 2.16 1 97 85 LEU B N 1
ATOM 2475 C CA . LEU B 1 85 ? 1.793 30.219 3.26 1 97 85 LEU B CA 1
ATOM 2476 C C . LEU B 1 85 ? 1.072 28.906 3.496 1 97 85 LEU B C 1
ATOM 2478 O O . LEU B 1 85 ? -0.116 28.891 3.824 1 97 85 LEU B O 1
ATOM 2482 N N . VAL B 1 86 ? 1.82 27.812 3.297 1 97.38 86 VAL B N 1
ATOM 2483 C CA . VAL B 1 86 ? 1.296 26.469 3.539 1 97.38 86 VAL B CA 1
ATOM 2484 C C . VAL B 1 86 ? 1.737 25.984 4.914 1 97.38 86 VAL B C 1
ATOM 2486 O O . VAL B 1 86 ? 2.936 25.891 5.195 1 97.38 86 VAL B O 1
ATOM 2489 N N . THR B 1 87 ? 0.818 25.688 5.738 1 96.44 87 THR B N 1
ATOM 2490 C CA . THR B 1 87 ? 1.139 25.188 7.066 1 96.44 87 THR B CA 1
ATOM 2491 C C . THR B 1 87 ? 0.805 23.703 7.172 1 96.44 87 THR B C 1
ATOM 2493 O O . THR B 1 87 ? -0.145 23.219 6.547 1 96.44 87 THR B O 1
ATOM 2496 N N . ILE B 1 88 ? 1.603 22.922 7.973 1 95.06 88 ILE B N 1
ATOM 2497 C CA . ILE B 1 88 ? 1.384 21.484 8.07 1 95.06 88 ILE B CA 1
ATOM 2498 C C . ILE B 1 88 ? 1.391 21.062 9.539 1 95.06 88 ILE B C 1
ATOM 2500 O O . ILE B 1 88 ? 1.442 19.875 9.844 1 95.06 88 ILE B O 1
ATOM 2504 N N . ALA B 1 89 ? 1.409 22.016 10.484 1 88.5 89 ALA B N 1
ATOM 2505 C CA . ALA B 1 89 ? 1.501 21.719 11.906 1 88.5 89 ALA B CA 1
ATOM 2506 C C . ALA B 1 89 ? 0.182 21.172 12.438 1 88.5 89 ALA B C 1
ATOM 2508 O O . ALA B 1 89 ? -0.867 21.797 12.297 1 88.5 89 ALA B O 1
ATOM 2509 N N . ALA B 1 90 ? 0.302 20.016 13.125 1 84.88 90 ALA B N 1
ATOM 2510 C CA . ALA B 1 90 ? -0.877 19.391 13.719 1 84.88 90 ALA B CA 1
ATOM 2511 C C . ALA B 1 90 ? -1.48 20.281 14.805 1 84.88 90 ALA B C 1
ATOM 2513 O O . ALA B 1 90 ? -0.754 20.859 15.617 1 84.88 90 ALA B O 1
ATOM 2514 N N . GLY B 1 91 ? -2.781 20.469 14.711 1 87.81 91 GLY B N 1
ATOM 2515 C CA . GLY B 1 91 ? -3.504 21.141 15.781 1 87.81 91 GLY B CA 1
ATOM 2516 C C . GLY B 1 91 ? -3.545 22.641 15.633 1 87.81 91 GLY B C 1
ATOM 2517 O O . GLY B 1 91 ? -4.211 23.328 16.406 1 87.81 91 GLY B O 1
ATOM 2518 N N . VAL B 1 92 ? -2.801 23.219 14.688 1 91.62 92 VAL B N 1
ATOM 2519 C CA . VAL B 1 92 ? -2.781 24.656 14.484 1 91.62 92 VAL B CA 1
ATOM 2520 C C . VAL B 1 92 ? -3.76 25.047 13.375 1 91.62 92 VAL B C 1
ATOM 2522 O O . VAL B 1 92 ? -3.562 24.672 12.211 1 91.62 92 VAL B O 1
ATOM 2525 N N . SER B 1 93 ? -4.707 25.766 13.68 1 93.19 93 SER B N 1
ATOM 2526 C CA . SER B 1 93 ? -5.789 26.047 12.742 1 93.19 93 SER B CA 1
ATOM 2527 C C . SER B 1 93 ? -5.375 27.109 11.734 1 93.19 93 SER B C 1
ATOM 2529 O O . SER B 1 93 ? -4.449 27.875 11.977 1 93.19 93 SER B O 1
ATOM 2531 N N . THR B 1 94 ? -6.062 27.125 10.633 1 94.5 94 THR B N 1
ATOM 2532 C CA . THR B 1 94 ? -5.848 28.141 9.609 1 94.5 94 THR B CA 1
ATOM 2533 C C . THR B 1 94 ? -6.137 29.531 10.164 1 94.5 94 THR B C 1
ATOM 2535 O O . THR B 1 94 ? -5.449 30.5 9.828 1 94.5 94 THR B O 1
ATOM 2538 N N . ASP B 1 95 ? -7.191 29.656 10.984 1 93.19 95 ASP B N 1
ATOM 2539 C CA . ASP B 1 95 ? -7.551 30.938 11.586 1 93.19 95 ASP B CA 1
ATOM 2540 C C . ASP B 1 95 ? -6.41 31.484 12.438 1 93.19 95 ASP B C 1
ATOM 2542 O O . ASP B 1 95 ? -6.113 32.688 12.391 1 93.19 95 ASP B O 1
ATOM 2546 N N . PHE B 1 96 ? -5.828 30.609 13.195 1 93.31 96 PHE B N 1
ATOM 2547 C CA . PHE B 1 96 ? -4.707 30.984 14.047 1 93.31 96 PHE B CA 1
ATOM 2548 C C . PHE B 1 96 ? -3.566 31.578 13.219 1 93.31 96 PHE B C 1
ATOM 2550 O O . PHE B 1 96 ? -3.002 32.594 13.57 1 93.31 96 PHE B O 1
ATOM 2557 N N . VAL B 1 97 ? -3.258 30.953 12.117 1 95.06 97 VAL B N 1
ATOM 2558 C CA . VAL B 1 97 ? -2.141 31.344 11.266 1 95.06 97 VAL B CA 1
ATOM 2559 C C . VAL B 1 97 ? -2.502 32.625 10.492 1 95.06 97 VAL B C 1
ATOM 2561 O O . VAL B 1 97 ? -1.703 33.562 10.414 1 95.06 97 VAL B O 1
ATOM 2564 N N . SER B 1 98 ? -3.701 32.656 9.977 1 94.94 98 SER B N 1
ATOM 2565 C CA . SER B 1 98 ? -4.148 33.75 9.148 1 94.94 98 SER B CA 1
ATOM 2566 C C . SER B 1 98 ? -4.156 35.062 9.945 1 94.94 98 SER B C 1
ATOM 2568 O O . SER B 1 98 ? -3.939 36.156 9.383 1 94.94 98 SER B O 1
ATOM 2570 N N . ALA B 1 99 ? -4.336 35 11.188 1 94.69 99 ALA B N 1
ATOM 2571 C CA . ALA B 1 99 ? -4.367 36.188 12.047 1 94.69 99 ALA B CA 1
ATOM 2572 C C . ALA B 1 99 ? -2.975 36.781 12.211 1 94.69 99 ALA B C 1
ATOM 2574 O O . ALA B 1 99 ? -2.828 37.906 12.68 1 94.69 99 ALA B O 1
ATOM 2575 N N . ARG B 1 100 ? -1.972 36.094 11.711 1 95.44 100 ARG B N 1
ATOM 2576 C CA . ARG B 1 100 ? -0.606 36.5 12.031 1 95.44 100 ARG B CA 1
ATOM 2577 C C . ARG B 1 100 ? 0.213 36.75 10.766 1 95.44 100 ARG B C 1
ATOM 2579 O O . ARG B 1 100 ? 1.435 36.875 10.828 1 95.44 100 ARG B O 1
ATOM 2586 N N . THR B 1 101 ? -0.394 36.719 9.68 1 96.38 101 THR B N 1
ATOM 2587 C CA . THR B 1 101 ? 0.316 36.906 8.414 1 96.38 101 THR B CA 1
ATOM 2588 C C . THR B 1 101 ? -0.594 37.562 7.379 1 96.38 101 THR B C 1
ATOM 2590 O O . THR B 1 101 ? -1.819 37.438 7.461 1 96.38 101 THR B O 1
ATOM 2593 N N . ASP B 1 102 ? -0.025 38.25 6.426 1 96.19 102 ASP B N 1
ATOM 2594 C CA . ASP B 1 102 ? -0.771 38.844 5.324 1 96.19 102 ASP B CA 1
ATOM 2595 C C . ASP B 1 102 ? -0.9 37.875 4.156 1 96.19 102 ASP B C 1
ATOM 2597 O O . ASP B 1 102 ? -1.692 38.094 3.238 1 96.19 102 ASP B O 1
ATOM 2601 N N . ALA B 1 103 ? -0.117 36.812 4.207 1 96.19 103 ALA B N 1
ATOM 2602 C CA . ALA B 1 103 ? -0.12 35.812 3.119 1 96.19 103 ALA B CA 1
ATOM 2603 C C . ALA B 1 103 ? -1.424 35.031 3.096 1 96.19 103 ALA B C 1
ATOM 2605 O O . ALA B 1 103 ? -2.137 34.969 4.102 1 96.19 103 ALA B O 1
ATOM 2606 N N . THR B 1 104 ? -1.766 34.562 1.887 1 95.62 104 THR B N 1
ATOM 2607 C CA . THR B 1 104 ? -2.842 33.594 1.806 1 95.62 104 THR B CA 1
ATOM 2608 C C . THR B 1 104 ? -2.436 32.281 2.49 1 95.62 104 THR B C 1
ATOM 2610 O O . THR B 1 104 ? -1.353 31.75 2.238 1 95.62 104 THR B O 1
ATOM 2613 N N . VAL B 1 105 ? -3.348 31.766 3.395 1 96.38 105 VAL B N 1
ATOM 2614 C CA . VAL B 1 105 ? -2.967 30.625 4.211 1 96.38 105 VAL B CA 1
ATOM 2615 C C . VAL B 1 105 ? -3.686 29.375 3.709 1 96.38 105 VAL B C 1
ATOM 2617 O O . VAL B 1 105 ? -4.895 29.391 3.467 1 96.38 105 VAL B O 1
ATOM 2620 N N . VAL B 1 106 ? -2.939 28.297 3.469 1 96.5 106 VAL B N 1
ATOM 2621 C CA . VAL B 1 106 ? -3.445 26.969 3.16 1 96.5 106 VAL B CA 1
ATOM 2622 C C . VAL B 1 106 ? -2.908 25.969 4.176 1 96.5 106 VAL B C 1
ATOM 2624 O O . VAL B 1 106 ? -1.722 25.984 4.516 1 96.5 106 VAL B O 1
ATOM 2627 N N . ARG B 1 107 ? -3.744 25.141 4.727 1 96.88 107 ARG B N 1
ATOM 2628 C CA . ARG B 1 107 ? -3.326 24.109 5.672 1 96.88 107 ARG B CA 1
ATOM 2629 C C . ARG B 1 107 ? -3.373 22.734 5.035 1 96.88 107 ARG B C 1
ATOM 2631 O O . ARG B 1 107 ? -4.352 22.391 4.371 1 96.88 107 ARG B O 1
ATOM 2638 N N . ILE B 1 108 ? -2.305 21.969 5.23 1 97.25 108 ILE B N 1
ATOM 2639 C CA . ILE B 1 108 ? -2.24 20.625 4.68 1 97.25 108 ILE B CA 1
ATOM 2640 C C . ILE B 1 108 ? -1.835 19.641 5.773 1 97.25 108 ILE B C 1
ATOM 2642 O O . ILE B 1 108 ? -1.07 19.984 6.676 1 97.25 108 ILE B O 1
ATOM 2646 N N . MET B 1 109 ? -2.412 18.5 5.766 1 97.12 109 MET B N 1
ATOM 2647 C CA . MET B 1 109 ? -1.954 17.359 6.555 1 97.12 109 MET B CA 1
ATOM 2648 C C . MET B 1 109 ? -1.255 16.328 5.672 1 97.12 109 MET B C 1
ATOM 2650 O O . MET B 1 109 ? -1.906 15.461 5.09 1 97.12 109 MET B O 1
ATOM 2654 N N . PRO B 1 110 ? -0 16.438 5.566 1 97.44 110 PRO B N 1
ATOM 2655 C CA . PRO B 1 110 ? 0.767 15.508 4.734 1 97.44 110 PRO B CA 1
ATOM 2656 C C . PRO B 1 110 ? 1.307 14.312 5.527 1 97.44 110 PRO B C 1
ATOM 2658 O O . PRO B 1 110 ? 0.962 14.141 6.699 1 97.44 110 PRO B O 1
ATOM 2661 N N . ASN B 1 111 ? 2.039 13.445 4.879 1 97 111 ASN B N 1
ATOM 2662 C CA . ASN B 1 111 ? 2.799 12.406 5.566 1 97 111 ASN B CA 1
ATOM 2663 C C . ASN B 1 111 ? 4.16 12.18 4.914 1 97 111 ASN B C 1
ATOM 2665 O O . ASN B 1 111 ? 4.469 12.789 3.889 1 97 111 ASN B O 1
ATOM 2669 N N . LEU B 1 112 ? 4.969 11.438 5.504 1 95.06 112 LEU B N 1
ATOM 2670 C CA . LEU B 1 112 ? 6.383 11.305 5.168 1 95.06 112 LEU B CA 1
ATOM 2671 C C . LEU B 1 112 ? 6.562 10.664 3.797 1 95.06 112 LEU B C 1
ATOM 2673 O O . LEU B 1 112 ? 7.641 10.742 3.205 1 95.06 112 LEU B O 1
ATOM 2677 N N . ALA B 1 113 ? 5.562 10.062 3.281 1 97.31 113 ALA B N 1
ATOM 2678 C CA . ALA B 1 113 ? 5.664 9.398 1.983 1 97.31 113 ALA B CA 1
ATOM 2679 C C . ALA B 1 113 ? 5.848 10.422 0.862 1 97.31 113 ALA B C 1
ATOM 2681 O O . ALA B 1 113 ? 6.082 10.047 -0.29 1 97.31 113 ALA B O 1
ATOM 2682 N N . ALA B 1 114 ? 5.793 11.727 1.22 1 96.69 114 ALA B N 1
ATOM 2683 C CA . ALA B 1 114 ? 6.109 12.781 0.265 1 96.69 114 ALA B CA 1
ATOM 2684 C C . ALA B 1 114 ? 7.504 12.594 -0.322 1 96.69 114 ALA B C 1
ATOM 2686 O O . ALA B 1 114 ? 7.75 12.938 -1.481 1 96.69 114 ALA B O 1
ATOM 2687 N N . GLU B 1 115 ? 8.383 12.039 0.469 1 95 115 GLU B N 1
ATOM 2688 C CA . GLU B 1 115 ? 9.781 11.844 0.074 1 95 115 GLU B CA 1
ATOM 2689 C C . GLU B 1 115 ? 9.883 11.023 -1.211 1 95 115 GLU B C 1
ATOM 2691 O O . GLU B 1 115 ? 10.75 11.281 -2.047 1 95 115 GLU B O 1
ATOM 2696 N N . THR B 1 116 ? 8.906 10.094 -1.43 1 94.75 116 THR B N 1
ATOM 2697 C CA . THR B 1 116 ? 8.984 9.18 -2.562 1 94.75 116 THR B CA 1
ATOM 2698 C C . THR B 1 116 ? 7.898 9.5 -3.588 1 94.75 116 THR B C 1
ATOM 2700 O O . THR B 1 116 ? 7.668 8.719 -4.516 1 94.75 116 THR B O 1
ATOM 2703 N N . GLY B 1 117 ? 7.207 10.531 -3.344 1 96.31 117 GLY B N 1
ATOM 2704 C CA . GLY B 1 117 ? 6.168 10.914 -4.281 1 96.31 117 GLY B CA 1
ATOM 2705 C C . GLY B 1 117 ? 4.859 10.18 -4.059 1 96.31 117 GLY B C 1
ATOM 2706 O O . GLY B 1 117 ? 3.996 10.164 -4.938 1 96.31 117 GLY B O 1
ATOM 2707 N N . ASP B 1 118 ? 4.703 9.492 -2.896 1 97.62 118 ASP B N 1
ATOM 2708 C CA . ASP B 1 118 ? 3.518 8.695 -2.602 1 97.62 118 ASP B CA 1
ATOM 2709 C C . ASP B 1 118 ? 2.719 9.297 -1.448 1 97.62 118 ASP B C 1
ATOM 2711 O O . ASP B 1 118 ? 2.025 8.586 -0.724 1 97.62 118 ASP B O 1
ATOM 2715 N N . MET B 1 119 ? 2.777 10.586 -1.269 1 98.31 119 MET B N 1
ATOM 2716 C CA . MET B 1 119 ? 2.145 11.312 -0.17 1 98.31 119 MET B CA 1
ATOM 2717 C C . MET B 1 119 ? 0.627 11.164 -0.224 1 98.31 119 MET B C 1
ATOM 2719 O O . MET B 1 119 ? 0.033 11.219 -1.303 1 98.31 119 MET B O 1
ATOM 2723 N N . ALA B 1 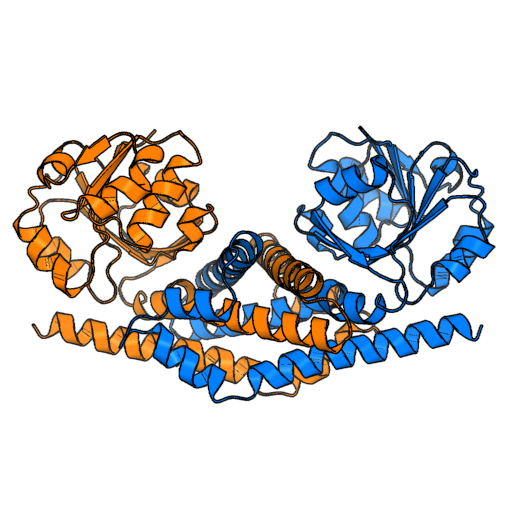120 ? 0.042 10.891 0.891 1 98.81 120 ALA B N 1
ATOM 2724 C CA . ALA B 1 120 ? -1.372 11.172 1.131 1 98.81 120 ALA B CA 1
ATOM 2725 C C . ALA B 1 120 ? -1.549 12.453 1.939 1 98.81 120 ALA B C 1
ATOM 2727 O O . ALA B 1 120 ? -0.977 12.594 3.021 1 98.81 120 ALA B O 1
ATOM 2728 N N . ALA B 1 121 ? -2.35 13.367 1.392 1 98.5 121 ALA B N 1
ATOM 2729 C CA . ALA B 1 121 ? -2.492 14.641 2.092 1 98.5 121 ALA B CA 1
ATOM 2730 C C . ALA B 1 121 ? -3.941 15.125 2.07 1 98.5 121 ALA B C 1
ATOM 2732 O O . ALA B 1 121 ? -4.672 14.859 1.113 1 98.5 121 ALA B O 1
ATOM 2733 N N . ALA B 1 122 ? -4.348 15.727 3.115 1 98.38 122 ALA B N 1
ATOM 2734 C CA . ALA B 1 122 ? -5.574 16.516 3.162 1 98.38 122 ALA B CA 1
ATOM 2735 C C . ALA B 1 122 ? -5.258 18.016 3.162 1 98.38 122 ALA B C 1
ATOM 2737 O O . ALA B 1 122 ? -4.305 18.453 3.811 1 98.38 122 ALA B O 1
ATOM 2738 N N . VAL B 1 123 ? -5.969 18.703 2.395 1 97.75 123 VAL B N 1
ATOM 2739 C CA . VAL B 1 123 ? -5.773 20.156 2.271 1 97.75 123 VAL B CA 1
ATOM 2740 C C . VAL B 1 123 ? -7.082 20.875 2.568 1 97.75 123 VAL B C 1
ATOM 2742 O O . VAL B 1 123 ? -8.148 20.453 2.119 1 97.75 123 VAL B O 1
ATOM 2745 N N . THR B 1 124 ? -6.98 21.906 3.367 1 95.5 124 THR B N 1
ATOM 2746 C CA . THR B 1 124 ? -8.195 22.656 3.666 1 95.5 124 THR B CA 1
ATOM 2747 C C . THR B 1 124 ? -8.742 23.328 2.404 1 95.5 124 THR B C 1
ATOM 2749 O O . THR B 1 124 ? -7.98 23.781 1.557 1 95.5 124 THR B O 1
ATOM 2752 N N . GLN B 1 125 ? -10.07 23.312 2.385 1 88.44 125 GLN B N 1
ATOM 2753 C CA . GLN B 1 125 ? -10.719 24 1.279 1 88.44 125 GLN B CA 1
ATOM 2754 C C . GLN B 1 125 ? -10.328 25.484 1.256 1 88.44 125 GLN B C 1
ATOM 2756 O O . GLN B 1 125 ? -10.055 26.078 2.303 1 88.44 125 GLN B O 1
ATOM 2761 N N . GLY B 1 126 ? -10.203 26.016 0.2 1 79.56 126 GLY B N 1
ATOM 2762 C CA . GLY B 1 126 ? -9.812 27.406 0.002 1 79.56 126 GLY B CA 1
ATOM 2763 C C . GLY B 1 126 ? -9.188 27.656 -1.357 1 79.56 126 GLY B C 1
ATOM 2764 O O . GLY B 1 126 ? -9.484 26.953 -2.326 1 79.56 126 GLY B O 1
ATOM 2765 N N . GLU B 1 127 ? -8.539 28.672 -1.424 1 78.12 127 GLU B N 1
ATOM 2766 C CA . GLU B 1 127 ? -7.906 29 -2.697 1 78.12 127 GLU B CA 1
ATOM 2767 C C . GLU B 1 127 ? -6.641 28.188 -2.916 1 78.12 127 GLU B C 1
ATOM 2769 O O . GLU B 1 127 ? -5.559 28.578 -2.479 1 78.12 127 GLU B O 1
ATOM 2774 N N . LEU B 1 128 ? -6.824 27.031 -3.4 1 88.69 128 LEU B N 1
ATOM 2775 C CA . LEU B 1 128 ? -5.672 26.266 -3.863 1 88.69 128 LEU B CA 1
ATOM 2776 C C . LEU B 1 128 ? -5.172 26.797 -5.203 1 88.69 128 LEU B C 1
ATOM 2778 O O . LEU B 1 128 ? -5.816 26.594 -6.234 1 88.69 128 LEU B O 1
ATOM 2782 N N . THR B 1 129 ? -4.113 27.547 -5.141 1 91.19 129 THR B N 1
ATOM 2783 C CA . THR B 1 129 ? -3.547 28.078 -6.375 1 91.19 129 THR B CA 1
ATOM 2784 C C . THR B 1 129 ? -3.01 26.953 -7.25 1 91.19 129 THR B C 1
ATOM 2786 O O . THR B 1 129 ? -2.807 25.844 -6.777 1 91.19 129 THR B O 1
ATOM 2789 N N . ASP B 1 130 ? -2.812 27.266 -8.484 1 93 130 ASP B N 1
ATOM 2790 C CA . ASP B 1 130 ? -2.234 26.297 -9.422 1 93 130 ASP B CA 1
ATOM 2791 C C . ASP B 1 130 ? -0.85 25.844 -8.961 1 93 130 ASP B C 1
ATOM 2793 O O . ASP B 1 130 ? -0.478 24.688 -9.133 1 93 130 ASP B O 1
ATOM 2797 N N . ASP B 1 131 ? -0.173 26.766 -8.336 1 94.38 131 ASP B N 1
ATOM 2798 C CA . ASP B 1 131 ? 1.163 26.438 -7.844 1 94.38 131 ASP B CA 1
ATOM 2799 C C . ASP B 1 131 ? 1.105 25.375 -6.758 1 94.38 131 ASP B C 1
ATOM 2801 O O . ASP B 1 131 ? 1.872 24.406 -6.789 1 94.38 131 ASP B O 1
ATOM 2805 N N . ILE B 1 132 ? 0.179 25.531 -5.855 1 94.88 132 ILE B N 1
ATOM 2806 C CA . ILE B 1 132 ? 0.057 24.594 -4.746 1 94.88 132 ILE B CA 1
ATOM 2807 C C . ILE B 1 132 ? -0.368 23.234 -5.273 1 94.88 132 ILE B C 1
ATOM 2809 O O . ILE B 1 132 ? 0.178 22.203 -4.863 1 94.88 132 ILE B O 1
ATOM 2813 N N . ARG B 1 133 ? -1.28 23.266 -6.199 1 95.38 133 ARG B N 1
ATOM 2814 C CA . ARG B 1 133 ? -1.744 22.016 -6.793 1 95.38 133 ARG B CA 1
ATOM 2815 C C . ARG B 1 133 ? -0.603 21.297 -7.488 1 95.38 133 ARG B C 1
ATOM 2817 O O . ARG B 1 133 ? -0.446 20.078 -7.328 1 95.38 133 ARG B O 1
ATOM 2824 N N . GLU B 1 134 ? 0.132 22.047 -8.234 1 95.38 134 GLU B N 1
ATOM 2825 C CA . GLU B 1 134 ? 1.266 21.469 -8.953 1 95.38 134 GLU B CA 1
ATOM 2826 C C . GLU B 1 134 ? 2.266 20.844 -7.984 1 95.38 134 GLU B C 1
ATOM 2828 O O . GLU B 1 134 ? 2.766 19.734 -8.219 1 95.38 134 GLU B O 1
ATOM 2833 N N . LEU B 1 135 ? 2.549 21.5 -6.895 1 96.19 135 LEU B N 1
ATOM 2834 C CA . LEU B 1 135 ? 3.486 21 -5.898 1 96.19 135 LEU B CA 1
ATOM 2835 C C . LEU B 1 135 ? 2.963 19.734 -5.25 1 96.19 135 LEU B C 1
ATOM 2837 O O . LEU B 1 135 ? 3.699 18.75 -5.117 1 96.19 135 LEU B O 1
ATOM 2841 N N . LEU B 1 136 ? 1.677 19.75 -4.871 1 96.38 136 LEU B N 1
ATOM 2842 C CA . LEU B 1 136 ? 1.079 18.594 -4.191 1 96.38 136 LEU B CA 1
ATOM 2843 C C . LEU B 1 136 ? 0.977 17.406 -5.129 1 96.38 136 LEU B C 1
ATOM 2845 O O . LEU B 1 136 ? 1.238 16.266 -4.727 1 96.38 136 LEU B O 1
ATOM 2849 N N . ASP B 1 137 ? 0.681 17.672 -6.418 1 95.94 137 ASP B N 1
ATOM 2850 C CA . ASP B 1 137 ? 0.579 16.625 -7.422 1 95.94 137 ASP B CA 1
ATOM 2851 C C . ASP B 1 137 ? 1.923 15.922 -7.625 1 95.94 137 ASP B C 1
ATOM 2853 O O . ASP B 1 137 ? 1.97 14.727 -7.926 1 95.94 137 ASP B O 1
ATOM 2857 N N . ASP B 1 138 ? 2.943 16.672 -7.449 1 96.44 138 ASP B N 1
ATOM 2858 C CA . ASP B 1 138 ? 4.277 16.141 -7.707 1 96.44 138 ASP B CA 1
ATOM 2859 C C . ASP B 1 138 ? 4.727 15.211 -6.582 1 96.44 138 ASP B C 1
ATOM 2861 O O . ASP B 1 138 ? 5.633 14.398 -6.766 1 96.44 138 ASP B O 1
ATOM 2865 N N . VAL B 1 139 ? 4.078 15.32 -5.391 1 97.06 139 VAL B N 1
ATOM 2866 C CA . VAL B 1 139 ? 4.602 14.547 -4.27 1 97.06 139 VAL B CA 1
ATOM 2867 C C . VAL B 1 139 ? 3.557 13.523 -3.818 1 97.06 139 VAL B C 1
ATOM 2869 O O . VAL B 1 139 ? 3.787 12.766 -2.875 1 97.06 139 VAL B O 1
ATOM 2872 N N . GLY B 1 140 ? 2.381 13.5 -4.422 1 97.56 140 GLY B N 1
ATOM 2873 C CA . GLY B 1 140 ? 1.407 12.477 -4.059 1 97.56 140 GLY B CA 1
ATOM 2874 C C . GLY B 1 140 ? -0.015 12.852 -4.43 1 97.56 140 GLY B C 1
ATOM 2875 O O . GLY B 1 140 ? -0.24 13.547 -5.422 1 97.56 140 GLY B O 1
ATOM 2876 N N . GLU B 1 141 ? -0.975 12.25 -3.703 1 98.25 141 GLU B N 1
ATOM 2877 C CA . GLU B 1 141 ? -2.402 12.516 -3.854 1 98.25 141 GLU B CA 1
ATOM 2878 C C . GLU B 1 141 ? -2.936 13.344 -2.688 1 98.25 141 GLU B C 1
ATOM 2880 O O . GLU B 1 141 ? -2.428 13.25 -1.568 1 98.25 141 GLU B O 1
ATOM 2885 N N . PHE B 1 142 ? -3.949 14.156 -3.033 1 98.12 142 PHE B N 1
ATOM 2886 C CA . PHE B 1 142 ? -4.527 14.938 -1.949 1 98.12 142 PHE B CA 1
ATOM 2887 C C . PHE B 1 142 ? -6.031 15.102 -2.141 1 98.12 142 PHE B C 1
ATOM 2889 O O . PHE B 1 142 ? -6.539 14.945 -3.252 1 98.12 142 PHE B O 1
ATOM 2896 N N . VAL B 1 143 ? -6.695 15.336 -1.002 1 98.19 143 VAL B N 1
ATOM 2897 C CA . VAL B 1 143 ? -8.117 15.648 -1.025 1 98.19 143 VAL B CA 1
ATOM 2898 C C . VAL B 1 143 ? -8.359 17 -0.363 1 98.19 143 VAL B C 1
ATOM 2900 O O . VAL B 1 143 ? -7.625 17.391 0.549 1 98.19 143 VAL B O 1
ATOM 2903 N N . GLU B 1 144 ? -9.32 17.719 -0.874 1 97.94 144 GLU B N 1
ATOM 2904 C CA . GLU B 1 144 ? -9.75 18.969 -0.245 1 97.94 144 GLU B CA 1
ATOM 2905 C C . GLU B 1 144 ? -10.836 18.719 0.792 1 97.94 144 GLU B C 1
ATOM 2907 O O . GLU B 1 144 ? -11.852 18.078 0.497 1 97.94 144 GLU B O 1
ATOM 2912 N N . ILE B 1 145 ? -10.609 19.25 2 1 98 145 ILE B N 1
ATOM 2913 C CA . ILE B 1 145 ? -11.547 18.984 3.09 1 98 145 ILE B CA 1
ATOM 2914 C C . ILE B 1 145 ? -11.867 20.281 3.816 1 98 145 ILE B C 1
ATOM 2916 O O . ILE B 1 145 ? -11.203 21.312 3.6 1 98 145 ILE B O 1
ATOM 2920 N N . ASP B 1 146 ? -12.922 20.188 4.688 1 97.06 146 ASP B N 1
ATOM 2921 C CA . ASP B 1 146 ? -13.195 21.281 5.605 1 97.06 146 ASP B CA 1
ATOM 2922 C C . ASP B 1 146 ? -12.211 21.281 6.77 1 97.06 146 ASP B C 1
ATOM 2924 O O . ASP B 1 146 ? -11.719 20.234 7.176 1 97.06 146 ASP B O 1
ATOM 2928 N N . GLU B 1 147 ? -12 22.469 7.324 1 96.12 147 GLU B N 1
ATOM 2929 C CA . GLU B 1 147 ? -11.078 22.656 8.445 1 96.12 147 GLU B CA 1
ATOM 2930 C C . GLU B 1 147 ? -11.438 21.734 9.609 1 96.12 147 GLU B C 1
ATOM 2932 O O . GLU B 1 147 ? -10.555 21.234 10.305 1 96.12 147 GLU B O 1
ATOM 2937 N N . ASP B 1 148 ? -12.695 21.469 9.797 1 96.12 148 ASP B N 1
ATOM 2938 C CA . ASP B 1 148 ? -13.133 20.719 10.969 1 96.12 148 ASP B CA 1
ATOM 2939 C C . ASP B 1 148 ? -12.859 19.219 10.797 1 96.12 148 ASP B C 1
ATOM 2941 O O . ASP B 1 148 ? -13.055 18.438 11.727 1 96.12 148 ASP B O 1
ATOM 2945 N N . LEU B 1 149 ? -12.352 18.812 9.602 1 98 149 LEU B N 1
ATOM 2946 C CA . LEU B 1 149 ? -12.062 17.406 9.32 1 98 149 LEU B CA 1
ATOM 2947 C C . LEU B 1 149 ? -10.562 17.141 9.391 1 98 149 LEU B C 1
ATOM 2949 O O . LEU B 1 149 ? -10.109 16.047 9.039 1 98 149 LEU B O 1
ATOM 2953 N N . MET B 1 150 ? -9.781 18.141 9.852 1 97.5 150 MET B N 1
ATOM 2954 C CA . MET B 1 150 ? -8.328 18 9.883 1 97.5 150 MET B CA 1
ATOM 2955 C C . MET B 1 150 ? -7.906 16.969 10.93 1 97.5 150 MET B C 1
ATOM 2957 O O . MET B 1 150 ? -6.91 16.266 10.742 1 97.5 150 MET B O 1
ATOM 2961 N N . ASP B 1 151 ? -8.703 16.812 11.961 1 97.69 151 ASP B N 1
ATOM 2962 C CA . ASP B 1 151 ? -8.328 15.859 13 1 97.69 151 ASP B CA 1
ATOM 2963 C C . ASP B 1 151 ? -8.445 14.43 12.484 1 97.69 151 ASP B C 1
ATOM 2965 O O . ASP B 1 151 ? -7.539 13.617 12.688 1 97.69 151 ASP B O 1
ATOM 2969 N N . ILE B 1 152 ? -9.547 14.141 11.82 1 98.56 152 ILE B N 1
ATOM 2970 C CA . ILE B 1 152 ? -9.719 12.797 11.281 1 98.56 152 ILE B CA 1
ATOM 2971 C C . ILE B 1 152 ? -8.703 12.547 10.18 1 98.56 152 ILE B C 1
ATOM 2973 O O . ILE B 1 152 ? -8.18 11.438 10.047 1 98.56 152 ILE B O 1
ATOM 2977 N N . SER B 1 153 ? -8.367 13.531 9.406 1 98.38 153 SER B N 1
ATOM 2978 C CA . SER B 1 153 ? -7.348 13.383 8.375 1 98.38 153 SER B CA 1
ATOM 2979 C C . SER B 1 153 ? -5.973 13.125 8.992 1 98.38 153 SER B C 1
ATOM 2981 O O . SER B 1 153 ? -5.203 12.312 8.484 1 98.38 153 SER B O 1
ATOM 2983 N N . THR B 1 154 ? -5.684 13.828 10.047 1 97 154 THR B N 1
ATOM 2984 C CA . THR B 1 154 ? -4.445 13.578 10.781 1 97 154 THR B CA 1
ATOM 2985 C C . THR B 1 154 ? -4.355 12.117 11.203 1 97 154 THR B C 1
ATOM 2987 O O . THR B 1 154 ? -3.291 11.5 11.109 1 97 154 THR B O 1
ATOM 2990 N N . ALA B 1 155 ? -5.469 11.578 11.602 1 98.38 155 ALA B N 1
ATOM 2991 C CA . ALA B 1 155 ? -5.512 10.188 12.039 1 98.38 155 ALA B CA 1
ATOM 2992 C C . ALA B 1 155 ? -5.324 9.234 10.867 1 98.38 155 ALA B C 1
ATOM 2994 O O . ALA B 1 155 ? -4.523 8.297 10.938 1 98.38 155 ALA B O 1
ATOM 2995 N N . VAL B 1 156 ? -5.984 9.477 9.742 1 98.75 156 VAL B N 1
ATOM 2996 C CA . VAL B 1 156 ? -6.031 8.555 8.617 1 98.75 156 VAL B CA 1
ATOM 2997 C C . VAL B 1 156 ? -4.703 8.594 7.859 1 98.75 156 VAL B C 1
ATOM 2999 O O . VAL B 1 156 ? -4.094 7.555 7.605 1 98.75 156 VAL B O 1
ATOM 3002 N N . ASN B 1 157 ? -4.219 9.789 7.523 1 98.5 157 ASN B N 1
ATOM 3003 C CA . ASN B 1 157 ? -3.059 9.836 6.641 1 98.5 157 ASN B CA 1
ATOM 3004 C C . ASN B 1 157 ? -1.822 10.352 7.371 1 98.5 157 ASN B C 1
ATOM 3006 O O . ASN B 1 157 ? -0.695 10.148 6.918 1 98.5 157 ASN B O 1
ATOM 3010 N N . GLY B 1 158 ? -1.956 11.062 8.445 1 96.44 158 GLY B N 1
ATOM 3011 C CA . GLY B 1 158 ? -0.807 11.484 9.227 1 96.44 158 GLY B CA 1
ATOM 3012 C C . GLY B 1 158 ? -0.224 10.375 10.086 1 96.44 158 GLY B C 1
ATOM 3013 O O . GLY B 1 158 ? 0.958 10.047 9.961 1 96.44 158 GLY B O 1
ATOM 3014 N N . SER B 1 159 ? -1.102 9.805 10.898 1 97.06 159 SER B N 1
ATOM 3015 C CA . SER B 1 159 ? -0.716 8.703 11.766 1 97.06 159 SER B CA 1
ATOM 3016 C C . SER B 1 159 ? -0.808 7.367 11.039 1 97.06 159 SER B C 1
ATOM 3018 O O . SER B 1 159 ? -0.141 6.402 11.422 1 97.06 159 SER B O 1
ATOM 3020 N N . GLY B 1 160 ? -1.606 7.336 10.008 1 98.38 160 GLY B N 1
ATOM 3021 C CA . GLY B 1 160 ? -1.978 6.145 9.258 1 98.38 160 GLY B CA 1
ATOM 3022 C C . GLY B 1 160 ? -0.786 5.293 8.859 1 98.38 160 GLY B C 1
ATOM 3023 O O . GLY B 1 160 ? -0.812 4.07 9.016 1 98.38 160 GLY B O 1
ATOM 3024 N N . PRO B 1 161 ? 0.278 5.902 8.367 1 98.62 161 PRO B N 1
ATOM 3025 C CA . PRO B 1 161 ? 1.44 5.109 7.961 1 98.62 161 PRO B CA 1
ATOM 3026 C C . PRO B 1 161 ? 1.933 4.172 9.062 1 98.62 161 PRO B C 1
ATOM 3028 O O . PRO B 1 161 ? 2.32 3.033 8.781 1 98.62 161 PRO B O 1
ATOM 3031 N N . ALA B 1 162 ? 1.949 4.57 10.289 1 98.5 162 ALA B N 1
ATOM 3032 C CA . ALA B 1 162 ? 2.383 3.719 11.391 1 98.5 162 ALA B CA 1
ATOM 3033 C C . ALA B 1 162 ? 1.496 2.484 11.516 1 98.5 162 ALA B C 1
ATOM 3035 O O . ALA B 1 162 ? 1.991 1.377 11.742 1 98.5 162 ALA B O 1
ATOM 3036 N N . PHE B 1 163 ? 0.15 2.66 11.383 1 98.88 163 PHE B N 1
ATOM 3037 C CA . PHE B 1 163 ? -0.783 1.54 11.43 1 98.88 163 PHE B CA 1
ATOM 3038 C C . PHE B 1 163 ? -0.51 0.56 10.297 1 98.88 163 PHE B C 1
ATOM 3040 O O . PHE B 1 163 ? -0.542 -0.656 10.5 1 98.88 163 PHE B O 1
ATOM 3047 N N . VAL B 1 164 ? -0.221 1.125 9.156 1 98.94 164 VAL B N 1
ATOM 3048 C CA . VAL B 1 164 ? 0.027 0.294 7.98 1 98.94 164 VAL B CA 1
ATOM 3049 C C . VAL B 1 164 ? 1.343 -0.462 8.148 1 98.94 164 VAL B C 1
ATOM 3051 O O . VAL B 1 164 ? 1.434 -1.646 7.816 1 98.94 164 VAL B O 1
ATOM 3054 N N . PHE B 1 165 ? 2.416 0.236 8.688 1 98.81 165 PHE B N 1
ATOM 3055 C CA . PHE B 1 165 ? 3.662 -0.457 8.984 1 98.81 165 PHE B CA 1
ATOM 3056 C C . PHE B 1 165 ? 3.408 -1.659 9.891 1 98.81 165 PHE B C 1
ATOM 3058 O O . PHE B 1 165 ? 3.918 -2.752 9.633 1 98.81 165 PHE B O 1
ATOM 3065 N N . TYR B 1 166 ? 2.615 -1.461 10.875 1 98.88 166 TYR B N 1
ATOM 3066 C CA . TYR B 1 166 ? 2.254 -2.504 11.828 1 98.88 166 TYR B CA 1
ATOM 3067 C C . TYR B 1 166 ? 1.584 -3.678 11.125 1 98.88 166 TYR B C 1
ATOM 3069 O O . TYR B 1 166 ? 1.914 -4.836 11.383 1 98.88 166 TYR B O 1
ATOM 3077 N N . LEU B 1 167 ? 0.69 -3.432 10.211 1 98.94 167 LEU B N 1
ATOM 3078 C CA . LEU B 1 167 ? -0.045 -4.457 9.484 1 98.94 167 LEU B CA 1
ATOM 3079 C C . LEU B 1 167 ? 0.866 -5.184 8.5 1 98.94 167 LEU B C 1
ATOM 3081 O O . LEU B 1 167 ? 0.769 -6.402 8.336 1 98.94 167 LEU B O 1
ATOM 3085 N N . ILE B 1 168 ? 1.758 -4.438 7.805 1 98.88 168 ILE B N 1
ATOM 3086 C CA . ILE B 1 168 ? 2.756 -5.055 6.938 1 98.88 168 ILE B CA 1
ATOM 3087 C C . ILE B 1 168 ? 3.635 -6.004 7.75 1 98.88 168 ILE B C 1
ATOM 3089 O O . ILE B 1 168 ? 3.939 -7.109 7.305 1 98.88 168 ILE B O 1
ATOM 3093 N N . GLY B 1 169 ? 4.023 -5.512 8.984 1 98.81 169 GLY B N 1
ATOM 3094 C CA . GLY B 1 169 ? 4.805 -6.352 9.883 1 98.81 169 GLY B CA 1
ATOM 3095 C C . GLY B 1 169 ? 4.117 -7.66 10.219 1 98.81 169 GLY B C 1
ATOM 3096 O O . GLY B 1 169 ? 4.766 -8.703 10.289 1 98.81 169 GLY B O 1
ATOM 3097 N N . ALA B 1 170 ? 2.826 -7.629 10.438 1 98.81 170 ALA B N 1
ATOM 3098 C CA . ALA B 1 170 ? 2.057 -8.836 10.75 1 98.81 170 ALA B CA 1
ATOM 3099 C C . ALA B 1 170 ? 2.096 -9.82 9.586 1 98.81 170 ALA B C 1
ATOM 3101 O O . ALA B 1 170 ? 2.318 -11.016 9.789 1 98.81 170 ALA B O 1
ATOM 3102 N N . MET B 1 171 ? 1.862 -9.367 8.375 1 98.81 171 MET B N 1
ATOM 3103 C CA . MET B 1 171 ? 1.891 -10.242 7.203 1 98.81 171 MET B CA 1
ATOM 3104 C C . MET B 1 171 ? 3.295 -10.781 6.965 1 98.81 171 MET B C 1
ATOM 3106 O O . MET B 1 171 ? 3.461 -11.938 6.578 1 98.81 171 MET B O 1
ATOM 3110 N N . LYS B 1 172 ? 4.301 -9.867 7.121 1 98.81 172 LYS B N 1
ATOM 3111 C CA . LYS B 1 172 ? 5.691 -10.305 7.039 1 98.81 172 LYS B CA 1
ATOM 3112 C C . LYS B 1 172 ? 5.961 -11.453 8.008 1 98.81 172 LYS B C 1
ATOM 3114 O O . LYS B 1 172 ? 6.562 -12.461 7.625 1 98.81 172 LYS B O 1
ATOM 3119 N N . GLU B 1 173 ? 5.512 -11.312 9.258 1 98.81 173 GLU B N 1
ATOM 3120 C CA . GLU B 1 173 ? 5.711 -12.344 10.273 1 98.81 173 GLU B CA 1
ATOM 3121 C C . GLU B 1 173 ? 5.027 -13.648 9.875 1 98.81 173 GLU B C 1
ATOM 3123 O O . GLU B 1 173 ? 5.574 -14.727 10.086 1 98.81 173 GLU B O 1
ATOM 3128 N N . ALA B 1 174 ? 3.838 -13.578 9.328 1 98.88 174 ALA B N 1
ATOM 3129 C CA . ALA B 1 174 ? 3.154 -14.766 8.828 1 98.88 174 ALA B CA 1
ATOM 3130 C C . ALA B 1 174 ? 3.992 -15.477 7.77 1 98.88 174 ALA B C 1
ATOM 3132 O O . ALA B 1 174 ? 4.098 -16.703 7.773 1 98.88 174 ALA B O 1
ATOM 3133 N N . GLY B 1 175 ? 4.562 -14.688 6.789 1 98.88 175 GLY B N 1
ATOM 3134 C CA . GLY B 1 175 ? 5.453 -15.258 5.793 1 98.88 175 GLY B CA 1
ATOM 3135 C C . GLY B 1 175 ? 6.648 -15.969 6.398 1 98.88 175 GLY B C 1
ATOM 3136 O O . GLY B 1 175 ? 7 -17.078 5.969 1 98.88 175 GLY B O 1
ATOM 3137 N N . ILE B 1 176 ? 7.23 -15.352 7.395 1 98.81 176 ILE B N 1
ATOM 3138 C CA . ILE B 1 176 ? 8.383 -15.938 8.07 1 98.81 176 ILE B CA 1
ATOM 3139 C C . ILE B 1 176 ? 7.965 -17.234 8.773 1 98.81 176 ILE B C 1
ATOM 3141 O O . ILE B 1 176 ? 8.656 -18.25 8.68 1 98.81 176 ILE B O 1
ATOM 3145 N N . GLU B 1 177 ? 6.84 -17.219 9.422 1 98.62 177 GLU B N 1
ATOM 3146 C CA . GLU B 1 177 ? 6.328 -18.406 10.086 1 98.62 177 GLU B CA 1
ATOM 3147 C C . GLU B 1 177 ? 6.102 -19.547 9.086 1 98.62 177 GLU B C 1
ATOM 3149 O O . GLU B 1 177 ? 6.273 -20.719 9.43 1 98.62 177 GLU B O 1
ATOM 3154 N N . GLY B 1 178 ? 5.703 -19.172 7.91 1 98.44 178 GLY B N 1
ATOM 3155 C CA . GLY B 1 178 ? 5.473 -20.141 6.859 1 98.44 178 GLY B CA 1
ATOM 3156 C C . GLY B 1 178 ? 6.754 -20.641 6.219 1 98.44 178 GLY B C 1
ATOM 3157 O O . GLY B 1 178 ? 6.723 -21.547 5.379 1 98.44 178 GLY B O 1
ATOM 3158 N N . GLY B 1 179 ? 7.906 -20 6.535 1 98.56 179 GLY B N 1
ATOM 3159 C CA . GLY B 1 179 ? 9.18 -20.562 6.105 1 98.56 179 GLY B CA 1
ATOM 3160 C C . GLY B 1 179 ? 9.984 -19.609 5.238 1 98.56 179 GLY B C 1
ATOM 3161 O O . GLY B 1 179 ? 11.141 -19.875 4.914 1 98.56 179 GLY B O 1
ATOM 3162 N N . LEU B 1 180 ? 9.438 -18.5 4.84 1 98.69 180 LEU B N 1
ATOM 3163 C CA . LEU B 1 180 ? 10.195 -17.516 4.059 1 98.69 180 LEU B CA 1
ATOM 3164 C C . LEU B 1 180 ? 11.289 -16.875 4.898 1 98.69 180 LEU B C 1
ATOM 3166 O O . LEU B 1 180 ? 11.125 -16.688 6.105 1 98.69 180 LEU B O 1
ATOM 3170 N N . ASP B 1 181 ? 12.375 -16.578 4.238 1 98.06 181 ASP B N 1
ATOM 3171 C CA . ASP B 1 181 ? 13.336 -15.766 4.977 1 98.06 181 ASP B CA 1
ATOM 3172 C C . ASP B 1 181 ? 12.828 -14.336 5.16 1 98.06 181 ASP B C 1
ATOM 3174 O O . ASP B 1 181 ? 11.906 -13.906 4.461 1 98.06 181 ASP B O 1
ATOM 3178 N N . PRO B 1 182 ? 13.367 -13.602 6.102 1 98.06 182 PRO B N 1
ATOM 3179 C CA . PRO B 1 182 ? 12.836 -12.289 6.473 1 98.06 182 PRO B CA 1
ATOM 3180 C C . PRO B 1 182 ? 12.805 -11.312 5.297 1 98.06 182 PRO B C 1
ATOM 3182 O O . PRO B 1 182 ? 11.836 -10.562 5.137 1 98.06 182 PRO B O 1
ATOM 3185 N N . GLU B 1 183 ? 13.781 -11.297 4.453 1 97.81 183 GLU B N 1
ATOM 3186 C CA . GLU B 1 183 ? 13.836 -10.375 3.322 1 97.81 183 GLU B CA 1
ATOM 3187 C C . GLU B 1 183 ? 12.773 -10.719 2.277 1 97.81 183 GLU B C 1
ATOM 3189 O O . GLU B 1 183 ? 12.117 -9.828 1.736 1 97.81 183 GLU B O 1
ATOM 3194 N N . GLN B 1 184 ? 12.609 -12.047 1.969 1 98.31 184 GLN B N 1
ATOM 3195 C CA . GLN B 1 184 ? 11.562 -12.508 1.061 1 98.31 184 GLN B CA 1
ATOM 3196 C C . GLN B 1 184 ? 10.18 -12.117 1.568 1 98.31 184 GLN B C 1
ATOM 3198 O O . GLN B 1 184 ? 9.367 -11.578 0.816 1 98.31 184 GLN B O 1
ATOM 3203 N N . ALA B 1 185 ? 10.008 -12.383 2.857 1 98.81 185 ALA B N 1
ATOM 3204 C CA . ALA B 1 185 ? 8.711 -12.125 3.482 1 98.81 185 ALA B CA 1
ATOM 3205 C C . ALA B 1 185 ? 8.375 -10.641 3.451 1 98.81 185 ALA B C 1
ATOM 3207 O O . ALA B 1 185 ? 7.234 -10.258 3.156 1 98.81 185 ALA B O 1
ATOM 3208 N N . GLU B 1 186 ? 9.359 -9.805 3.738 1 98.62 186 GLU B N 1
ATOM 3209 C CA . GLU B 1 186 ? 9.148 -8.359 3.756 1 98.62 186 GLU B CA 1
ATOM 3210 C C . GLU B 1 186 ? 8.812 -7.832 2.361 1 98.62 186 GLU B C 1
ATOM 3212 O O . GLU B 1 186 ? 7.879 -7.047 2.197 1 98.62 186 GLU B O 1
ATOM 3217 N N . THR B 1 187 ? 9.562 -8.289 1.369 1 98.62 187 THR B N 1
ATOM 3218 C CA . THR B 1 187 ? 9.344 -7.844 -0.004 1 98.62 187 THR B CA 1
ATOM 3219 C C . THR B 1 187 ? 7.957 -8.242 -0.492 1 98.62 187 THR B C 1
ATOM 3221 O O . THR B 1 187 ? 7.215 -7.406 -1.017 1 98.62 187 THR B O 1
ATOM 3224 N N . LEU B 1 188 ? 7.578 -9.484 -0.264 1 98.88 188 LEU B N 1
ATOM 3225 C CA . LEU B 1 188 ? 6.281 -9.961 -0.731 1 98.88 188 LEU B CA 1
ATOM 3226 C C . LEU B 1 188 ? 5.145 -9.242 -0.013 1 98.88 188 LEU B C 1
ATOM 3228 O O . LEU B 1 188 ? 4.184 -8.805 -0.647 1 98.88 188 LEU B O 1
ATOM 3232 N N . ALA B 1 189 ? 5.277 -9.086 1.308 1 98.88 189 ALA B N 1
ATOM 3233 C CA . ALA B 1 189 ? 4.23 -8.438 2.088 1 98.88 189 ALA B CA 1
ATOM 3234 C C . ALA B 1 189 ? 4.062 -6.977 1.67 1 98.88 189 ALA B C 1
ATOM 3236 O O . ALA B 1 189 ? 2.969 -6.559 1.277 1 98.88 189 ALA B O 1
ATOM 3237 N N . ALA B 1 190 ? 5.18 -6.211 1.677 1 98.88 190 ALA B N 1
ATOM 3238 C CA . ALA B 1 190 ? 5.125 -4.781 1.383 1 98.88 190 ALA B CA 1
ATOM 3239 C C . ALA B 1 190 ? 4.645 -4.531 -0.044 1 98.88 190 ALA B C 1
ATOM 3241 O O . ALA B 1 190 ? 3.801 -3.662 -0.28 1 98.88 190 ALA B O 1
ATOM 3242 N N . GLN B 1 191 ? 5.137 -5.305 -0.995 1 98.88 191 GLN B N 1
ATOM 3243 C CA . GLN B 1 191 ? 4.742 -5.133 -2.389 1 98.88 191 GLN B CA 1
ATOM 3244 C C . GLN B 1 191 ? 3.27 -5.484 -2.588 1 98.88 191 GLN B C 1
ATOM 3246 O O . GLN B 1 191 ? 2.586 -4.867 -3.41 1 98.88 191 GLN B O 1
ATOM 3251 N N . THR B 1 192 ? 2.799 -6.512 -1.859 1 98.88 192 THR B N 1
ATOM 3252 C CA . THR B 1 192 ? 1.385 -6.859 -1.912 1 98.88 192 THR B CA 1
ATOM 3253 C C . THR B 1 192 ? 0.523 -5.707 -1.407 1 98.88 192 THR B C 1
ATOM 3255 O O . THR B 1 192 ? -0.496 -5.371 -2.016 1 98.88 192 THR B O 1
ATOM 3258 N N . PHE B 1 193 ? 0.916 -5.055 -0.296 1 98.94 193 PHE B N 1
ATOM 3259 C CA . PHE B 1 193 ? 0.213 -3.881 0.209 1 98.94 193 PHE B CA 1
ATOM 3260 C C . PHE B 1 193 ? 0.202 -2.766 -0.831 1 98.94 193 PHE B C 1
ATOM 3262 O O . PHE B 1 193 ? -0.839 -2.156 -1.084 1 98.94 193 PHE B O 1
ATOM 3269 N N . LYS B 1 194 ? 1.346 -2.502 -1.409 1 98.75 194 LYS B N 1
ATOM 3270 C CA . LYS B 1 194 ? 1.481 -1.435 -2.396 1 98.75 194 LYS B CA 1
ATOM 3271 C C . LYS B 1 194 ? 0.568 -1.676 -3.596 1 98.75 194 LYS B C 1
ATOM 3273 O O . LYS B 1 194 ? -0.189 -0.789 -3.994 1 98.75 194 LYS B O 1
ATOM 3278 N N . GLY B 1 195 ? 0.616 -2.877 -4.148 1 98.56 195 GLY B N 1
ATOM 3279 C CA . GLY B 1 195 ? -0.196 -3.209 -5.309 1 98.56 195 GLY B CA 1
ATOM 3280 C C . GLY B 1 195 ? -1.686 -3.168 -5.023 1 98.56 195 GLY B C 1
ATOM 3281 O O . GLY B 1 195 ? -2.469 -2.703 -5.855 1 98.56 195 GLY B O 1
ATOM 3282 N N . ALA B 1 196 ? -2.086 -3.691 -3.873 1 98.62 196 ALA B N 1
ATOM 3283 C CA . ALA B 1 196 ? -3.496 -3.664 -3.492 1 98.62 196 ALA B CA 1
ATOM 3284 C C . ALA B 1 196 ? -4 -2.232 -3.346 1 98.62 196 ALA B C 1
ATOM 3286 O O . ALA B 1 196 ? -5.094 -1.899 -3.811 1 98.62 196 ALA B O 1
ATOM 3287 N N . ALA B 1 197 ? -3.188 -1.417 -2.711 1 98.75 197 ALA B N 1
ATOM 3288 C CA . ALA B 1 197 ? -3.561 -0.016 -2.531 1 98.75 197 ALA B CA 1
ATOM 3289 C C . ALA B 1 197 ? -3.705 0.689 -3.877 1 98.75 197 ALA B C 1
ATOM 3291 O O . ALA B 1 197 ? -4.664 1.433 -4.098 1 98.75 197 ALA B O 1
ATOM 3292 N N . GLU B 1 198 ? -2.764 0.45 -4.738 1 98.06 198 GLU B N 1
ATOM 3293 C CA . GLU B 1 198 ? -2.84 1.01 -6.086 1 98.06 198 GLU B CA 1
ATOM 3294 C C . GLU B 1 198 ? -4.121 0.572 -6.793 1 98.06 198 GLU B C 1
ATOM 3296 O O . GLU B 1 198 ? -4.758 1.369 -7.484 1 98.06 198 GLU B O 1
ATOM 3301 N N . THR B 1 199 ? -4.461 -0.669 -6.648 1 97.56 199 THR B N 1
ATOM 3302 C CA . THR B 1 199 ? -5.68 -1.193 -7.262 1 97.56 199 THR B CA 1
ATOM 3303 C C . THR B 1 199 ? -6.906 -0.434 -6.762 1 97.56 199 THR B C 1
ATOM 3305 O O . THR B 1 199 ? -7.754 -0.03 -7.559 1 97.56 199 THR B O 1
ATOM 3308 N N . VAL B 1 200 ? -6.988 -0.172 -5.457 1 98 200 VAL B N 1
ATOM 3309 C CA . VAL B 1 200 ? -8.125 0.543 -4.879 1 98 200 VAL B CA 1
ATOM 3310 C C . VAL B 1 200 ? -8.172 1.965 -5.434 1 98 200 VAL B C 1
ATOM 3312 O O . VAL B 1 200 ? -9.258 2.492 -5.707 1 98 200 VAL B O 1
ATOM 3315 N N . LEU B 1 201 ? -6.992 2.611 -5.648 1 97.62 201 LEU B N 1
ATOM 3316 C CA . LEU B 1 201 ? -6.914 3.99 -6.121 1 97.62 201 LEU B CA 1
ATOM 3317 C C . LEU B 1 201 ? -7.367 4.098 -7.57 1 97.62 201 LEU B C 1
ATOM 3319 O O . LEU B 1 201 ? -7.879 5.141 -7.988 1 97.62 201 LEU B O 1
ATOM 3323 N N . ARG B 1 202 ? -7.23 2.988 -8.305 1 95.25 202 ARG B N 1
ATOM 3324 C CA . ARG B 1 202 ? -7.414 3.094 -9.75 1 95.25 202 ARG B CA 1
ATOM 3325 C C . ARG B 1 202 ? -8.695 2.398 -10.195 1 95.25 202 ARG B C 1
ATOM 3327 O O . ARG B 1 202 ? -9.148 2.576 -11.328 1 95.25 202 ARG B O 1
ATOM 3334 N N . ASP B 1 203 ? -9.172 1.573 -9.336 1 92.56 203 ASP B N 1
ATOM 3335 C CA . ASP B 1 203 ? -10.336 0.766 -9.688 1 92.56 203 ASP B CA 1
ATOM 3336 C C . ASP B 1 203 ? -11.617 1.37 -9.109 1 92.56 203 ASP B C 1
ATOM 3338 O O . ASP B 1 203 ? -11.633 1.819 -7.961 1 92.56 203 ASP B O 1
ATOM 3342 N N . ASP B 1 204 ? -12.711 1.395 -9.836 1 93.25 204 ASP B N 1
ATOM 3343 C CA . ASP B 1 204 ? -13.969 1.988 -9.398 1 93.25 204 ASP B CA 1
ATOM 3344 C C . ASP B 1 204 ? -14.773 1.008 -8.547 1 93.25 204 ASP B C 1
ATOM 3346 O O . ASP B 1 204 ? -15.742 1.396 -7.891 1 93.25 204 ASP B O 1
ATOM 3350 N N . ARG B 1 205 ? -14.375 -0.277 -8.586 1 93.31 205 ARG B N 1
ATOM 3351 C CA . ARG B 1 205 ? -15.078 -1.276 -7.785 1 93.31 205 ARG B CA 1
ATOM 3352 C C . ARG B 1 205 ? -14.883 -1.02 -6.293 1 93.31 205 ARG B C 1
ATOM 3354 O O . ARG B 1 205 ? -13.867 -0.456 -5.879 1 93.31 205 ARG B O 1
ATOM 3361 N N . SER B 1 206 ? -15.867 -1.382 -5.492 1 96.88 206 SER B N 1
ATOM 3362 C CA . SER B 1 206 ? -15.773 -1.297 -4.039 1 96.88 206 SER B CA 1
ATOM 3363 C C . SER B 1 206 ? -14.75 -2.289 -3.49 1 96.88 206 SER B C 1
ATOM 3365 O O . SER B 1 206 ? -14.367 -3.236 -4.18 1 96.88 206 SER B O 1
ATOM 3367 N N . VAL B 1 207 ? -14.359 -2.053 -2.316 1 96.44 207 VAL B N 1
ATOM 3368 C CA . VAL B 1 207 ? -13.43 -2.939 -1.62 1 96.44 207 VAL B CA 1
ATOM 3369 C C . VAL B 1 207 ? -13.992 -4.359 -1.587 1 96.44 207 VAL B C 1
ATOM 3371 O O . VAL B 1 207 ? -13.281 -5.324 -1.855 1 96.44 207 VAL B O 1
ATOM 3374 N N . ASP B 1 208 ? -15.25 -4.488 -1.314 1 96 208 ASP B N 1
ATOM 3375 C CA . ASP B 1 208 ? -15.891 -5.797 -1.249 1 96 208 ASP B CA 1
ATOM 3376 C C . ASP B 1 208 ? -15.867 -6.488 -2.611 1 96 208 ASP B C 1
ATOM 3378 O O . ASP B 1 208 ? -15.648 -7.699 -2.695 1 96 208 ASP B O 1
ATOM 3382 N N . GLU B 1 209 ? -16.109 -5.75 -3.611 1 95.75 209 GLU B N 1
ATOM 3383 C CA . GLU B 1 209 ? -16.062 -6.305 -4.961 1 95.75 209 GLU B CA 1
ATOM 3384 C C . GLU B 1 209 ? -14.656 -6.754 -5.328 1 95.75 209 GLU B C 1
ATOM 3386 O O . GLU B 1 209 ? -14.477 -7.77 -6.004 1 95.75 209 GLU B O 1
ATOM 3391 N N . LEU B 1 210 ? -13.672 -6.012 -4.926 1 96.12 210 LEU B N 1
ATOM 3392 C CA . LEU B 1 210 ? -12.281 -6.363 -5.191 1 96.12 210 LEU B CA 1
ATOM 3393 C C . LEU B 1 210 ? -11.891 -7.641 -4.453 1 96.12 210 LEU B C 1
ATOM 3395 O O . LEU B 1 210 ? -11.195 -8.492 -5.004 1 96.12 210 LEU B O 1
ATOM 3399 N N . ILE B 1 211 ? -12.383 -7.75 -3.164 1 96.88 211 ILE B N 1
ATOM 3400 C CA . ILE B 1 211 ? -12.125 -8.961 -2.395 1 96.88 211 ILE B CA 1
ATOM 3401 C C . ILE B 1 211 ? -12.742 -10.164 -3.104 1 96.88 211 ILE B C 1
ATOM 3403 O O . ILE B 1 211 ? -12.102 -11.203 -3.25 1 96.88 211 ILE B O 1
ATOM 3407 N N . ASP B 1 212 ? -13.914 -9.977 -3.631 1 92.81 212 ASP B N 1
ATOM 3408 C CA . ASP B 1 212 ? -14.609 -11.047 -4.332 1 92.81 212 ASP B CA 1
ATOM 3409 C C . ASP B 1 212 ? -13.852 -11.469 -5.59 1 92.81 212 ASP B C 1
ATOM 3411 O O . ASP B 1 212 ? -13.828 -12.648 -5.945 1 92.81 212 ASP B O 1
ATOM 3415 N N . ALA B 1 213 ? -13.273 -10.523 -6.238 1 88.12 213 ALA B N 1
ATOM 3416 C CA . ALA B 1 213 ? -12.547 -10.773 -7.477 1 88.12 213 ALA B CA 1
ATOM 3417 C C . ALA B 1 213 ? -11.305 -11.625 -7.223 1 88.12 213 ALA B C 1
ATOM 3419 O O . ALA B 1 213 ? -10.844 -12.344 -8.109 1 88.12 213 ALA B O 1
ATOM 3420 N N . VAL B 1 214 ? -10.75 -11.531 -6.043 1 90.38 214 VAL B N 1
ATOM 3421 C CA . VAL B 1 214 ? -9.555 -12.297 -5.695 1 90.38 214 VAL B CA 1
ATOM 3422 C C . VAL B 1 214 ? -9.969 -13.664 -5.148 1 90.38 214 VAL B C 1
ATOM 3424 O O . VAL B 1 214 ? -9.188 -14.625 -5.203 1 90.38 214 VAL B O 1
ATOM 3427 N N . CYS B 1 215 ? -11.234 -13.719 -4.621 1 88.12 215 CYS B N 1
ATOM 3428 C CA . CYS B 1 215 ? -11.734 -14.945 -3.998 1 88.12 215 CYS B CA 1
ATOM 3429 C C . CYS B 1 215 ? -12.32 -15.883 -5.039 1 88.12 215 CYS B C 1
ATOM 3431 O O . CYS B 1 215 ? -13.164 -15.477 -5.84 1 88.12 215 CYS B O 1
ATOM 3433 N N . SER B 1 216 ? -11.82 -17.094 -5.211 1 79.62 216 SER B N 1
ATOM 3434 C CA . SER B 1 216 ? -12.461 -18.156 -5.984 1 79.62 216 SER B CA 1
ATOM 3435 C C . SER B 1 216 ? -13.094 -19.203 -5.074 1 79.62 216 SER B C 1
ATOM 3437 O O . SER B 1 216 ? -12.633 -19.406 -3.947 1 79.62 216 SER B O 1
ATOM 3439 N N . PRO B 1 217 ? -14.227 -19.734 -5.527 1 80.56 217 PRO B N 1
ATOM 3440 C CA . PRO B 1 217 ? -14.836 -20.781 -4.691 1 80.56 217 PRO B CA 1
ATOM 3441 C C . PRO B 1 217 ? -13.875 -21.906 -4.359 1 80.56 217 PRO B C 1
ATOM 3443 O O . PRO B 1 217 ? -13.258 -22.484 -5.258 1 80.56 217 PRO B O 1
ATOM 3446 N N . GLY B 1 218 ? -13.75 -22.156 -3.033 1 81.81 218 GLY B N 1
ATOM 3447 C CA . GLY B 1 218 ? -12.891 -23.25 -2.586 1 81.81 218 GLY B CA 1
ATOM 3448 C C . GLY B 1 218 ? -11.414 -22.906 -2.658 1 81.81 218 GLY B C 1
ATOM 3449 O O . GLY B 1 218 ? -10.562 -23.766 -2.461 1 81.81 218 GLY B O 1
ATOM 3450 N N . GLY B 1 219 ? -11.141 -21.625 -2.945 1 88.56 219 GLY B N 1
ATOM 3451 C CA . GLY B 1 219 ? -9.758 -21.203 -3.082 1 88.56 219 GLY B CA 1
ATOM 3452 C C . GLY B 1 219 ? -9.086 -20.906 -1.753 1 88.56 219 GLY B C 1
ATOM 3453 O O . GLY B 1 219 ? -9.656 -21.188 -0.692 1 88.56 219 GLY B O 1
ATOM 3454 N N . THR B 1 220 ? -7.867 -20.469 -1.767 1 94.19 220 THR B N 1
ATOM 3455 C CA . THR B 1 220 ? -7.078 -20.188 -0.571 1 94.19 220 THR B CA 1
ATOM 3456 C C . THR B 1 220 ? -7.543 -18.906 0.106 1 94.19 220 THR B C 1
ATOM 3458 O O . THR B 1 220 ? -7.652 -18.844 1.333 1 94.19 220 THR B O 1
ATOM 3461 N N . THR B 1 221 ? -7.906 -17.922 -0.656 1 95.94 221 THR B N 1
ATOM 3462 C CA . THR B 1 221 ? -8.219 -16.578 -0.179 1 95.94 221 THR B CA 1
ATOM 3463 C C . THR B 1 221 ? -9.422 -16.609 0.758 1 95.94 221 THR B C 1
ATOM 3465 O O . THR B 1 221 ? -9.43 -15.922 1.784 1 95.94 221 THR B O 1
ATOM 3468 N N . ILE B 1 222 ? -10.445 -17.422 0.4 1 95.94 222 ILE B N 1
ATOM 3469 C CA . ILE B 1 222 ? -11.695 -17.438 1.159 1 95.94 222 ILE B CA 1
ATOM 3470 C C . ILE B 1 222 ? -11.422 -17.938 2.578 1 95.94 222 ILE B C 1
ATOM 3472 O O . ILE B 1 222 ? -12.062 -17.469 3.531 1 95.94 222 ILE B O 1
ATOM 3476 N N . GLU B 1 223 ? -10.508 -18.844 2.764 1 96.94 223 GLU B N 1
ATOM 3477 C CA . GLU B 1 223 ? -10.195 -19.375 4.086 1 96.94 223 GLU B CA 1
ATOM 3478 C C . GLU B 1 223 ? -9.555 -18.297 4.969 1 96.94 223 GLU B C 1
ATOM 3480 O O . GLU B 1 223 ? -9.875 -18.203 6.156 1 96.94 223 GLU B O 1
ATOM 3485 N N . GLY B 1 224 ? -8.633 -17.531 4.414 1 98.25 224 GLY B N 1
ATOM 3486 C CA . GLY B 1 224 ? -8.062 -16.422 5.152 1 98.25 224 GLY B CA 1
ATOM 3487 C C . GLY B 1 224 ? -9.07 -15.328 5.477 1 98.25 224 GLY B C 1
ATOM 3488 O O . GLY B 1 224 ? -9.07 -14.789 6.582 1 98.25 224 GLY B O 1
ATOM 3489 N N . MET B 1 225 ? -9.984 -15.055 4.535 1 98.38 225 MET B N 1
ATOM 3490 C CA . MET B 1 225 ? -11 -14.016 4.719 1 98.38 225 MET B CA 1
ATOM 3491 C C . MET B 1 225 ? -11.984 -14.406 5.816 1 98.38 225 MET B C 1
ATOM 3493 O O . MET B 1 225 ? -12.477 -13.547 6.551 1 98.38 225 MET B O 1
ATOM 3497 N N . LYS B 1 226 ? -12.289 -15.719 5.91 1 97.81 226 LYS B N 1
ATOM 3498 C CA . LYS B 1 226 ? -13.156 -16.188 6.988 1 97.81 226 LYS B CA 1
ATOM 3499 C C . LYS B 1 226 ? -12.578 -15.82 8.352 1 97.81 226 LYS B C 1
ATOM 3501 O O . LYS B 1 226 ? -13.32 -15.398 9.25 1 97.81 226 LYS B O 1
ATOM 3506 N N . VAL B 1 227 ? -11.281 -15.938 8.5 1 98.69 227 VAL B N 1
ATOM 3507 C CA . VAL B 1 227 ? -10.609 -15.602 9.75 1 98.69 227 VAL B CA 1
ATOM 3508 C C . VAL B 1 227 ? -10.766 -14.109 10.039 1 98.69 227 VAL B C 1
ATOM 3510 O O . VAL B 1 227 ? -11.203 -13.719 11.125 1 98.69 227 VAL B O 1
ATOM 3513 N N . LEU B 1 228 ? -10.5 -13.242 9.055 1 98.69 228 LEU B N 1
ATOM 3514 C CA . LEU B 1 228 ? -10.547 -11.797 9.234 1 98.69 228 LEU B CA 1
ATOM 3515 C C . LEU B 1 228 ? -11.977 -11.336 9.5 1 98.69 228 LEU B C 1
ATOM 3517 O O . LEU B 1 228 ? -12.227 -10.57 10.438 1 98.69 228 LEU B O 1
ATOM 3521 N N . ARG B 1 229 ? -12.922 -11.844 8.695 1 98.12 229 ARG B N 1
ATOM 3522 C CA . ARG B 1 229 ? -14.312 -11.422 8.812 1 98.12 229 ARG B CA 1
ATOM 3523 C C . ARG B 1 229 ? -14.93 -11.938 10.109 1 98.12 229 ARG B C 1
ATOM 3525 O O . ARG B 1 229 ? -15.883 -11.352 10.625 1 98.12 229 ARG B O 1
ATOM 3532 N N . GLY B 1 230 ? -14.406 -13.016 10.609 1 98.31 230 GLY B N 1
ATOM 3533 C CA . GLY B 1 230 ? -14.891 -13.57 11.859 1 98.31 230 GLY B CA 1
ATOM 3534 C C . GLY B 1 230 ? -14.203 -12.984 13.078 1 98.31 230 GLY B C 1
ATOM 3535 O O . GLY B 1 230 ? -14.484 -13.375 14.211 1 98.31 230 GLY B O 1
ATOM 3536 N N . SER B 1 231 ? -13.289 -12.055 12.945 1 98.5 231 SER B N 1
ATOM 3537 C CA . SER B 1 231 ? -12.508 -11.453 14.023 1 98.5 231 SER B CA 1
ATOM 3538 C C . SER B 1 231 ? -12.938 -10.008 14.273 1 98.5 231 SER B C 1
ATOM 3540 O O . SER B 1 231 ? -13.914 -9.531 13.688 1 98.5 231 SER B O 1
ATOM 3542 N N . ASP B 1 232 ? -12.188 -9.305 15.141 1 98.38 232 ASP B N 1
ATOM 3543 C CA . ASP B 1 232 ? -12.477 -7.906 15.43 1 98.38 232 ASP B CA 1
ATOM 3544 C C . ASP B 1 232 ? -11.43 -6.988 14.789 1 98.38 232 ASP B C 1
ATOM 3546 O O . ASP B 1 232 ? -11.242 -5.855 15.242 1 98.38 232 ASP B O 1
ATOM 3550 N N . VAL B 1 233 ? -10.789 -7.504 13.805 1 98.81 233 VAL B N 1
ATOM 3551 C CA . VAL B 1 233 ? -9.695 -6.754 13.195 1 98.81 233 VAL B CA 1
ATOM 3552 C C . VAL B 1 233 ? -10.219 -5.426 12.648 1 98.81 233 VAL B C 1
ATOM 3554 O O . VAL B 1 233 ? -9.656 -4.367 12.938 1 98.81 233 VAL B O 1
ATOM 3557 N N . GLU B 1 234 ? -11.305 -5.484 11.875 1 98.69 234 GLU B N 1
ATOM 3558 C CA . GLU B 1 234 ? -11.875 -4.266 11.32 1 98.69 234 GLU B CA 1
ATOM 3559 C C . GLU B 1 234 ? -12.211 -3.258 12.414 1 98.69 234 GLU B C 1
ATOM 3561 O O . GLU B 1 234 ? -11.828 -2.09 12.328 1 98.69 234 GLU B O 1
ATOM 3566 N N . ALA B 1 235 ? -12.852 -3.701 13.453 1 98.75 235 ALA B N 1
ATOM 3567 C CA . ALA B 1 235 ? -13.266 -2.836 14.555 1 98.75 235 ALA B CA 1
ATOM 3568 C C . ALA B 1 235 ? -12.055 -2.223 15.258 1 98.75 235 ALA B C 1
ATOM 3570 O O . ALA B 1 235 ? -12.086 -1.059 15.656 1 98.75 235 ALA B O 1
ATOM 3571 N N . LYS B 1 236 ? -11.008 -2.979 15.398 1 98.88 236 LYS B N 1
ATOM 3572 C CA . LYS B 1 236 ? -9.828 -2.508 16.125 1 98.88 236 LYS B CA 1
ATOM 3573 C C . LYS B 1 236 ? -9.039 -1.505 15.281 1 98.88 236 LYS B C 1
ATOM 3575 O O . LYS B 1 236 ? -8.453 -0.565 15.82 1 98.88 236 LYS B O 1
ATOM 3580 N N . VAL B 1 237 ? -8.992 -1.709 13.984 1 98.88 237 VAL B N 1
ATOM 3581 C CA . VAL B 1 237 ? -8.359 -0.728 13.109 1 98.88 237 VAL B CA 1
ATOM 3582 C C . VAL B 1 237 ? -9.125 0.589 13.164 1 98.88 237 VAL B C 1
ATOM 3584 O O . VAL B 1 237 ? -8.531 1.66 13.297 1 98.88 237 VAL B O 1
ATOM 3587 N N . ILE B 1 238 ? -10.477 0.502 13.094 1 98.88 238 ILE B N 1
ATOM 3588 C CA . ILE B 1 238 ? -11.312 1.688 13.195 1 98.88 238 ILE B CA 1
ATOM 3589 C C . ILE B 1 238 ? -11.062 2.387 14.531 1 98.88 238 ILE B C 1
ATOM 3591 O O . ILE B 1 238 ? -10.852 3.6 14.57 1 98.88 238 ILE B O 1
ATOM 3595 N N . GLU B 1 239 ? -11.039 1.612 15.609 1 98.88 239 GLU B N 1
ATOM 3596 C CA . GLU B 1 239 ? -10.812 2.156 16.938 1 98.88 239 GLU B CA 1
ATOM 3597 C C . GLU B 1 239 ? -9.461 2.857 17.031 1 98.88 239 GLU B C 1
ATOM 3599 O O . GLU B 1 239 ? -9.336 3.902 17.672 1 98.88 239 GLU B O 1
ATOM 3604 N N . ALA B 1 240 ? -8.414 2.289 16.422 1 98.88 240 ALA B N 1
ATOM 3605 C CA . ALA B 1 240 ? -7.082 2.883 16.438 1 98.88 240 ALA B CA 1
ATOM 3606 C C . ALA B 1 240 ? -7.09 4.25 15.758 1 98.88 240 ALA B C 1
ATOM 3608 O O . ALA B 1 240 ? -6.52 5.211 16.281 1 98.88 240 ALA B O 1
ATOM 3609 N N . VAL B 1 241 ? -7.734 4.363 14.602 1 98.88 241 VAL B N 1
ATOM 3610 C CA . VAL B 1 241 ? -7.816 5.617 13.859 1 98.88 241 VAL B CA 1
ATOM 3611 C C . VAL B 1 241 ? -8.578 6.656 14.688 1 98.88 241 VAL B C 1
ATOM 3613 O O . VAL B 1 241 ? -8.141 7.801 14.805 1 98.88 241 VAL B O 1
ATOM 3616 N N . LEU B 1 242 ? -9.688 6.23 15.273 1 98.69 242 LEU B N 1
ATOM 3617 C CA . LEU B 1 242 ? -10.508 7.16 16.031 1 98.69 242 LEU B CA 1
ATOM 3618 C C . LEU B 1 242 ? -9.797 7.598 17.312 1 98.69 242 LEU B C 1
ATOM 3620 O O . LEU B 1 242 ? -9.961 8.734 17.766 1 98.69 242 LEU B O 1
ATOM 3624 N N . ALA B 1 243 ? -8.992 6.719 17.906 1 98.44 243 ALA B N 1
ATOM 3625 C CA . ALA B 1 243 ? -8.172 7.102 19.062 1 98.44 243 ALA B CA 1
ATOM 3626 C C . ALA B 1 243 ? -7.164 8.18 18.672 1 98.44 243 ALA B C 1
ATOM 3628 O O . ALA B 1 243 ? -6.949 9.133 19.438 1 98.44 243 ALA B O 1
ATOM 3629 N N . ALA B 1 244 ? -6.523 8.016 17.547 1 97.94 244 ALA B N 1
ATOM 3630 C CA . ALA B 1 244 ? -5.598 9.031 17.047 1 97.94 244 ALA B CA 1
ATOM 3631 C C . ALA B 1 244 ? -6.324 10.344 16.766 1 97.94 244 ALA B C 1
ATOM 3633 O O . ALA B 1 244 ? -5.797 11.422 17.031 1 97.94 244 ALA B O 1
ATOM 3634 N N . GLU B 1 245 ? -7.5 10.266 16.188 1 98.12 245 GLU B N 1
ATOM 3635 C CA . GLU B 1 245 ? -8.312 11.461 15.945 1 98.12 245 GLU B CA 1
ATOM 3636 C C . GLU B 1 245 ? -8.602 12.203 17.234 1 98.12 245 GLU B C 1
ATOM 3638 O O . GLU B 1 245 ? -8.469 13.43 17.297 1 98.12 245 GLU B O 1
ATOM 3643 N N . GLN B 1 246 ? -9.07 11.453 18.219 1 97.44 246 GLN B N 1
ATOM 3644 C CA . GLN B 1 246 ? -9.406 12.047 19.516 1 97.44 246 GLN B CA 1
ATOM 3645 C C . GLN B 1 246 ? -8.211 12.797 20.094 1 97.44 246 GLN B C 1
ATOM 3647 O O . GLN B 1 246 ? -8.352 13.906 20.625 1 97.44 246 GLN B O 1
ATOM 3652 N N . ARG B 1 247 ? -7.059 12.195 20.031 1 95.44 247 ARG B N 1
ATOM 3653 C CA . ARG B 1 247 ? -5.855 12.852 20.531 1 95.44 247 ARG B CA 1
ATOM 3654 C C . ARG B 1 247 ? -5.555 14.125 19.734 1 95.44 247 ARG B C 1
ATOM 3656 O O . ARG B 1 247 ? -5.117 15.125 20.312 1 95.44 247 ARG B O 1
ATOM 3663 N N . SER B 1 248 ? -5.723 14.047 18.422 1 94.31 248 SER B N 1
ATOM 3664 C CA . SER B 1 248 ? -5.539 15.227 17.594 1 94.31 248 SER B CA 1
ATOM 3665 C C . SER B 1 248 ? -6.457 16.359 18.031 1 94.31 248 SER B C 1
ATOM 3667 O O . SER B 1 248 ? -6.031 17.516 18.094 1 94.31 248 SER B O 1
ATOM 3669 N N . GLU B 1 249 ? -7.672 16.047 18.359 1 95.12 249 GLU B N 1
ATOM 3670 C CA . GLU B 1 249 ? -8.625 17.031 18.844 1 95.12 249 GLU B CA 1
ATOM 3671 C C . GLU B 1 249 ? -8.141 17.656 20.156 1 95.12 249 GLU B C 1
ATOM 3673 O O . GLU B 1 249 ? -8.273 18.875 20.359 1 95.12 249 GLU B O 1
ATOM 3678 N N . GLU B 1 250 ? -7.641 16.828 21 1 93.38 250 GLU B N 1
ATOM 3679 C CA . GLU B 1 250 ? -7.133 17.312 22.281 1 93.38 250 GLU B CA 1
ATOM 3680 C C . GLU B 1 250 ? -5.969 18.281 22.078 1 93.38 250 GLU B C 1
ATOM 3682 O O . GLU B 1 250 ? -5.891 19.312 22.75 1 93.38 250 GLU B O 1
ATOM 3687 N N . ILE B 1 251 ? -5.062 17.922 21.203 1 88 251 ILE B N 1
ATOM 3688 C CA . ILE B 1 251 ? -3.92 18.781 20.891 1 88 251 ILE B CA 1
ATOM 3689 C C . ILE B 1 251 ? -4.41 20.109 20.344 1 88 251 ILE B C 1
ATOM 3691 O O . ILE B 1 251 ? -3.912 21.172 20.734 1 88 251 ILE B O 1
ATOM 3695 N N . ALA B 1 252 ? -5.359 20.094 19.438 1 88.62 252 ALA B N 1
ATOM 3696 C CA . ALA B 1 252 ? -5.91 21.312 18.828 1 88.62 252 ALA B CA 1
ATOM 3697 C C . ALA B 1 252 ? -6.52 22.219 19.891 1 88.62 252 ALA B C 1
ATOM 3699 O O . ALA B 1 252 ? -6.391 23.453 19.797 1 88.62 252 ALA B O 1
ATOM 3700 N N . GLU B 1 253 ? -7.207 21.641 20.844 1 87.38 253 GLU B N 1
ATOM 3701 C CA . GLU B 1 253 ? -7.84 22.406 21.922 1 87.38 253 GLU B CA 1
ATOM 3702 C C . GLU B 1 253 ? -6.797 23.125 22.766 1 87.38 253 GLU B C 1
ATOM 3704 O O . GLU B 1 253 ? -7.055 24.219 23.297 1 87.38 253 GLU B O 1
ATOM 3709 N N . GLU B 1 254 ? -5.707 22.453 22.891 1 79.62 254 GLU B N 1
ATOM 3710 C CA . GLU B 1 254 ? -4.625 23.062 23.656 1 79.62 254 GLU B CA 1
ATOM 3711 C C . GLU B 1 254 ? -4.121 24.344 22.984 1 79.62 254 GLU B C 1
ATOM 3713 O O . GLU B 1 254 ? -3.674 25.266 23.656 1 79.62 254 GLU B O 1
ATOM 3718 N N . PHE B 1 255 ? -4.145 24.484 21.688 1 76.31 255 PHE B N 1
ATOM 3719 C CA . PHE B 1 255 ? -3.707 25.656 20.938 1 76.31 255 PHE B CA 1
ATOM 3720 C C . PHE B 1 255 ? -4.785 26.734 20.953 1 76.31 255 PHE B C 1
ATOM 3722 O O . PHE B 1 255 ? -4.484 27.922 20.891 1 76.31 255 PHE B O 1
ATOM 3729 N N . HIS B 1 256 ? -6.023 26.312 20.938 1 67.75 256 HIS B N 1
ATOM 3730 C CA . HIS B 1 256 ? -7.102 27.281 20.969 1 67.75 256 HIS B CA 1
ATOM 3731 C C . HIS B 1 256 ? -7.156 28 22.312 1 67.75 256 HIS B C 1
ATOM 3733 O O . HIS B 1 256 ? -7.586 29.156 22.406 1 67.75 256 HIS B O 1
ATOM 3739 N N . ASP B 1 257 ? -6.887 27.375 23.359 1 56.38 257 ASP B N 1
ATOM 3740 C CA . ASP B 1 257 ? -6.984 27.953 24.703 1 56.38 257 ASP B CA 1
ATOM 3741 C C . ASP B 1 257 ? -5.809 28.891 24.984 1 56.38 257 ASP B C 1
ATOM 3743 O O . ASP B 1 257 ? -5.848 29.688 25.922 1 56.38 257 ASP B O 1
ATOM 3747 N N . ASP B 1 258 ? -4.91 28.891 24.25 1 52.47 258 ASP B N 1
ATOM 3748 C CA . ASP B 1 258 ? -3.818 29.828 24.516 1 52.47 258 ASP B CA 1
ATOM 3749 C C . ASP B 1 258 ? -4.004 31.125 23.719 1 52.47 258 ASP B C 1
ATOM 3751 O O . ASP B 1 258 ? -4.48 31.109 22.594 1 52.47 258 ASP B O 1
#

Sequence (516 aa):
MVHVSIIGTGNMGGALVKGLARGGDHRVTAIDADPDALDAIDEHSEATSTDLTAAQDSPVVVLAVKPDTVAVVLEELDLSGDQTLVTIAAGVSTDFVSARTDATVVRIMPNLAAETGDMAAAVTQGELTDDIRELLDDVGEFVEIDEDLMDISTAVNGSGPAFVFYLIGAMKEAGIEGGLDPEQAETLAAQTFKGAAETVLRDDRSVDELIDAVCSPGGTTIEGMKVLRGSDVEAKVIEAVLAAEQRSEEIAEEFHDDMVHVSIIGTGNMGGALVKGLARGGDHRVTAIDADPDALDAIDEHSEATSTDLTAAQDSPVVVLAVKPDTVAVVLEELDLSGDQTLVTIAAGVSTDFVSARTDATVVRIMPNLAAETGDMAAAVTQGELTDDIRELLDDVGEFVEIDEDLMDISTAVNGSGPAFVFYLIGAMKEAGIEGGLDPEQAETLAAQTFKGAAETVLRDDRSVDELIDAVCSPGGTTIEGMKVLRGSDVEAKVIEAVLAAEQRSEEIAEEFHDD

Nearest PDB structures (foldseek):
  5uau-assembly1_C  TM=9.011E-01  e=1.123E-21  Homo sapiens
  8tcu-assembly1_D-2  TM=8.981E-01  e=4.750E-21  Homo sapiens
  6xp0-assembly1_A-2  TM=8.999E-01  e=3.119E-21  Homo sapiens
  6xp2-assembly1_A  TM=8.842E-01  e=3.449E-20  Homo sapiens
  2rcy-assembly1_D-2  TM=8.264E-01  e=9.577E-20  Plasmodium falciparum 3D7